Protein AF-A0A3T0N124-F1 (afdb_monomer)

Mean predicted aligned error: 17.29 Å

InterPro domains:
  IPR025291 Protein of unknown function DUF4153 [PF13687] (174-531)

Radius of gyration: 39.54 Å; Cα contacts (8 Å, |Δi|>4): 355; chains: 1; bounding box: 91×80×115 Å

Sequence (577 aa):
MLVVEQWSFDRVITACHLVFGRTRVSRLGLHNLCTKLALHLHELRTGSANFSLISFLENKVISWRTVMSRQLVINGVPDCIQQDGWWLASDSTNAVDGSSRDQIPRSASFVKRHPWAFPALALLTLLADWLFWQQNLGLSVVLFALALSSSILALKPGGASRRETVTAFVFELACNLPVVEQLQPMSFLFTVIGIIVLIVWVAYGRVIEWWQAAWAFLRLSIVGPFVLPVTIAGEIKGAQTKVDLKQQTKALILPLSIGLVFLFLLTSANPILERFLDQFAALEFLSPKQIWRGLFWIATASLIWPYLNLREKWLGPVAKAPEFASTRSPWLSSIVNAESVRNSLILFNVLFLVQTVMDIGVLTGGMSLPDGMTFARYAHRGAYPLVATALIAGVFAIATHKMIKENRFQQKLLYLWLGQNLFLVITAAYRLSLYVDAYTLTYLRVSAFIWMLLVFAGLILTLVQVSQSKSISWLVRSNLVVLAATLYLCCFVNFAYVIASYNLQNATAENRFDERYICELGEQALPLILEQDRKTGTRMCMGYHYGRPIFEPISDWRDWGFRKWRLQAYLGEKLYR

Secondary structure (DSSP, 8-state):
----PPPPHHHHHHHHHHHHTTS---HHHHHHHHHHHHHHHHHTTTT---TTSHHHHHHHHHHHHTTS-------S--HHHHTTGGGS-----------------------PPPTTHHHHHHHHHHHHHHHHTT---SHHHHHHHHHHHHHHHHT-TT---HHHHHHHHHHHHHHHHHHHH---HHHHHHHHHHHHHHHHHHHHSS---HHHHHHHHHHHHHHHHHHHHHHHHHHHHHHS-S--HHHHHHHHHHHHHHHHHHHHHHHHH-HHHHHHHHHHHHS-TT-HHHHHHHHHHHHHHHHHHHHH---HHHH-S------------HHHHHHS-HHHHHHHHHHHHHHHHHHHHHHHHHHTT-SPPPTT--HHHHHHHHHHHHHHHHHHHHHHHHHHHHHHHH-HHHHHHHHHHHHHHHHHHHHHHHHHHHHHHHH---HHHHHHHHHHHHHHHHHHHHHHHHHTT--HHHHHHHHHHHHHHHHHHHHTS-HHHHHHHHHHHT--SSS---HHHHHHT-GGGHHHHHHHHHHHS--TTTT-TTT--------SGGG--HHHHHHHHHHHHHH--

Foldseek 3Di:
DDDDDDDDPVVVVVVVCVVPVPDPDDPVPVVVVVVVVVVVVVVVVVPDDDPPCVVVVVVVVVVVVVVPPDDDDDDDDPVVVVVVCPVVDDDDDDDDDDDDDDDPDDDDDDDDQDPCLVVLLVVLLVLCCVQPVVDAAACSLLVSLLSLLVLLQCLQVVHADPVRVVVLNVLLCLLQVLRLAPDDPLSVVSNLVSLLQSLCCSLPVDPDDPVLSVLLSVLCQPVQLVVVVVVVVVVVVVVPPPDPVVVVVVVVPVCVVVVVVVLVVCCVVDVVSVVVVVVVVVPPPPDVSVVVSVVSSSSSSSRSSCSNGVDCVRSPDRPDDPPPPPPVPVVVVVCLDLVNLLVVLVVLLVVLVVVLVVLVCVVVVNDDDPPPDDLVNVLVVPPPVVVVVVVVVVVSCVVNVVSCLVDPVSVVSVVSSLVSVLSVLVSSLVSLVVVCLQANDDPVSVVSNLVSVLVNVLSVLVVVCSVVVNDPVVSVVVSVVVVSVSSSVVSNDLVLCVRLVRQVVSADPNHHHDLLRNLQSALLSVVVQVVVCVVVVNRGPPPPPPRHHDQDQDPDPSNNHPSSVVSVVSVVVVVVD

Structure (mmCIF, N/CA/C/O backbone):
data_AF-A0A3T0N124-F1
#
_entry.id   AF-A0A3T0N124-F1
#
loop_
_atom_site.group_PDB
_atom_site.id
_atom_site.type_symbol
_atom_site.label_atom_id
_atom_site.label_alt_id
_atom_site.label_comp_id
_atom_site.label_asym_id
_atom_site.label_entity_id
_atom_site.label_seq_id
_atom_site.pdbx_PDB_ins_code
_atom_site.Cartn_x
_atom_site.Cartn_y
_atom_site.Cartn_z
_atom_site.occupancy
_atom_site.B_iso_or_equiv
_atom_site.auth_seq_id
_atom_site.auth_comp_id
_atom_site.auth_asym_id
_atom_site.auth_atom_id
_atom_site.pdbx_PDB_model_num
ATOM 1 N N . MET A 1 1 ? -0.562 42.334 60.810 1.00 32.59 1 MET A N 1
ATOM 2 C CA . MET A 1 1 ? -0.158 42.571 59.409 1.00 32.59 1 MET A CA 1
ATOM 3 C C . MET A 1 1 ? -0.485 41.300 58.634 1.00 32.59 1 MET A C 1
ATOM 5 O O . MET A 1 1 ? 0.296 40.362 58.646 1.00 32.59 1 MET A O 1
ATOM 9 N N . LEU A 1 2 ? -1.708 41.209 58.109 1.00 23.39 2 LEU A N 1
ATOM 10 C CA . LEU A 1 2 ? -2.201 40.079 57.319 1.00 23.39 2 LEU A CA 1
ATOM 11 C C . LEU A 1 2 ? -2.867 40.670 56.077 1.00 23.39 2 LEU A C 1
ATOM 13 O O . LEU A 1 2 ? -3.681 41.586 56.180 1.00 23.39 2 LEU A O 1
ATOM 17 N N . VAL A 1 3 ? -2.405 40.199 54.927 1.00 25.77 3 VAL A N 1
ATOM 18 C CA . VAL A 1 3 ? -2.737 40.671 53.584 1.00 25.77 3 VAL A CA 1
ATOM 19 C C . VAL A 1 3 ? -4.207 40.373 53.278 1.00 25.77 3 VAL A C 1
ATOM 21 O O . VAL A 1 3 ? -4.679 39.258 53.478 1.00 25.77 3 VAL A O 1
ATOM 24 N N . VAL A 1 4 ? -4.919 41.397 52.809 1.00 28.11 4 VAL A N 1
ATOM 25 C CA . VAL A 1 4 ? -6.310 41.339 52.351 1.00 28.11 4 VAL A CA 1
ATOM 26 C C . VAL A 1 4 ? -6.319 40.864 50.898 1.00 28.11 4 VAL A C 1
ATOM 28 O O . VAL A 1 4 ? -5.859 41.587 50.018 1.00 28.11 4 VAL A O 1
ATOM 31 N N . GLU A 1 5 ? -6.851 39.671 50.631 1.00 29.69 5 GLU A N 1
ATOM 32 C CA . GLU A 1 5 ? -7.193 39.248 49.269 1.00 29.69 5 GLU A CA 1
ATOM 33 C C . GLU A 1 5 ? -8.592 39.759 48.890 1.00 29.69 5 GLU A C 1
ATOM 35 O O . GLU A 1 5 ? -9.596 39.459 49.538 1.00 29.69 5 GLU A O 1
ATOM 40 N N . GLN A 1 6 ? -8.647 40.548 47.817 1.00 32.81 6 GLN A N 1
ATOM 41 C CA . GLN A 1 6 ? -9.860 41.036 47.163 1.00 32.81 6 GLN A CA 1
ATOM 42 C C . GLN A 1 6 ? -10.658 39.879 46.545 1.00 32.81 6 GLN A C 1
ATOM 44 O O . GLN A 1 6 ? -10.223 39.254 45.580 1.00 32.81 6 GLN A O 1
ATOM 49 N N . TRP A 1 7 ? -11.873 39.643 47.039 1.00 34.50 7 TRP A N 1
ATOM 50 C CA . TRP A 1 7 ? -12.854 38.790 46.365 1.00 34.50 7 TRP A CA 1
ATOM 51 C C . TRP A 1 7 ? -13.791 39.654 45.512 1.00 34.50 7 TRP A C 1
ATOM 53 O O . TRP A 1 7 ? -14.420 40.583 46.019 1.00 34.50 7 TRP A O 1
ATOM 63 N N . SER A 1 8 ? -13.872 39.367 44.208 1.00 39.03 8 SER A N 1
ATOM 64 C CA . SER A 1 8 ? -14.789 40.052 43.290 1.00 39.03 8 SER A CA 1
ATOM 65 C C . SER A 1 8 ? -16.244 39.627 43.529 1.00 39.03 8 SER A C 1
ATOM 67 O O . SER A 1 8 ? -16.534 38.474 43.857 1.00 39.03 8 SER A O 1
ATOM 69 N N . PHE A 1 9 ? -17.158 40.581 43.342 1.00 36.16 9 PHE A N 1
ATOM 70 C CA . PHE A 1 9 ? -18.605 40.494 43.588 1.00 36.16 9 PHE A CA 1
ATOM 71 C C . PHE A 1 9 ? -19.279 39.271 42.921 1.00 36.16 9 PHE A C 1
ATOM 73 O O . PHE A 1 9 ? -20.197 38.674 43.484 1.00 36.16 9 PHE A O 1
ATOM 80 N N . ASP A 1 10 ? -18.748 38.812 41.784 1.00 38.59 10 ASP A N 1
ATOM 81 C CA . ASP A 1 10 ? -19.259 37.654 41.037 1.00 38.59 10 ASP A CA 1
ATOM 82 C C . ASP A 1 10 ? -19.074 36.308 41.760 1.00 38.59 10 ASP A C 1
ATOM 84 O O . ASP A 1 10 ? -19.864 35.375 41.568 1.00 38.59 10 ASP A O 1
ATOM 88 N N . ARG A 1 11 ? -18.074 36.178 42.646 1.00 41.78 11 ARG A N 1
ATOM 89 C CA . ARG A 1 11 ? -17.832 34.916 43.374 1.00 41.78 11 ARG A CA 1
ATOM 90 C C . ARG A 1 11 ? -18.847 34.673 44.490 1.00 41.78 11 ARG A C 1
ATOM 92 O O . ARG A 1 11 ? -19.188 33.522 44.747 1.00 41.78 11 ARG A O 1
ATOM 99 N N . VAL A 1 12 ? -19.378 35.730 45.106 1.00 43.44 12 VAL A N 1
ATOM 100 C CA . VAL A 1 12 ? -20.389 35.621 46.177 1.00 43.44 12 VAL A CA 1
ATOM 101 C C . VAL A 1 12 ? -21.742 35.177 45.608 1.00 43.44 12 VAL A C 1
ATOM 103 O O . VAL A 1 12 ? -22.414 34.322 46.190 1.00 43.44 12 VAL A O 1
ATOM 106 N N . ILE A 1 13 ? -22.103 35.671 44.420 1.00 44.94 13 ILE A N 1
ATOM 107 C CA . ILE A 1 13 ? -23.320 35.258 43.702 1.00 44.94 13 ILE A CA 1
ATOM 108 C C . ILE A 1 13 ? -23.197 33.802 43.227 1.00 44.94 13 ILE A C 1
ATOM 110 O O . ILE A 1 13 ? -24.138 33.015 43.363 1.00 44.94 13 ILE A O 1
ATOM 114 N N . THR A 1 14 ? -22.011 33.410 42.754 1.00 44.34 14 THR A N 1
ATOM 115 C CA . THR A 1 14 ? -21.736 32.033 42.315 1.00 44.34 14 THR A CA 1
ATOM 116 C C . THR A 1 14 ? -21.772 31.039 43.484 1.00 44.34 14 THR A C 1
ATOM 118 O O . THR A 1 14 ? -22.336 29.953 43.347 1.00 44.34 14 THR A O 1
ATOM 121 N N . ALA A 1 15 ? -21.265 31.419 44.663 1.00 41.50 15 ALA A N 1
ATOM 122 C CA . ALA A 1 15 ? -21.330 30.591 45.870 1.00 41.50 15 ALA A CA 1
ATOM 123 C C . ALA A 1 15 ? -22.774 30.387 46.372 1.00 41.50 15 ALA A C 1
ATOM 125 O O . ALA A 1 15 ? -23.145 29.269 46.728 1.00 41.50 15 ALA A O 1
ATOM 126 N N . CYS A 1 16 ? -23.624 31.421 46.323 1.00 38.31 16 CYS A N 1
ATOM 127 C CA . CYS A 1 16 ? -25.045 31.284 46.674 1.00 38.31 16 CYS A CA 1
ATOM 128 C C . CYS A 1 16 ? -25.809 30.360 45.710 1.00 38.31 16 CYS A C 1
ATOM 130 O O . CYS A 1 16 ? -26.661 29.584 46.146 1.00 38.31 16 CYS A O 1
ATOM 132 N N . HIS A 1 17 ? -25.481 30.382 44.415 1.00 42.78 17 HIS A N 1
ATOM 133 C CA . HIS A 1 17 ? -26.082 29.472 43.436 1.00 42.78 17 HIS A CA 1
ATOM 134 C C . HIS A 1 17 ? -25.604 28.018 43.579 1.00 42.78 17 HIS A C 1
ATOM 136 O O . HIS A 1 17 ? -26.390 27.099 43.341 1.00 42.78 17 HIS A O 1
ATOM 142 N N . LEU A 1 18 ? -24.354 27.802 44.002 1.00 41.59 18 LEU A N 1
ATOM 143 C CA . LEU A 1 18 ? -23.783 26.468 44.225 1.00 41.59 18 LEU A CA 1
ATOM 144 C C . LEU A 1 18 ? -24.366 25.759 45.454 1.00 41.59 18 LEU A C 1
ATOM 146 O O . LEU A 1 18 ? -24.541 24.544 45.416 1.00 41.59 18 LEU A O 1
ATOM 150 N N . VAL A 1 19 ? -24.713 26.497 46.513 1.00 39.19 19 VAL A N 1
ATOM 151 C CA . VAL A 1 19 ? -25.265 25.904 47.745 1.00 39.19 19 VAL A CA 1
ATOM 152 C C . VAL A 1 19 ? -26.759 25.570 47.616 1.00 39.19 19 VAL A C 1
ATOM 154 O O . VAL A 1 19 ? -27.201 24.555 48.143 1.00 39.19 19 VAL A O 1
ATOM 157 N N . PHE A 1 20 ? -27.541 26.354 46.864 1.00 42.41 20 PHE A N 1
ATOM 158 C CA . PHE A 1 20 ? -29.005 26.181 46.778 1.00 42.41 20 PHE A CA 1
ATOM 159 C C . PHE A 1 20 ? -29.517 25.595 45.450 1.00 42.41 20 PHE A C 1
ATOM 161 O O . PHE A 1 20 ? -30.725 25.489 45.233 1.00 42.41 20 PHE A O 1
ATOM 168 N N . GLY A 1 21 ? -28.619 25.154 44.564 1.00 37.66 21 GLY A N 1
ATOM 169 C CA . GLY A 1 21 ? -28.935 24.684 43.209 1.00 37.66 21 GLY A CA 1
ATOM 170 C C . GLY A 1 21 ? -29.750 23.386 43.082 1.00 37.66 21 GLY A C 1
ATOM 171 O O . GLY A 1 21 ? -29.918 22.905 41.963 1.00 37.66 21 GLY A O 1
ATOM 172 N N . ARG A 1 22 ? -30.264 22.795 44.171 1.00 37.53 22 ARG A N 1
ATOM 173 C CA . ARG A 1 22 ? -31.030 21.531 44.112 1.00 37.53 22 ARG A CA 1
ATOM 174 C C . ARG A 1 22 ? -32.394 21.509 44.800 1.00 37.53 22 ARG A C 1
ATOM 176 O O . ARG A 1 22 ? -33.063 20.483 44.735 1.00 37.53 22 ARG A O 1
ATOM 183 N N . THR A 1 23 ? -32.878 22.615 45.356 1.00 36.59 23 THR A N 1
ATOM 184 C CA . THR A 1 23 ? -34.209 22.656 45.989 1.00 36.59 23 THR A CA 1
ATOM 185 C C . THR A 1 23 ? -35.146 23.622 45.270 1.00 36.59 23 THR A C 1
ATOM 187 O O . THR A 1 23 ? -34.801 24.776 45.027 1.00 36.59 23 THR A O 1
ATOM 190 N N . ARG A 1 24 ? -36.350 23.143 44.921 1.00 40.66 24 ARG A N 1
ATOM 191 C CA . ARG A 1 24 ? -37.454 23.916 44.323 1.00 40.66 24 ARG A CA 1
ATOM 192 C C . ARG A 1 24 ? -37.963 24.952 45.338 1.00 40.66 24 ARG A C 1
ATOM 194 O O . ARG A 1 24 ? -38.949 24.729 46.026 1.00 40.66 24 ARG A O 1
ATOM 201 N N . VAL A 1 25 ? -37.277 26.084 45.443 1.00 40.66 25 VAL A N 1
ATOM 202 C CA . VAL A 1 25 ? -37.731 27.258 46.200 1.00 40.66 25 VAL A CA 1
ATOM 203 C C . VAL A 1 25 ? -37.912 28.406 45.208 1.00 40.66 25 VAL A C 1
ATOM 205 O O . VAL A 1 25 ? -37.095 28.601 44.306 1.00 40.66 25 VAL A O 1
ATOM 208 N N . SER A 1 26 ? -39.037 29.112 45.305 1.00 40.91 26 SER A N 1
ATOM 209 C CA . SER A 1 26 ? -39.450 30.150 44.359 1.00 40.91 26 SER A CA 1
ATOM 210 C C . SER A 1 26 ? -38.395 31.261 44.240 1.00 40.91 26 SER A C 1
ATOM 212 O O . SER A 1 26 ? -37.984 31.877 45.223 1.00 40.91 26 SER A O 1
ATOM 214 N N . ARG A 1 27 ? -37.958 31.538 43.001 1.00 39.62 27 ARG A N 1
ATOM 215 C CA . ARG A 1 27 ? -36.872 32.488 42.675 1.00 39.62 27 ARG A CA 1
ATOM 216 C C . ARG A 1 27 ? -37.075 33.912 43.222 1.00 39.62 27 ARG A C 1
ATOM 218 O O . ARG A 1 27 ? -36.093 34.634 43.348 1.00 39.62 27 ARG A O 1
ATOM 225 N N . LEU A 1 28 ? -38.302 34.315 43.573 1.00 38.88 28 LEU A N 1
ATOM 226 C CA . LEU A 1 28 ? -38.591 35.660 44.093 1.00 38.88 28 LEU A CA 1
ATOM 227 C C . LEU A 1 28 ? -38.151 35.880 45.555 1.00 38.88 28 LEU A C 1
ATOM 229 O O . LEU A 1 28 ? -37.782 36.998 45.908 1.00 38.88 28 LEU A O 1
ATOM 233 N N . GLY A 1 29 ? -38.164 34.848 46.408 1.00 40.69 29 GLY A N 1
ATOM 234 C CA . GLY A 1 29 ? -37.844 35.003 47.837 1.00 40.69 29 GLY A CA 1
ATOM 235 C C . GLY A 1 29 ? -36.345 35.138 48.116 1.00 40.69 29 GLY A C 1
ATOM 236 O O . GLY A 1 29 ? -35.929 35.966 48.925 1.00 40.69 29 GLY A O 1
ATOM 237 N N . LEU A 1 30 ? -35.527 34.364 47.395 1.00 47.62 30 LEU A N 1
ATOM 238 C CA . LEU A 1 30 ? -34.069 34.363 47.550 1.00 47.62 30 LEU A CA 1
ATOM 239 C C . LEU A 1 30 ? -33.429 35.651 47.013 1.00 47.62 30 LEU A C 1
ATOM 241 O O . LEU A 1 30 ? -32.472 36.151 47.599 1.00 47.62 30 LEU A O 1
ATOM 245 N N . HIS A 1 31 ? -33.985 36.210 45.930 1.00 46.19 31 HIS A N 1
ATOM 246 C CA . HIS A 1 31 ? -33.487 37.455 45.353 1.00 46.19 31 HIS A CA 1
ATOM 247 C C . HIS A 1 31 ? -33.636 38.604 46.359 1.00 46.19 31 HIS A C 1
ATOM 249 O O . HIS A 1 31 ? -32.636 39.211 46.715 1.00 46.19 31 HIS A O 1
ATOM 255 N N . ASN A 1 32 ? -34.828 38.787 46.943 1.00 44.03 32 ASN A N 1
ATOM 256 C CA . ASN A 1 32 ? -35.088 39.835 47.940 1.00 44.03 32 ASN A CA 1
ATOM 257 C C . ASN A 1 32 ? -34.219 39.732 49.206 1.00 44.03 32 ASN A C 1
ATOM 259 O O . ASN A 1 32 ? -33.878 40.761 49.796 1.00 44.03 32 ASN A O 1
ATOM 263 N N . LEU A 1 33 ? -33.855 38.518 49.635 1.00 44.72 33 LEU A N 1
ATOM 264 C CA . LEU A 1 33 ? -32.986 38.323 50.799 1.00 44.72 33 LEU A CA 1
ATOM 265 C C . LEU A 1 33 ? -31.536 38.725 50.486 1.00 44.72 33 LEU A C 1
ATOM 267 O O . LEU A 1 33 ? -30.907 39.428 51.275 1.00 44.72 33 LEU A O 1
ATOM 271 N N . CYS A 1 34 ? -31.029 38.345 49.309 1.00 49.41 34 CYS A N 1
ATOM 272 C CA . CYS A 1 34 ? -29.690 38.713 48.852 1.00 49.41 34 CYS A CA 1
ATOM 273 C C . CYS A 1 34 ? -29.567 40.212 48.539 1.00 49.41 34 CYS A C 1
ATOM 275 O O . CYS A 1 34 ? -28.541 40.804 48.867 1.00 49.41 34 CYS A O 1
ATOM 277 N N . THR A 1 35 ? -30.605 40.854 47.983 1.00 50.50 35 THR A N 1
ATOM 278 C CA . THR A 1 35 ? -30.592 42.307 47.740 1.00 50.50 35 THR A CA 1
ATOM 279 C C . THR A 1 35 ? -30.581 43.088 49.054 1.00 50.50 35 THR A C 1
ATOM 281 O O . THR A 1 35 ? -29.835 44.057 49.172 1.00 50.50 35 THR A O 1
ATOM 284 N N . LYS A 1 36 ? -31.332 42.642 50.075 1.00 47.94 36 LYS A N 1
ATOM 285 C CA . LYS A 1 36 ? -31.317 43.268 51.409 1.00 47.94 36 LYS A CA 1
ATOM 286 C C . LYS A 1 36 ? -29.986 43.076 52.137 1.00 47.94 36 LYS A C 1
ATOM 288 O O . LYS A 1 36 ? -29.514 44.020 52.760 1.00 47.94 36 LYS A O 1
ATOM 293 N N . LEU A 1 37 ? -29.351 41.907 52.020 1.00 45.66 37 LEU A N 1
ATOM 294 C CA . LEU A 1 37 ? -28.027 41.671 52.610 1.00 45.66 37 LEU A CA 1
ATOM 295 C C . LEU A 1 37 ? -26.933 42.516 51.929 1.00 45.66 37 LEU A C 1
ATOM 297 O O . LEU A 1 37 ? -26.044 43.035 52.601 1.00 45.66 37 LEU A O 1
ATOM 301 N N . ALA A 1 38 ? -27.018 42.685 50.605 1.00 49.38 38 ALA A N 1
ATOM 302 C CA . ALA A 1 38 ? -26.081 43.495 49.827 1.00 49.38 38 ALA A CA 1
ATOM 303 C C . ALA A 1 38 ? -26.237 45.004 50.094 1.00 49.38 38 ALA A C 1
ATOM 305 O O . ALA A 1 38 ? -25.230 45.701 50.208 1.00 49.38 38 ALA A O 1
ATOM 306 N N . LEU A 1 39 ? -27.472 45.497 50.264 1.00 45.22 39 LEU A N 1
ATOM 307 C CA . LEU A 1 39 ? -27.739 46.880 50.686 1.00 45.22 39 LEU A CA 1
ATOM 308 C C . LEU A 1 39 ? -27.200 47.155 52.097 1.00 45.22 39 LEU A C 1
ATOM 310 O O . LEU A 1 39 ? -26.577 48.188 52.323 1.00 45.22 39 LEU A O 1
ATOM 314 N N . HIS A 1 40 ? -27.340 46.201 53.020 1.00 43.75 40 HIS A N 1
ATOM 315 C CA . HIS A 1 40 ? -26.878 46.373 54.398 1.00 43.75 40 HIS A CA 1
ATOM 316 C C . HIS A 1 40 ? -25.342 46.348 54.528 1.00 43.75 40 HIS A C 1
ATOM 318 O O . HIS A 1 40 ? -24.765 47.108 55.304 1.00 43.75 40 HIS A O 1
ATOM 324 N N . LEU A 1 41 ? -24.658 45.539 53.708 1.00 45.97 41 LEU A N 1
ATOM 325 C CA . LEU A 1 41 ? -23.193 45.561 53.584 1.00 45.97 41 LEU A CA 1
ATOM 326 C C . LEU A 1 41 ? -22.676 46.846 52.914 1.00 45.97 41 LEU A C 1
ATOM 328 O O . LEU A 1 41 ? -21.530 47.235 53.149 1.00 45.97 41 LEU A O 1
ATOM 332 N N . HIS A 1 42 ? -23.507 47.518 52.110 1.00 43.53 42 HIS A N 1
ATOM 333 C CA . HIS A 1 42 ? -23.167 48.810 51.521 1.00 43.53 42 HIS A CA 1
ATOM 334 C C . HIS A 1 42 ? -23.319 49.965 52.525 1.00 43.53 42 HIS A C 1
ATOM 336 O O . HIS A 1 42 ? -22.427 50.812 52.580 1.00 43.53 42 HIS A O 1
ATOM 342 N N . GLU A 1 43 ? -24.363 49.959 53.362 1.00 42.97 43 GLU A N 1
ATOM 343 C CA . GLU A 1 43 ? -24.588 50.964 54.420 1.00 42.97 43 GLU A CA 1
ATOM 344 C C . GLU A 1 43 ? -23.571 50.863 55.571 1.00 42.97 43 GLU A C 1
ATOM 346 O O . GLU A 1 43 ? -23.126 51.881 56.103 1.00 42.97 43 GLU A O 1
ATOM 351 N N . LEU A 1 44 ? -23.102 49.652 55.901 1.00 43.91 44 LEU A N 1
ATOM 352 C CA . LEU A 1 44 ? -21.992 49.441 56.845 1.00 43.91 44 LEU A CA 1
ATOM 353 C C . LEU A 1 44 ? -20.651 49.994 56.328 1.00 43.91 44 LEU A C 1
ATOM 355 O O . LEU A 1 44 ? -19.749 50.263 57.119 1.00 43.91 44 LEU A O 1
ATOM 359 N N . ARG A 1 45 ? -20.516 50.186 55.009 1.00 41.91 45 ARG A N 1
ATOM 360 C CA . ARG A 1 45 ? -19.304 50.708 54.361 1.00 41.91 45 ARG A CA 1
ATOM 361 C C . ARG A 1 45 ? -19.282 52.239 54.259 1.00 41.91 45 ARG A C 1
ATOM 363 O O . ARG A 1 45 ? -18.206 52.795 54.068 1.00 41.91 45 ARG A O 1
ATOM 370 N N . THR A 1 46 ? -20.425 52.919 54.386 1.00 41.31 46 THR A N 1
ATOM 371 C CA . THR A 1 46 ? -20.546 54.384 54.227 1.00 41.31 46 THR A CA 1
ATOM 372 C C . THR A 1 46 ? -20.718 55.157 55.537 1.00 41.31 46 THR A C 1
ATOM 374 O O . THR A 1 46 ? -20.830 56.377 55.504 1.00 41.31 46 THR A O 1
ATOM 377 N N . GLY A 1 47 ? -20.645 54.491 56.694 1.00 40.53 47 GLY A N 1
ATOM 378 C CA . GLY A 1 47 ? -20.380 55.165 57.969 1.00 40.53 47 GLY A CA 1
ATOM 379 C C . GLY A 1 47 ? -21.495 56.080 58.488 1.00 40.53 47 GLY A C 1
ATOM 380 O O . GLY A 1 47 ? -21.198 57.108 59.088 1.00 40.53 47 GLY A O 1
ATOM 381 N N . SER A 1 48 ? -22.766 55.712 58.314 1.00 44.81 48 SER A N 1
ATOM 382 C CA . SER A 1 48 ? -23.890 56.390 58.976 1.00 44.81 48 SER A CA 1
ATOM 383 C C . SER A 1 48 ? -24.863 55.377 59.586 1.00 44.81 48 SER A C 1
ATOM 385 O O . SER A 1 48 ? -25.916 55.091 59.020 1.00 44.81 48 SER A O 1
ATOM 387 N N . ALA A 1 49 ? -24.519 54.806 60.742 1.00 39.72 49 ALA A N 1
ATOM 388 C CA . ALA A 1 49 ? -25.447 53.979 61.514 1.00 39.72 49 ALA A CA 1
ATOM 389 C C . ALA A 1 49 ? -25.929 54.748 62.753 1.00 39.72 49 ALA A C 1
ATOM 391 O O . ALA A 1 49 ? -25.159 55.018 63.673 1.00 39.72 49 ALA A O 1
ATOM 392 N N . ASN A 1 50 ? -27.219 55.100 62.758 1.00 35.84 50 ASN A N 1
ATOM 393 C CA . ASN A 1 50 ? -27.921 55.664 63.910 1.00 35.84 50 ASN A CA 1
ATOM 394 C C . ASN A 1 50 ? -28.072 54.616 65.029 1.00 35.84 50 ASN A C 1
ATOM 396 O O . ASN A 1 50 ? -28.416 53.459 64.791 1.00 35.84 50 ASN A O 1
ATOM 400 N N . PHE A 1 51 ? -27.862 55.062 66.267 1.00 37.94 51 PHE A N 1
ATOM 401 C CA . PHE A 1 51 ? -27.665 54.263 67.485 1.00 37.94 51 PHE A CA 1
ATOM 402 C C . PHE A 1 51 ? -28.929 53.562 68.046 1.00 37.94 51 PHE A C 1
ATOM 404 O O . PHE A 1 51 ? -28.889 53.019 69.146 1.00 37.94 51 PHE A O 1
ATOM 411 N N . SER A 1 52 ? -30.065 53.547 67.335 1.00 40.56 52 SER A N 1
ATOM 412 C CA . SER A 1 52 ? -31.350 53.073 67.889 1.00 40.56 52 SER A CA 1
ATOM 413 C C . SER A 1 52 ? -31.732 51.621 67.562 1.00 40.56 52 SER A C 1
ATOM 415 O O . SER A 1 52 ? -32.721 51.134 68.103 1.00 40.56 52 SER A O 1
ATOM 417 N N . LEU A 1 53 ? -30.960 50.892 66.739 1.00 38.22 53 LEU A N 1
ATOM 418 C CA . LEU A 1 53 ? -31.250 49.480 66.408 1.00 38.22 53 LEU A CA 1
ATOM 419 C C . LEU A 1 53 ? -30.431 48.451 67.212 1.00 38.22 53 LEU A C 1
ATOM 421 O O . LEU A 1 53 ? -30.792 47.273 67.247 1.00 38.22 53 LEU A O 1
ATOM 425 N N . ILE A 1 54 ? -29.358 48.882 67.885 1.00 39.78 54 ILE A N 1
ATOM 426 C CA . ILE A 1 54 ? -28.496 48.005 68.700 1.00 39.78 54 ILE A CA 1
ATOM 427 C C . ILE A 1 54 ? -29.242 47.537 69.964 1.00 39.78 54 ILE A C 1
ATOM 429 O O . ILE A 1 54 ? -29.166 46.360 70.317 1.00 39.78 54 ILE A O 1
ATOM 433 N N . SER A 1 55 ? -30.089 48.390 70.555 1.00 35.59 55 SER A N 1
ATOM 434 C CA . SER A 1 55 ? -30.924 48.018 71.710 1.00 35.59 55 SER A CA 1
ATOM 435 C C . SER A 1 55 ? -32.043 47.021 71.365 1.00 35.59 55 SER A C 1
ATOM 437 O O . SER A 1 55 ? -32.488 46.263 72.228 1.00 35.59 55 SER A O 1
ATOM 439 N N . PHE A 1 56 ? -32.476 46.957 70.098 1.00 37.84 56 PHE A N 1
ATOM 440 C CA . PHE A 1 56 ? -33.488 45.994 69.650 1.00 37.84 56 PHE A CA 1
ATOM 441 C C . PHE A 1 56 ? -32.899 44.594 69.407 1.00 37.84 56 PHE A C 1
ATOM 443 O O . PHE A 1 56 ? -33.585 43.586 69.592 1.00 37.84 56 PHE A O 1
ATOM 450 N N . LEU A 1 57 ? -31.617 44.513 69.029 1.00 37.16 57 LEU A N 1
ATOM 451 C CA . LEU A 1 57 ? -30.919 43.242 68.825 1.00 37.16 57 LEU A CA 1
ATOM 452 C C . LEU A 1 57 ? -30.376 42.652 70.135 1.00 37.16 57 LEU A C 1
ATOM 454 O O . LEU A 1 57 ? -30.461 41.436 70.304 1.00 37.16 57 LEU A O 1
ATOM 458 N N . GLU A 1 58 ? -29.931 43.465 71.100 1.00 38.03 58 GLU A N 1
ATOM 459 C CA . GLU A 1 58 ? -29.520 42.952 72.420 1.00 38.03 58 GLU A CA 1
ATOM 460 C C . GLU A 1 58 ? -30.684 42.306 73.187 1.00 38.03 58 GLU A C 1
ATOM 462 O O . GLU A 1 58 ? -30.530 41.203 73.717 1.00 38.03 58 GLU A O 1
ATOM 467 N N . ASN A 1 59 ? -31.887 42.892 73.146 1.00 34.91 59 ASN A N 1
ATOM 468 C CA . ASN A 1 59 ? -33.058 42.310 73.815 1.00 34.91 59 ASN A CA 1
ATOM 469 C C . ASN A 1 59 ? -33.531 40.985 73.185 1.00 34.91 59 ASN A C 1
ATOM 471 O O . ASN A 1 59 ? -34.037 40.110 73.891 1.00 34.91 59 ASN A O 1
ATOM 475 N N . LYS A 1 60 ? -33.324 40.776 71.875 1.00 35.88 60 LYS A N 1
ATOM 476 C CA . LYS A 1 60 ? -33.610 39.477 71.240 1.00 35.88 60 LYS A CA 1
ATOM 477 C C . LYS A 1 60 ? -32.502 38.453 71.477 1.00 35.88 60 LYS A C 1
ATOM 479 O O . LYS A 1 60 ? -32.816 37.295 71.723 1.00 35.88 60 LYS A O 1
ATOM 484 N N . VAL A 1 61 ? -31.227 38.838 71.477 1.00 37.44 61 VAL A N 1
ATOM 485 C CA . VAL A 1 61 ? -30.119 37.891 71.711 1.00 37.44 61 VAL A CA 1
ATOM 486 C C . VAL A 1 61 ? -30.104 37.375 73.161 1.00 37.44 61 VAL A C 1
ATOM 488 O O . VAL A 1 61 ? -29.796 36.202 73.385 1.00 37.44 61 VAL A O 1
ATOM 491 N N . ILE A 1 62 ? -30.535 38.183 74.138 1.00 33.44 62 ILE A N 1
ATOM 492 C CA . ILE A 1 62 ? -30.664 37.760 75.546 1.00 33.44 62 ILE A CA 1
ATOM 493 C C . ILE A 1 62 ? -31.832 36.771 75.741 1.00 33.44 62 ILE A C 1
ATOM 495 O O . ILE A 1 62 ? -31.683 35.795 76.480 1.00 33.44 62 ILE A O 1
ATOM 499 N N . SER A 1 63 ? -32.941 36.933 75.007 1.00 30.12 63 SER A N 1
ATOM 500 C CA . SER A 1 63 ? -34.071 35.984 75.007 1.00 30.12 63 SER A CA 1
ATOM 501 C C . SER A 1 63 ? -33.725 34.623 74.383 1.00 30.12 63 SER A C 1
ATOM 503 O O . SER A 1 63 ? -34.280 33.607 74.797 1.00 30.12 63 SER A O 1
ATOM 505 N N . TRP A 1 64 ? -32.788 34.570 73.431 1.00 31.17 64 TRP A N 1
ATOM 506 C CA . TRP A 1 64 ? -32.363 33.308 72.809 1.00 31.17 64 TRP A CA 1
ATOM 507 C C . TRP A 1 64 ? -31.304 32.548 73.624 1.00 31.17 64 TRP A C 1
ATOM 509 O O . TRP A 1 64 ? -31.214 31.325 73.516 1.00 31.17 64 TRP A O 1
ATOM 519 N N . ARG A 1 65 ? -30.541 33.228 74.494 1.00 29.50 65 ARG A N 1
ATOM 520 C CA . ARG A 1 65 ? -29.536 32.581 75.362 1.00 29.50 65 ARG A CA 1
ATOM 521 C C . ARG A 1 65 ? -30.112 31.892 76.602 1.00 29.50 65 ARG A C 1
ATOM 523 O O . ARG A 1 65 ? -29.459 31.002 77.133 1.00 29.50 65 ARG A O 1
ATOM 530 N N . THR A 1 66 ? -31.321 32.240 77.042 1.00 34.47 66 THR A N 1
ATOM 531 C CA . THR A 1 66 ? -31.976 31.626 78.219 1.00 34.47 66 THR A CA 1
ATOM 532 C C . THR A 1 66 ? -32.875 30.427 77.890 1.00 34.47 66 THR A C 1
ATOM 534 O O . THR A 1 66 ? -33.347 29.757 78.804 1.00 34.47 66 THR A O 1
ATOM 537 N N . VAL A 1 67 ? -33.070 30.094 76.607 1.00 38.41 67 VAL A N 1
ATOM 538 C CA . VAL A 1 67 ? -33.871 28.928 76.172 1.00 38.41 67 VAL A CA 1
ATOM 539 C C . VAL A 1 67 ? -33.002 27.719 75.769 1.00 38.41 67 VAL A C 1
ATOM 541 O O . VAL A 1 67 ? -33.495 26.596 75.718 1.00 38.41 67 VAL A O 1
ATOM 544 N N . MET A 1 68 ? -31.688 27.889 75.574 1.00 34.50 68 MET A N 1
ATOM 545 C CA . MET A 1 68 ? -30.762 26.807 75.185 1.00 34.50 68 MET A CA 1
ATOM 546 C C . MET A 1 68 ? -29.918 26.254 76.348 1.00 34.50 68 MET A C 1
ATOM 548 O O . MET A 1 68 ? -28.701 26.124 76.251 1.00 34.50 68 MET A O 1
ATOM 552 N N . SER A 1 69 ? -30.564 25.883 77.453 1.00 40.41 69 SER A N 1
ATOM 553 C CA . SER A 1 69 ? -29.950 25.063 78.513 1.00 40.41 69 SER A CA 1
ATOM 554 C C . SER A 1 69 ? -30.945 24.083 79.145 1.00 40.41 69 SER A C 1
ATOM 556 O O . SER A 1 69 ? -30.975 23.875 80.355 1.00 40.41 69 SER A O 1
ATOM 558 N N . ARG A 1 70 ? -31.759 23.427 78.309 1.00 35.47 70 ARG A N 1
ATOM 559 C CA . ARG A 1 70 ? -32.434 22.177 78.679 1.00 35.47 70 ARG A CA 1
ATOM 560 C C . ARG A 1 70 ? -31.912 21.052 77.800 1.00 35.47 70 ARG A C 1
ATOM 562 O O . ARG A 1 70 ? -32.120 21.043 76.591 1.00 35.47 70 ARG A O 1
ATOM 569 N N . GLN A 1 71 ? -31.207 20.124 78.431 1.00 40.16 71 GLN A N 1
ATOM 570 C CA . GLN A 1 71 ? -30.808 18.851 77.851 1.00 40.16 71 GLN A CA 1
ATOM 571 C C . GLN A 1 71 ? -32.091 18.080 77.508 1.00 40.16 71 GLN A C 1
ATOM 573 O O . GLN A 1 71 ? -32.827 17.653 78.395 1.00 40.16 71 GLN A O 1
ATOM 578 N N . LEU A 1 72 ? -32.412 17.987 76.220 1.00 44.06 72 LEU A N 1
ATOM 579 C CA . LEU A 1 72 ? -33.605 17.304 75.734 1.00 44.06 72 LEU A CA 1
ATOM 580 C C . LEU A 1 72 ? -33.244 15.824 75.562 1.00 44.06 72 LEU A C 1
ATOM 582 O O . LEU A 1 72 ? -32.713 15.414 74.533 1.00 44.06 72 LEU A O 1
ATOM 586 N N . VAL A 1 73 ? -33.445 15.040 76.621 1.00 47.81 73 VAL A N 1
ATOM 587 C CA . VAL A 1 73 ? -33.318 13.578 76.574 1.00 47.81 73 VAL A CA 1
ATOM 588 C C . VAL A 1 73 ? -34.583 13.034 75.914 1.00 47.81 73 VAL A C 1
ATOM 590 O O . VAL A 1 73 ? -35.656 13.051 76.513 1.00 47.81 73 VAL A O 1
ATOM 593 N N . ILE A 1 74 ? -34.466 12.595 74.661 1.00 47.28 74 ILE A N 1
ATOM 594 C CA . ILE A 1 74 ? -35.548 11.928 73.932 1.00 47.28 74 ILE A CA 1
ATOM 595 C C . ILE A 1 74 ? -35.373 10.419 74.127 1.00 47.28 74 ILE A C 1
ATOM 597 O O . ILE A 1 74 ? -34.472 9.812 73.550 1.00 47.28 74 ILE A O 1
ATOM 601 N N . ASN A 1 75 ? -36.226 9.812 74.952 1.00 39.84 75 ASN A N 1
ATOM 602 C CA . ASN A 1 75 ? -36.310 8.359 75.076 1.00 39.84 75 ASN A CA 1
ATOM 603 C C . ASN A 1 75 ? -37.148 7.808 73.916 1.00 39.84 75 ASN A C 1
ATOM 605 O O . ASN A 1 75 ? -38.374 7.825 73.976 1.00 39.84 75 ASN A O 1
ATOM 609 N N . GLY A 1 76 ? -36.475 7.328 72.870 1.00 63.03 76 GLY A N 1
ATOM 610 C CA . GLY A 1 76 ? -37.108 6.696 71.709 1.00 63.03 76 GLY A CA 1
ATOM 611 C C . GLY A 1 76 ? -37.145 7.594 70.473 1.00 63.03 76 GLY A C 1
ATOM 612 O O . GLY A 1 76 ? -37.407 8.790 70.547 1.00 63.03 76 GLY A O 1
ATOM 613 N N . VAL A 1 77 ? -36.839 7.009 69.318 1.00 64.75 77 VAL A N 1
ATOM 614 C CA . VAL A 1 77 ? -36.835 7.716 68.034 1.00 64.75 77 VAL A CA 1
ATOM 615 C C . VAL A 1 77 ? -38.285 7.893 67.559 1.00 64.75 77 VAL A C 1
ATOM 617 O O . VAL A 1 77 ? -39.011 6.904 67.528 1.00 64.75 77 VAL A O 1
ATOM 620 N N . PRO A 1 78 ? -38.723 9.106 67.178 1.00 61.03 78 PRO A N 1
ATOM 621 C CA . PRO A 1 78 ? -40.041 9.330 66.582 1.00 61.03 78 PRO A CA 1
ATOM 622 C C . PRO A 1 78 ? -40.232 8.540 65.276 1.00 61.03 78 PRO A C 1
ATOM 624 O O . PRO A 1 78 ? -39.314 8.492 64.453 1.00 61.03 78 PRO A O 1
ATOM 627 N N . ASP A 1 79 ? -41.432 7.996 65.042 1.00 54.47 79 ASP A N 1
ATOM 628 C CA . ASP A 1 79 ? -41.766 7.145 63.879 1.00 54.47 79 ASP A CA 1
ATOM 629 C C . ASP A 1 79 ? -41.398 7.772 62.520 1.00 54.47 79 ASP A C 1
ATOM 631 O O . ASP A 1 79 ? -41.025 7.076 61.577 1.00 54.47 79 ASP A O 1
ATOM 635 N N . CYS A 1 80 ? -41.425 9.104 62.420 1.00 55.47 80 CYS A N 1
ATOM 636 C CA . CYS A 1 80 ? -41.052 9.833 61.208 1.00 55.47 80 CYS A CA 1
ATOM 637 C C . CYS A 1 80 ? -39.553 9.757 60.865 1.00 55.47 80 CYS A C 1
ATOM 639 O O . CYS A 1 80 ? -39.206 9.794 59.691 1.00 55.47 80 CYS A O 1
ATOM 641 N N . ILE A 1 81 ? -38.665 9.597 61.853 1.00 56.09 81 ILE A N 1
ATOM 642 C CA . ILE A 1 81 ? -37.226 9.365 61.625 1.00 56.09 81 ILE A CA 1
ATOM 643 C C . ILE A 1 81 ? -36.958 7.874 61.382 1.00 56.09 81 ILE A C 1
ATOM 645 O O . ILE A 1 81 ? -36.049 7.522 60.632 1.00 56.09 81 ILE A O 1
ATOM 649 N N . GLN A 1 82 ? -37.783 6.993 61.956 1.00 56.31 82 GLN A N 1
ATOM 650 C CA . GLN A 1 82 ? -37.713 5.551 61.715 1.00 56.31 82 GLN A CA 1
ATOM 651 C C . GLN A 1 82 ? -37.997 5.195 60.242 1.00 56.31 82 GLN A C 1
ATOM 653 O O . GLN A 1 82 ? -37.419 4.246 59.717 1.00 56.31 82 GLN A O 1
ATOM 658 N N . GLN A 1 83 ? -38.825 5.993 59.560 1.00 55.91 83 GLN A N 1
ATOM 659 C CA . GLN A 1 83 ? -39.152 5.823 58.139 1.00 55.91 83 GLN A CA 1
ATOM 660 C C . GLN A 1 83 ? -38.139 6.470 57.173 1.00 55.91 83 GLN A C 1
ATOM 662 O O . GLN A 1 83 ? -38.093 6.081 56.008 1.00 55.91 83 GLN A O 1
ATOM 667 N N . ASP A 1 84 ? -37.290 7.394 57.641 1.00 52.31 84 ASP A N 1
ATOM 668 C CA . ASP A 1 84 ? -36.329 8.141 56.803 1.00 52.31 84 ASP A CA 1
ATOM 669 C C . ASP A 1 84 ? -34.887 7.584 56.860 1.00 52.31 84 ASP A C 1
ATOM 671 O O . ASP A 1 84 ? -33.979 8.077 56.192 1.00 52.31 84 ASP A O 1
ATOM 675 N N . GLY A 1 85 ? -34.661 6.497 57.607 1.00 56.38 85 GLY A N 1
ATOM 676 C CA . GLY A 1 85 ? -33.357 5.837 57.773 1.00 56.38 85 GLY A CA 1
ATOM 677 C C . GLY A 1 85 ? -32.858 5.014 56.575 1.00 56.38 85 GLY A C 1
ATOM 678 O O . GLY A 1 85 ? -31.907 4.247 56.721 1.00 56.38 85 GLY A O 1
ATOM 679 N N . TRP A 1 86 ? -33.459 5.139 55.389 1.00 53.53 86 TRP A N 1
ATOM 680 C CA . TRP A 1 86 ? -33.137 4.293 54.229 1.00 53.53 86 TRP A CA 1
ATOM 681 C C . TRP A 1 86 ? -31.702 4.474 53.696 1.00 53.53 86 TRP A C 1
ATOM 683 O O . TRP A 1 86 ? -31.179 3.585 53.030 1.00 53.53 86 TRP A O 1
ATOM 693 N N . TRP A 1 87 ? -31.038 5.591 54.014 1.00 56.59 87 TRP A N 1
ATOM 694 C CA . TRP A 1 87 ? -29.629 5.832 53.674 1.00 56.59 87 TRP A CA 1
ATOM 695 C C . TRP A 1 87 ? -28.634 5.311 54.727 1.00 56.59 87 TRP A C 1
ATOM 697 O O . TRP A 1 87 ? -27.428 5.355 54.491 1.00 56.59 87 TRP A O 1
ATOM 707 N N . LEU A 1 88 ? -29.105 4.872 55.904 1.00 46.47 88 LEU A N 1
ATOM 708 C CA . LEU A 1 88 ? -28.268 4.355 57.002 1.00 46.47 88 LEU A CA 1
ATOM 709 C C . LEU A 1 88 ? -28.004 2.844 56.892 1.00 46.47 88 LEU A C 1
ATOM 711 O O . LEU A 1 88 ? -27.168 2.318 57.623 1.00 46.47 88 LEU A O 1
ATOM 715 N N . ALA A 1 89 ? -28.671 2.148 55.970 1.00 45.91 89 ALA A N 1
ATOM 716 C CA . ALA A 1 89 ? -28.459 0.729 55.713 1.00 45.91 89 ALA A CA 1
ATOM 717 C C . ALA A 1 89 ? -27.404 0.523 54.614 1.00 45.91 89 ALA A C 1
ATOM 719 O O . ALA A 1 89 ? -27.728 0.273 53.454 1.00 45.91 89 ALA A O 1
ATOM 720 N N . SER A 1 90 ? -26.125 0.616 54.979 1.00 39.38 90 SER A N 1
ATOM 721 C CA . SER A 1 90 ? -25.053 -0.010 54.203 1.00 39.38 90 SER A CA 1
ATOM 722 C C . SER A 1 90 ? -24.798 -1.423 54.737 1.00 39.38 90 SER A C 1
ATOM 724 O O . SER A 1 90 ? -24.249 -1.585 55.824 1.00 39.38 90 SER A O 1
ATOM 726 N N . ASP A 1 91 ? -25.214 -2.393 53.922 1.00 46.59 91 ASP A N 1
ATOM 727 C CA . ASP A 1 91 ? -24.826 -3.804 53.832 1.00 46.59 91 ASP A CA 1
ATOM 728 C C . ASP A 1 91 ? -24.985 -4.727 55.054 1.00 46.59 91 ASP A C 1
ATOM 730 O O . ASP A 1 91 ? -24.137 -4.794 55.940 1.00 46.59 91 ASP A O 1
ATOM 734 N N . SER A 1 92 ? -25.993 -5.607 55.002 1.00 35.88 92 SER A N 1
ATOM 735 C CA . SER A 1 92 ? -25.768 -7.062 55.103 1.00 35.88 92 SER A CA 1
ATOM 736 C C . SER A 1 92 ? -27.041 -7.891 54.869 1.00 35.88 92 SER A C 1
ATOM 738 O O . SER A 1 92 ? -28.050 -7.754 55.547 1.00 35.88 92 SER A O 1
ATOM 740 N N . THR A 1 93 ? -26.903 -8.841 53.941 1.00 33.94 93 THR A N 1
ATOM 741 C CA . THR A 1 93 ? -27.584 -10.147 53.868 1.00 33.94 93 THR A CA 1
ATOM 742 C C . THR A 1 93 ? -29.102 -10.247 53.625 1.00 33.94 93 THR A C 1
ATOM 744 O O . THR A 1 93 ? -29.923 -10.013 54.499 1.00 33.94 93 THR A O 1
ATOM 747 N N . ASN A 1 94 ? -29.380 -10.880 52.475 1.00 34.03 94 ASN A N 1
ATOM 748 C CA . ASN A 1 94 ? -30.424 -11.873 52.186 1.00 34.03 94 ASN A CA 1
ATOM 749 C C . ASN A 1 94 ? -31.810 -11.433 51.672 1.00 34.03 94 ASN A C 1
ATOM 751 O O . ASN A 1 94 ? -32.522 -10.644 52.274 1.00 34.03 94 ASN A O 1
ATOM 755 N N . ALA A 1 95 ? -32.183 -12.162 50.609 1.00 30.97 95 ALA A N 1
ATOM 756 C CA . ALA A 1 95 ? -33.521 -12.549 50.151 1.00 30.97 95 ALA A CA 1
ATOM 757 C C . ALA A 1 95 ? -34.279 -11.637 49.158 1.00 30.97 95 ALA A C 1
ATOM 759 O O . ALA A 1 95 ? -34.967 -10.697 49.523 1.00 30.97 95 ALA A O 1
ATOM 760 N N . VAL A 1 96 ? -34.141 -12.004 47.873 1.00 37.81 96 VAL A N 1
ATOM 761 C CA . VAL A 1 96 ? -35.222 -12.445 46.958 1.00 37.81 96 VAL A CA 1
ATOM 762 C C . VAL A 1 96 ? -36.554 -11.682 47.033 1.00 37.81 96 VAL A C 1
ATOM 764 O O . VAL A 1 96 ? -37.362 -11.938 47.912 1.00 37.81 96 VAL A O 1
ATOM 767 N N . ASP A 1 97 ? -36.805 -10.792 46.071 1.00 33.66 97 ASP A N 1
ATOM 768 C CA . ASP A 1 97 ? -37.748 -10.976 44.947 1.00 33.66 97 ASP A CA 1
ATOM 769 C C . ASP A 1 97 ? -38.034 -9.622 44.277 1.00 33.66 97 ASP A C 1
ATOM 771 O O . ASP A 1 97 ? -38.197 -8.602 44.943 1.00 33.66 97 ASP A O 1
ATOM 775 N N . GLY A 1 98 ? -38.150 -9.612 42.945 1.00 31.61 98 GLY A N 1
ATOM 776 C CA . GLY A 1 98 ? -38.911 -8.566 42.259 1.00 31.61 98 GLY A CA 1
ATOM 777 C C . GLY A 1 98 ? -38.217 -7.778 41.145 1.00 31.61 98 GLY A C 1
ATOM 778 O O . GLY A 1 98 ? -37.325 -6.960 41.355 1.00 31.61 98 GLY A O 1
ATOM 779 N N . SER A 1 99 ? -38.846 -7.887 39.976 1.00 31.69 99 SER A N 1
ATOM 780 C CA . SER A 1 99 ? -38.994 -6.858 38.940 1.00 31.69 99 SER A CA 1
ATOM 781 C C . SER A 1 99 ? -37.849 -6.658 37.938 1.00 31.69 99 SER A C 1
ATOM 783 O O . SER A 1 99 ? -36.846 -5.979 38.149 1.00 31.69 99 SER A O 1
ATOM 785 N N . SER A 1 100 ? -38.103 -7.205 36.752 1.00 38.38 100 SER A N 1
ATOM 786 C CA . SER A 1 100 ? -37.535 -6.824 35.466 1.00 38.38 100 SER A CA 1
ATOM 787 C C . SER A 1 100 ? -37.662 -5.315 35.222 1.00 38.38 100 SER A C 1
ATOM 789 O O . SER A 1 100 ? -38.722 -4.817 34.839 1.00 38.38 100 SER A O 1
ATOM 791 N N . ARG A 1 101 ? -36.560 -4.591 35.418 1.00 33.53 101 ARG A N 1
ATOM 792 C CA . ARG A 1 101 ? -36.313 -3.268 34.839 1.00 33.53 101 ARG A CA 1
ATOM 793 C C . ARG A 1 101 ? -35.010 -3.316 34.057 1.00 33.53 101 ARG A C 1
ATOM 795 O O . ARG A 1 101 ? -34.020 -3.863 34.539 1.00 33.53 101 ARG A O 1
ATOM 802 N N . ASP A 1 102 ? -35.076 -2.770 32.848 1.00 36.84 102 ASP A N 1
ATOM 803 C CA . ASP A 1 102 ? -34.033 -2.698 31.828 1.00 36.84 102 ASP A CA 1
ATOM 804 C C . ASP A 1 102 ? -32.614 -2.617 32.397 1.00 36.84 102 ASP A C 1
ATOM 806 O O . ASP A 1 102 ? -32.144 -1.576 32.864 1.00 36.84 102 ASP A O 1
ATOM 810 N N . GLN A 1 103 ? -31.909 -3.745 32.317 1.00 32.38 103 GLN A N 1
ATOM 811 C CA . GLN A 1 103 ? -30.473 -3.776 32.518 1.00 32.38 103 GLN A CA 1
ATOM 812 C C . GLN A 1 103 ? -29.820 -3.128 31.298 1.00 32.38 103 GLN A C 1
ATOM 814 O O . GLN A 1 103 ? -29.639 -3.752 30.254 1.00 32.38 103 GLN A O 1
ATOM 819 N N . ILE A 1 104 ? -29.408 -1.870 31.455 1.00 36.53 104 ILE A N 1
ATOM 820 C CA . ILE A 1 104 ? -28.225 -1.361 30.759 1.00 36.53 104 ILE A CA 1
ATOM 821 C C . ILE A 1 104 ? -27.139 -2.429 30.968 1.00 36.53 104 ILE A C 1
ATOM 823 O O . ILE A 1 104 ? -26.878 -2.764 32.130 1.00 36.53 104 ILE A O 1
ATOM 827 N N . PRO A 1 105 ? -26.548 -3.018 29.911 1.00 30.36 105 PRO A N 1
ATOM 828 C CA . PRO A 1 105 ? -25.590 -4.093 30.091 1.00 30.36 105 PRO A CA 1
ATOM 829 C C . PRO A 1 105 ? -24.450 -3.569 30.957 1.00 30.36 105 PRO A C 1
ATOM 831 O O . PRO A 1 105 ? -23.716 -2.660 30.562 1.00 30.36 105 PRO A O 1
ATOM 834 N N . ARG A 1 106 ? -24.349 -4.121 32.173 1.00 32.50 106 ARG A N 1
ATOM 835 C CA . ARG A 1 106 ? -23.203 -3.938 33.058 1.00 32.50 106 ARG A CA 1
ATOM 836 C C . ARG A 1 106 ? -21.962 -4.204 32.215 1.00 32.50 106 ARG A C 1
ATOM 838 O O . ARG A 1 106 ? -21.819 -5.295 31.665 1.00 32.50 106 ARG A O 1
ATOM 845 N N . SER A 1 107 ? -21.110 -3.187 32.094 1.00 34.62 107 SER A N 1
ATOM 846 C CA . SER A 1 107 ? -19.765 -3.297 31.537 1.00 34.62 107 SER A CA 1
ATOM 847 C C . SER A 1 107 ? -19.137 -4.599 32.020 1.00 34.62 107 SER A C 1
ATOM 849 O O . SER A 1 107 ? -19.091 -4.841 33.231 1.00 34.62 107 SER A O 1
ATOM 851 N N . ALA A 1 108 ? -18.734 -5.444 31.072 1.00 35.09 108 ALA A N 1
ATOM 852 C CA . ALA A 1 108 ? -18.187 -6.761 31.340 1.00 35.09 108 ALA A CA 1
ATOM 853 C C . ALA A 1 108 ? -17.133 -6.686 32.451 1.00 35.09 108 ALA A C 1
ATOM 855 O O . ALA A 1 108 ? -16.206 -5.878 32.423 1.00 35.09 108 ALA A O 1
ATOM 856 N N . SER A 1 109 ? -17.312 -7.525 33.461 1.00 33.50 109 SER A N 1
ATOM 857 C CA . SER A 1 109 ? -16.413 -7.654 34.593 1.00 33.50 109 SER A CA 1
ATOM 858 C C . SER A 1 109 ? -14.985 -7.971 34.135 1.00 33.50 109 SER A C 1
ATOM 860 O O . SER A 1 109 ? -14.707 -9.066 33.656 1.00 33.50 109 SER A O 1
ATOM 862 N N . PHE A 1 110 ? -14.096 -7.001 34.342 1.00 40.59 110 PHE A N 1
ATOM 863 C CA . PHE A 1 110 ? -12.701 -7.140 34.764 1.00 40.59 110 PHE A CA 1
ATOM 864 C C . PHE A 1 110 ? -11.869 -8.260 34.106 1.00 40.59 110 PHE A C 1
ATOM 866 O O . PHE A 1 110 ? -11.735 -9.361 34.641 1.00 40.59 110 PHE A O 1
ATOM 873 N N . VAL A 1 111 ? -11.169 -7.928 33.014 1.00 49.56 111 VAL A N 1
ATOM 874 C CA . VAL A 1 111 ? -10.081 -8.760 32.470 1.00 49.56 111 VAL A CA 1
ATOM 875 C C . VAL A 1 111 ? -8.891 -8.741 33.444 1.00 49.56 111 VAL A C 1
ATOM 877 O O . VAL A 1 111 ? -8.026 -7.860 33.389 1.00 49.56 111 VAL A O 1
ATOM 880 N N . LYS A 1 112 ? -8.831 -9.712 34.367 1.00 51.94 112 LYS A N 1
ATOM 881 C CA . LYS A 1 112 ? -7.580 -10.058 35.064 1.00 51.94 112 LYS A CA 1
ATOM 882 C C . LYS A 1 112 ? -6.531 -10.444 34.013 1.00 51.94 112 LYS A C 1
ATOM 884 O O . LYS A 1 112 ? -6.848 -11.097 33.023 1.00 51.94 112 LYS A O 1
ATOM 889 N N . ARG A 1 113 ? -5.279 -10.022 34.226 1.00 60.06 113 ARG A N 1
ATOM 890 C CA . ARG A 1 113 ? -4.133 -10.350 33.359 1.00 60.06 113 ARG A CA 1
ATOM 891 C C . ARG A 1 113 ? -4.086 -11.865 33.139 1.00 60.06 113 ARG A C 1
ATOM 893 O O . ARG A 1 113 ? -3.995 -12.602 34.117 1.00 60.06 113 ARG A O 1
ATOM 900 N N . HIS A 1 114 ? -4.124 -12.319 31.886 1.00 67.69 114 HIS A N 1
ATOM 901 C CA . HIS A 1 114 ? -3.972 -13.742 31.597 1.00 67.69 114 HIS A CA 1
ATOM 902 C C . HIS A 1 114 ? -2.567 -14.192 32.050 1.00 67.69 114 HIS A C 1
ATOM 904 O O . HIS A 1 114 ? -1.586 -13.541 31.670 1.00 67.69 114 HIS A O 1
ATOM 910 N N . PRO A 1 115 ? -2.431 -15.264 32.857 1.00 77.19 115 PRO A N 1
ATOM 911 C CA . PRO A 1 115 ? -1.141 -15.662 33.434 1.00 77.19 115 PRO A CA 1
ATOM 912 C C . PRO A 1 115 ? -0.096 -16.005 32.360 1.00 77.19 115 PRO A C 1
ATOM 914 O O . PRO A 1 115 ? 1.098 -15.813 32.567 1.00 77.19 115 PRO A O 1
ATOM 917 N N . TRP A 1 116 ? -0.551 -16.409 31.172 1.00 84.31 116 TRP A N 1
ATOM 918 C CA . TRP A 1 116 ? 0.303 -16.781 30.043 1.00 84.31 116 TRP A CA 1
ATOM 919 C C . TRP A 1 116 ? 0.775 -15.611 29.164 1.00 84.31 116 TRP A C 1
ATOM 921 O O . TRP A 1 116 ? 1.559 -15.831 28.247 1.00 84.31 116 TRP A O 1
ATOM 931 N N . ALA A 1 117 ? 0.359 -14.366 29.431 1.00 83.75 117 ALA A N 1
ATOM 932 C CA . ALA A 1 117 ? 0.725 -13.225 28.581 1.00 83.75 117 ALA A CA 1
ATOM 933 C C . ALA A 1 117 ? 2.235 -12.908 28.599 1.00 83.75 117 ALA A C 1
ATOM 935 O O . ALA A 1 117 ? 2.808 -12.568 27.570 1.00 83.75 117 ALA A O 1
ATOM 936 N N . PHE A 1 118 ? 2.894 -13.031 29.757 1.00 85.19 118 PHE A N 1
ATOM 937 C CA . PHE A 1 118 ? 4.344 -12.825 29.874 1.00 85.19 118 PHE A CA 1
ATOM 938 C C . PHE A 1 118 ? 5.170 -13.961 29.251 1.00 85.19 118 PHE A C 1
ATOM 940 O O . PHE A 1 118 ? 6.072 -13.651 28.475 1.00 85.19 118 PHE A O 1
ATOM 947 N N . PRO A 1 119 ? 4.871 -15.251 29.520 1.00 89.62 119 PRO A N 1
ATOM 948 C CA . PRO A 1 119 ? 5.502 -16.354 28.799 1.00 89.62 119 PRO A CA 1
ATOM 949 C C . PRO A 1 119 ? 5.349 -16.235 27.280 1.00 89.62 119 PRO A C 1
ATOM 951 O O . PRO A 1 119 ? 6.327 -16.405 26.559 1.00 89.62 119 PRO A O 1
ATOM 954 N N . ALA A 1 120 ? 4.155 -15.872 26.794 1.00 90.19 120 ALA A N 1
ATOM 955 C CA . ALA A 1 120 ? 3.917 -15.651 25.369 1.00 90.19 120 ALA A CA 1
ATOM 956 C C . ALA A 1 120 ? 4.764 -14.494 24.814 1.00 90.19 120 ALA A C 1
ATOM 958 O O . ALA A 1 120 ? 5.346 -14.627 23.741 1.00 90.19 120 ALA A O 1
ATOM 959 N N . LEU A 1 121 ? 4.896 -13.386 25.554 1.00 91.50 121 LEU A N 1
ATOM 960 C CA . LEU A 1 121 ? 5.760 -12.268 25.166 1.00 91.50 121 LEU A CA 1
ATOM 961 C C . LEU A 1 121 ? 7.229 -12.693 25.055 1.00 91.50 121 LEU A C 1
ATOM 963 O O . LEU A 1 121 ? 7.885 -12.370 24.065 1.00 91.50 121 LEU A O 1
ATOM 967 N N . ALA A 1 122 ? 7.743 -13.408 26.058 1.00 91.75 122 ALA A N 1
ATOM 968 C CA . ALA A 1 122 ? 9.120 -13.891 26.063 1.00 91.75 122 ALA A CA 1
ATOM 969 C C . ALA A 1 122 ? 9.365 -14.856 24.895 1.00 91.75 122 ALA A C 1
ATOM 971 O O . ALA A 1 122 ? 10.325 -14.679 24.149 1.00 91.75 122 ALA A O 1
ATOM 972 N N . LEU A 1 123 ? 8.451 -15.809 24.679 1.00 95.12 123 LEU A N 1
ATOM 973 C CA . LEU A 1 123 ? 8.515 -16.757 23.570 1.00 95.12 123 LEU A CA 1
ATOM 974 C C . LEU A 1 123 ? 8.510 -16.048 22.211 1.00 95.12 123 LEU A C 1
ATOM 976 O O . LEU A 1 123 ? 9.357 -16.340 21.375 1.00 95.12 123 LEU A O 1
ATOM 980 N N . LEU A 1 124 ? 7.599 -15.095 21.995 1.00 95.25 124 LEU A N 1
ATOM 981 C CA . LEU A 1 124 ? 7.534 -14.334 20.746 1.00 95.25 124 LEU A CA 1
ATOM 982 C C . LEU A 1 124 ? 8.766 -13.445 20.545 1.00 95.25 124 LEU A C 1
ATOM 984 O O . LEU A 1 124 ? 9.219 -13.289 19.419 1.00 95.25 124 LEU A O 1
ATOM 988 N N . THR A 1 125 ? 9.346 -12.896 21.614 1.00 95.00 125 THR A N 1
ATOM 989 C CA . THR A 1 125 ? 10.578 -12.096 21.520 1.00 95.00 125 THR A CA 1
ATOM 990 C C . THR A 1 125 ? 11.777 -12.965 21.131 1.00 95.00 125 THR A C 1
ATOM 992 O O . THR A 1 125 ? 12.554 -12.579 20.263 1.00 95.00 125 THR A O 1
ATOM 995 N N . LEU A 1 126 ? 11.898 -14.166 21.707 1.00 95.38 126 LEU A N 1
ATOM 996 C CA . LEU A 1 126 ? 12.925 -15.141 21.320 1.00 95.38 126 LEU A CA 1
ATOM 997 C C . LEU A 1 126 ? 12.706 -15.674 19.899 1.00 95.38 126 LEU A C 1
ATOM 999 O O . LEU A 1 126 ? 13.663 -15.872 19.154 1.00 95.38 126 LEU A O 1
ATOM 1003 N N . LEU A 1 127 ? 11.448 -15.868 19.498 1.00 96.19 127 LEU A N 1
ATOM 1004 C CA . LEU A 1 127 ? 11.106 -16.249 18.132 1.00 96.19 127 LEU A CA 1
ATOM 1005 C C . LEU A 1 127 ? 11.490 -15.144 17.137 1.00 96.19 127 LEU A C 1
ATOM 1007 O O . LEU A 1 127 ? 12.073 -15.442 16.101 1.00 96.19 127 LEU A O 1
ATOM 1011 N N . ALA A 1 128 ? 11.209 -13.878 17.456 1.00 95.62 128 ALA A N 1
ATOM 1012 C CA . ALA A 1 128 ? 11.606 -12.731 16.641 1.00 95.62 128 ALA A CA 1
ATOM 1013 C C . ALA A 1 128 ? 13.130 -12.604 16.525 1.00 95.62 128 ALA A C 1
ATOM 1015 O O . ALA A 1 128 ? 13.639 -12.324 15.444 1.00 95.62 128 ALA A O 1
ATOM 1016 N N . ASP A 1 129 ? 13.862 -12.841 17.614 1.00 94.88 129 ASP A N 1
ATOM 1017 C CA . ASP A 1 129 ? 15.324 -12.905 17.601 1.00 94.88 129 ASP A CA 1
ATOM 1018 C C . ASP A 1 129 ? 15.821 -13.974 16.628 1.00 94.88 129 ASP A C 1
ATOM 1020 O O . ASP A 1 129 ? 16.581 -13.673 15.714 1.00 94.88 129 ASP A O 1
ATOM 1024 N N . TRP A 1 130 ? 15.304 -15.195 16.733 1.00 94.94 130 TRP A N 1
ATOM 1025 C CA . TRP A 1 130 ? 15.693 -16.282 15.840 1.00 94.94 130 TRP A CA 1
ATOM 1026 C C . TRP A 1 130 ? 15.287 -16.061 14.372 1.00 94.94 130 TRP A C 1
ATOM 1028 O O . TRP A 1 130 ? 15.958 -16.568 13.471 1.00 94.94 130 TRP A O 1
ATOM 1038 N N . LEU A 1 131 ? 14.191 -15.342 14.112 1.00 95.31 131 LEU A N 1
ATOM 1039 C CA . LEU A 1 131 ? 13.660 -15.115 12.764 1.00 95.31 131 LEU A CA 1
ATOM 1040 C C . LEU A 1 131 ? 14.244 -13.885 12.059 1.00 95.31 131 LEU A C 1
ATOM 1042 O O . LEU A 1 131 ? 14.343 -13.907 10.833 1.00 95.31 131 LEU A O 1
ATOM 1046 N N . PHE A 1 132 ? 14.596 -12.827 12.795 1.00 94.50 132 PHE A N 1
ATOM 1047 C CA . PHE A 1 132 ? 14.913 -11.515 12.215 1.00 94.50 132 PHE A CA 1
ATOM 1048 C C . PHE A 1 132 ? 16.298 -10.981 12.584 1.00 94.50 132 PHE A C 1
ATOM 1050 O O . PHE A 1 132 ? 16.840 -10.148 11.856 1.00 94.50 132 PHE A O 1
ATOM 1057 N N . TRP A 1 133 ? 16.898 -11.414 13.696 1.00 92.69 133 TRP A N 1
ATOM 1058 C CA . TRP A 1 133 ? 18.179 -10.859 14.129 1.00 92.69 133 TRP A CA 1
ATOM 1059 C C . TRP A 1 133 ? 19.319 -11.293 13.199 1.00 92.69 133 TRP A C 1
ATOM 1061 O O . TRP A 1 133 ? 19.704 -12.460 13.185 1.00 92.69 133 TRP A O 1
ATOM 1071 N N . GLN A 1 134 ? 19.884 -10.342 12.444 1.00 89.56 134 GLN A N 1
ATOM 1072 C CA . GLN A 1 134 ? 20.925 -10.592 11.428 1.00 89.56 134 GLN A CA 1
ATOM 1073 C C . GLN A 1 134 ? 20.508 -11.623 10.364 1.00 89.56 134 GLN A C 1
ATOM 1075 O O . GLN A 1 134 ? 21.350 -12.328 9.815 1.00 89.56 134 GLN A O 1
ATOM 1080 N N . GLN A 1 135 ? 19.207 -11.713 10.085 1.00 90.25 135 GLN A N 1
ATOM 1081 C CA . GLN A 1 135 ? 18.640 -12.588 9.064 1.00 90.25 135 GLN A CA 1
ATOM 1082 C C . GLN A 1 135 ? 17.926 -11.751 8.005 1.00 90.25 135 GLN A C 1
ATOM 1084 O O . GLN A 1 135 ? 17.354 -10.703 8.310 1.00 90.25 135 GLN A O 1
ATOM 1089 N N . ASN A 1 136 ? 17.925 -12.238 6.768 1.00 89.62 136 ASN A N 1
ATOM 1090 C CA . ASN A 1 136 ? 17.121 -11.648 5.707 1.00 89.62 136 ASN A CA 1
ATOM 1091 C C . ASN A 1 136 ? 15.629 -11.935 5.936 1.00 89.62 136 ASN A C 1
ATOM 1093 O O . ASN A 1 136 ? 15.239 -12.951 6.522 1.00 89.62 136 ASN A O 1
ATOM 1097 N N . LEU A 1 137 ? 14.789 -11.010 5.477 1.00 92.31 137 LEU A N 1
ATOM 1098 C CA . LEU A 1 137 ? 13.347 -11.059 5.678 1.00 92.31 137 LEU A CA 1
ATOM 1099 C C . LEU A 1 137 ? 12.661 -11.722 4.481 1.00 92.31 137 LEU A C 1
ATOM 1101 O O . LEU A 1 137 ? 12.886 -11.340 3.339 1.00 92.31 137 LEU A O 1
ATOM 1105 N N . GLY A 1 138 ? 11.750 -12.647 4.759 1.00 92.00 138 GLY A N 1
ATOM 1106 C CA . GLY A 1 138 ? 10.946 -13.320 3.743 1.00 92.00 138 GLY A CA 1
ATOM 1107 C C . GLY A 1 138 ? 9.820 -14.099 4.406 1.00 92.00 138 GLY A C 1
ATOM 1108 O O . GLY A 1 138 ? 9.005 -13.528 5.137 1.00 92.00 138 GLY A O 1
ATOM 1109 N N . LEU A 1 139 ? 9.812 -15.419 4.224 1.00 94.12 139 LEU A N 1
ATOM 1110 C CA . LEU A 1 139 ? 8.883 -16.341 4.882 1.00 94.12 139 LEU A CA 1
ATOM 1111 C C . LEU A 1 139 ? 8.884 -16.214 6.417 1.00 94.12 139 LEU A C 1
ATOM 1113 O O . LEU A 1 139 ? 7.858 -16.454 7.057 1.00 94.12 139 LEU A O 1
ATOM 1117 N N . SER A 1 140 ? 10.002 -15.786 7.012 1.00 95.31 140 SER A N 1
ATOM 1118 C CA . SER A 1 140 ? 10.107 -15.500 8.449 1.00 95.31 140 SER A CA 1
ATOM 1119 C C . SER A 1 140 ? 9.028 -14.531 8.954 1.00 95.31 140 SER A C 1
ATOM 1121 O O . SER A 1 140 ? 8.486 -14.732 10.042 1.00 95.31 140 SER A O 1
ATOM 1123 N N . VAL A 1 141 ? 8.642 -13.535 8.149 1.00 95.06 141 VAL A N 1
ATOM 1124 C CA . VAL A 1 141 ? 7.590 -12.561 8.486 1.00 95.06 141 VAL A CA 1
ATOM 1125 C C . VAL A 1 141 ? 6.229 -13.244 8.613 1.00 95.06 141 VAL A C 1
ATOM 1127 O O . VAL A 1 141 ? 5.496 -12.983 9.566 1.00 95.06 141 VAL A O 1
ATOM 1130 N N . VAL A 1 142 ? 5.915 -14.164 7.697 1.00 95.56 142 VAL A N 1
ATOM 1131 C CA . VAL A 1 142 ? 4.650 -14.914 7.689 1.00 95.56 142 VAL A CA 1
ATOM 1132 C C . VAL A 1 142 ? 4.552 -15.815 8.913 1.00 95.56 142 VAL A C 1
ATOM 1134 O O . VAL A 1 142 ? 3.536 -15.817 9.605 1.00 95.56 142 VAL A O 1
ATOM 1137 N N . LEU A 1 143 ? 5.621 -16.553 9.226 1.00 95.25 143 LEU A N 1
ATOM 1138 C CA . LEU A 1 143 ? 5.643 -17.423 10.403 1.00 95.25 143 LEU A CA 1
ATOM 1139 C C . LEU A 1 143 ? 5.472 -16.631 11.696 1.00 95.25 143 LEU A C 1
ATOM 1141 O O . LEU A 1 143 ? 4.718 -17.042 12.579 1.00 95.25 143 LEU A O 1
ATOM 1145 N N . PHE A 1 144 ? 6.135 -15.481 11.795 1.00 95.75 144 PHE A N 1
ATOM 1146 C CA . PHE A 1 144 ? 5.995 -14.612 12.949 1.00 95.75 144 PHE A CA 1
ATOM 1147 C C . PHE A 1 144 ? 4.576 -14.038 13.073 1.00 95.75 144 PHE A C 1
ATOM 1149 O O . PHE A 1 144 ? 4.008 -14.060 14.164 1.00 95.75 144 PHE A O 1
ATOM 1156 N N . ALA A 1 145 ? 3.973 -13.585 11.969 1.00 94.69 145 ALA A N 1
ATOM 1157 C CA . ALA A 1 145 ? 2.600 -13.079 11.949 1.00 94.69 145 ALA A CA 1
ATOM 1158 C C . ALA A 1 145 ? 1.584 -14.149 12.383 1.00 94.69 145 ALA A C 1
ATOM 1160 O O . ALA A 1 145 ? 0.701 -13.874 13.200 1.00 94.69 145 ALA A O 1
ATOM 1161 N N . LEU A 1 146 ? 1.750 -15.395 11.925 1.00 94.56 146 LEU A N 1
ATOM 1162 C CA . LEU A 1 146 ? 0.918 -16.528 12.342 1.00 94.56 146 LEU A CA 1
ATOM 1163 C C . LEU A 1 146 ? 1.130 -16.895 13.818 1.00 94.56 146 LEU A C 1
ATOM 1165 O O . LEU A 1 146 ? 0.157 -17.190 14.517 1.00 94.56 146 LEU A O 1
ATOM 1169 N N . ALA A 1 147 ? 2.368 -16.853 14.319 1.00 94.94 147 ALA A N 1
ATOM 1170 C CA . ALA A 1 147 ? 2.675 -17.108 15.727 1.00 94.94 147 ALA A CA 1
ATOM 1171 C C . ALA A 1 147 ? 2.087 -16.024 16.647 1.00 94.94 147 ALA A C 1
ATOM 1173 O O . ALA A 1 147 ? 1.477 -16.337 17.677 1.00 94.94 147 ALA A O 1
ATOM 1174 N N . LEU A 1 148 ? 2.211 -14.753 16.255 1.00 93.62 148 LEU A N 1
ATOM 1175 C CA . LEU A 1 148 ? 1.607 -13.623 16.956 1.00 93.62 148 LEU A CA 1
ATOM 1176 C C . LEU A 1 148 ? 0.081 -13.743 16.961 1.00 93.62 148 LEU A C 1
ATOM 1178 O O . LEU A 1 148 ? -0.530 -13.680 18.026 1.00 93.62 148 LEU A O 1
ATOM 1182 N N . SER A 1 149 ? -0.527 -14.003 15.803 1.00 92.62 149 SER A N 1
ATOM 1183 C CA . SER A 1 149 ? -1.974 -14.195 15.671 1.00 92.62 149 SER A CA 1
ATOM 1184 C C . SER A 1 149 ? -2.472 -15.348 16.541 1.00 92.62 149 SER A C 1
ATOM 1186 O O . SER A 1 149 ? -3.408 -15.178 17.318 1.00 92.62 149 SER A O 1
ATOM 1188 N N . SER A 1 150 ? -1.789 -16.494 16.511 1.00 92.12 150 SER A N 1
ATOM 1189 C CA . SER A 1 150 ? -2.113 -17.648 17.362 1.00 92.12 150 SER A CA 1
ATOM 1190 C C . SER A 1 150 ? -2.046 -17.304 18.852 1.00 92.12 150 SER A C 1
ATOM 1192 O O . SER A 1 150 ? -2.929 -17.692 19.614 1.00 92.12 150 SER A O 1
ATOM 1194 N N . SER A 1 151 ? -1.045 -16.520 19.263 1.00 91.69 151 SER A N 1
ATOM 1195 C CA . SER A 1 151 ? -0.902 -16.050 20.646 1.00 91.69 151 SER A CA 1
ATOM 1196 C C . SER A 1 151 ? -2.033 -15.101 21.049 1.00 91.69 151 SER A C 1
ATOM 1198 O O . SER A 1 151 ? -2.566 -15.216 22.150 1.00 91.69 151 SER A O 1
ATOM 1200 N N . ILE A 1 152 ? -2.452 -14.203 20.151 1.00 89.31 152 ILE A N 1
ATOM 1201 C CA . ILE A 1 152 ? -3.584 -13.292 20.378 1.00 89.31 152 ILE A CA 1
ATOM 1202 C C . ILE A 1 152 ? -4.886 -14.087 20.572 1.00 89.31 152 ILE A C 1
ATOM 1204 O O . ILE A 1 152 ? -5.625 -13.814 21.519 1.00 89.31 152 ILE A O 1
ATOM 1208 N N . LEU A 1 153 ? -5.160 -15.102 19.739 1.00 88.56 153 LEU A N 1
ATOM 1209 C CA . LEU A 1 153 ? -6.343 -15.956 19.915 1.00 88.56 153 LEU A CA 1
ATOM 1210 C C . LEU A 1 153 ? -6.275 -16.804 21.187 1.00 88.56 153 LEU A C 1
ATOM 1212 O O . LEU A 1 153 ? -7.286 -16.943 21.872 1.00 88.56 153 LEU A O 1
ATOM 1216 N N . ALA A 1 154 ? -5.111 -17.372 21.510 1.00 88.50 154 ALA A N 1
ATOM 1217 C CA . ALA A 1 154 ? -4.937 -18.204 22.699 1.00 88.50 154 ALA A CA 1
ATOM 1218 C C . ALA A 1 154 ? -5.151 -17.414 24.002 1.00 88.50 154 ALA A C 1
ATOM 1220 O O . ALA A 1 154 ? -5.585 -17.976 25.004 1.00 88.50 154 ALA A O 1
ATOM 1221 N N . LEU A 1 155 ? -4.875 -16.106 23.980 1.00 86.44 155 LEU A N 1
ATOM 1222 C CA . LEU A 1 155 ? -5.073 -15.192 25.105 1.00 86.44 155 LEU A CA 1
ATOM 1223 C C . LEU A 1 155 ? -6.449 -14.492 25.087 1.00 86.44 155 LEU A C 1
ATOM 1225 O O . LEU A 1 155 ? -6.707 -13.654 25.956 1.00 86.44 155 LEU A O 1
ATOM 1229 N N . LYS A 1 156 ? -7.339 -14.825 24.136 1.00 83.88 156 LYS A N 1
ATOM 1230 C CA . LYS A 1 156 ? -8.695 -14.257 24.038 1.00 83.88 156 LYS A CA 1
ATOM 1231 C C . LYS A 1 156 ? -9.501 -14.553 25.317 1.00 83.88 156 LYS A C 1
ATOM 1233 O O . LYS A 1 156 ? -9.693 -15.725 25.659 1.00 83.88 156 LYS A O 1
ATOM 1238 N N . PRO A 1 157 ? -10.045 -13.528 26.005 1.00 73.94 157 PRO A N 1
ATOM 1239 C CA . PRO A 1 157 ? -10.933 -13.731 27.148 1.00 73.94 157 PRO A CA 1
ATOM 1240 C C . PRO A 1 157 ? -12.182 -14.525 26.741 1.00 73.94 157 PRO A C 1
ATOM 1242 O O . PRO A 1 157 ? -12.847 -14.177 25.769 1.00 73.94 157 PRO A O 1
ATOM 1245 N N . GLY A 1 158 ? -12.501 -15.592 27.477 1.00 75.81 158 GLY A N 1
ATOM 1246 C CA . GLY A 1 158 ? -13.626 -16.482 27.154 1.00 75.81 158 GLY A CA 1
ATOM 1247 C C . GLY A 1 158 ? -13.313 -17.571 26.118 1.00 75.81 158 GLY A C 1
ATOM 1248 O O . GLY A 1 158 ? -14.190 -18.375 25.813 1.00 75.81 158 GLY A O 1
ATOM 1249 N N . GLY A 1 159 ? -12.070 -17.637 25.626 1.00 81.62 159 GLY A N 1
ATOM 1250 C CA . GLY A 1 159 ? -11.631 -18.619 24.636 1.00 81.62 159 GLY A CA 1
ATOM 1251 C C . GLY A 1 159 ? -12.122 -18.316 23.216 1.00 81.62 159 GLY A C 1
ATOM 1252 O O . GLY A 1 159 ? -13.038 -17.524 22.993 1.00 81.62 159 GLY A O 1
ATOM 1253 N N . ALA A 1 160 ? -11.482 -18.944 22.230 1.00 83.81 160 ALA A N 1
ATOM 1254 C CA . ALA A 1 160 ? -11.909 -18.905 20.834 1.00 83.81 160 ALA A CA 1
ATOM 1255 C C . ALA A 1 160 ? -12.586 -20.228 20.461 1.00 83.81 160 ALA A C 1
ATOM 1257 O O . ALA A 1 160 ? -12.064 -21.308 20.750 1.00 83.81 160 ALA A O 1
ATOM 1258 N N . SER A 1 161 ? -13.746 -20.165 19.804 1.00 87.81 161 SER A N 1
ATOM 1259 C CA . SER A 1 161 ? -14.376 -21.383 19.283 1.00 87.81 161 SER A CA 1
ATOM 1260 C C . SER A 1 161 ? -13.556 -21.973 18.128 1.00 87.81 161 SER A C 1
ATOM 1262 O O . SER A 1 161 ? -12.846 -21.259 17.424 1.00 87.81 161 SER A O 1
ATOM 1264 N N . ARG A 1 162 ? -13.701 -23.276 17.845 1.00 89.00 162 ARG A N 1
ATOM 1265 C CA . ARG A 1 162 ? -12.993 -23.911 16.715 1.00 89.00 162 ARG A CA 1
ATOM 1266 C C . ARG A 1 162 ? -13.265 -23.205 15.381 1.00 89.00 162 ARG A C 1
ATOM 1268 O O . ARG A 1 162 ? -12.353 -23.057 14.577 1.00 89.00 162 ARG A O 1
ATOM 1275 N N . ARG A 1 163 ? -14.508 -22.760 15.151 1.00 87.75 163 ARG A N 1
ATOM 1276 C CA . ARG A 1 163 ? -14.876 -22.015 13.936 1.00 87.75 163 ARG A CA 1
ATOM 1277 C C . ARG A 1 163 ? -14.168 -20.668 13.886 1.00 87.75 163 ARG A C 1
ATOM 1279 O O . ARG A 1 163 ? -13.591 -20.347 12.859 1.00 87.75 163 ARG A O 1
ATOM 1286 N N . GLU A 1 164 ? -14.170 -19.941 14.999 1.00 85.31 164 GLU A N 1
ATOM 1287 C CA . GLU A 1 164 ? -13.477 -18.660 15.139 1.00 85.31 164 GLU A CA 1
ATOM 1288 C C . GLU A 1 164 ? -11.976 -18.794 14.842 1.00 85.31 164 GLU A C 1
ATOM 1290 O O . GLU A 1 164 ? -11.444 -18.060 14.008 1.00 85.31 164 GLU A O 1
ATOM 1295 N N . THR A 1 165 ? -11.311 -19.777 15.450 1.00 88.31 165 THR A N 1
ATOM 1296 C CA . THR A 1 165 ? -9.884 -20.034 15.231 1.00 88.31 165 THR A CA 1
ATOM 1297 C C . THR A 1 165 ? -9.579 -20.357 13.774 1.00 88.31 165 THR A C 1
ATOM 1299 O O . THR A 1 165 ? -8.651 -19.789 13.205 1.00 88.31 165 THR A O 1
ATOM 1302 N N . VAL A 1 166 ? -10.387 -21.213 13.140 1.00 91.12 166 VAL A N 1
ATOM 1303 C CA . VAL A 1 166 ? -10.216 -21.542 11.717 1.00 91.12 166 VAL A CA 1
ATOM 1304 C C . VAL A 1 166 ? -10.440 -20.309 10.842 1.00 91.12 166 VAL A C 1
ATOM 1306 O O . VAL A 1 166 ? -9.624 -20.044 9.967 1.00 91.12 166 VAL A O 1
ATOM 1309 N N . THR A 1 167 ? -11.490 -19.517 11.087 1.00 89.31 167 THR A N 1
ATOM 1310 C CA . THR A 1 167 ? -11.754 -18.304 10.295 1.00 89.31 167 THR A CA 1
ATOM 1311 C C . THR A 1 167 ? -10.643 -17.269 10.425 1.00 89.31 167 THR A C 1
ATOM 1313 O O . THR A 1 167 ? -10.234 -16.701 9.418 1.00 89.31 167 THR A O 1
ATOM 1316 N N . ALA A 1 168 ? -10.118 -17.063 11.634 1.00 88.69 168 ALA A N 1
ATOM 1317 C CA . ALA A 1 168 ? -9.013 -16.148 11.879 1.00 88.69 168 ALA A CA 1
ATOM 1318 C C . ALA A 1 168 ? -7.727 -16.614 11.198 1.00 88.69 168 ALA A C 1
ATOM 1320 O O . ALA A 1 168 ? -7.054 -15.815 10.561 1.00 88.69 168 ALA A O 1
ATOM 1321 N N . PHE A 1 169 ? -7.412 -17.907 11.289 1.00 90.19 169 PHE A N 1
ATOM 1322 C CA . PHE A 1 169 ? -6.208 -18.460 10.679 1.00 90.19 169 PHE A CA 1
ATOM 1323 C C . PHE A 1 169 ? -6.273 -18.428 9.149 1.00 90.19 169 PHE A C 1
ATOM 1325 O O . PHE A 1 169 ? -5.304 -18.047 8.505 1.00 90.19 169 PHE A O 1
ATOM 1332 N N . VAL A 1 170 ? -7.423 -18.770 8.558 1.00 93.25 170 VAL A N 1
ATOM 1333 C CA . VAL A 1 170 ? -7.634 -18.677 7.103 1.00 93.25 170 VAL A CA 1
ATOM 1334 C C . VAL A 1 170 ? -7.541 -17.226 6.631 1.00 93.25 170 VAL A C 1
ATOM 1336 O O . VAL A 1 170 ? -6.913 -16.957 5.610 1.00 93.25 170 VAL A O 1
ATOM 1339 N N . PHE A 1 171 ? -8.134 -16.291 7.375 1.00 92.12 171 PHE A N 1
ATOM 1340 C CA . PHE A 1 171 ? -8.050 -14.866 7.068 1.00 92.12 171 PHE A CA 1
ATOM 1341 C C . PHE A 1 171 ? -6.609 -14.348 7.151 1.00 92.12 171 PHE A C 1
ATOM 1343 O O . PHE A 1 171 ? -6.132 -13.715 6.213 1.00 92.12 171 PHE A O 1
ATOM 1350 N N . GLU A 1 172 ? -5.891 -14.679 8.222 1.00 92.38 172 GLU A N 1
ATOM 1351 C CA . GLU A 1 172 ? -4.497 -14.277 8.402 1.00 92.38 172 GLU A CA 1
ATOM 1352 C C . GLU A 1 172 ? -3.592 -14.895 7.328 1.00 92.38 172 GLU A C 1
ATOM 1354 O O . GLU A 1 172 ? -2.738 -14.213 6.764 1.00 92.38 172 GLU A O 1
ATOM 1359 N N . LEU A 1 173 ? -3.814 -16.161 6.966 1.00 93.94 173 LEU A N 1
ATOM 1360 C CA . LEU A 1 173 ? -3.099 -16.809 5.869 1.00 93.94 173 LEU A CA 1
ATOM 1361 C C . LEU A 1 173 ? -3.348 -16.088 4.536 1.00 93.94 173 LEU A C 1
ATOM 1363 O O . LEU A 1 173 ? -2.404 -15.855 3.783 1.00 93.94 173 LEU A O 1
ATOM 1367 N N . ALA A 1 174 ? -4.591 -15.678 4.264 1.00 95.56 174 ALA A N 1
ATOM 1368 C CA . ALA A 1 174 ? -4.917 -14.889 3.080 1.00 95.56 174 ALA A CA 1
ATOM 1369 C C . ALA A 1 174 ? -4.206 -13.522 3.094 1.00 95.56 174 ALA A C 1
ATOM 1371 O O . ALA A 1 174 ? -3.641 -13.122 2.077 1.00 95.56 174 ALA A O 1
ATOM 1372 N N . CYS A 1 175 ? -4.159 -12.831 4.236 1.00 95.38 175 CYS A N 1
ATOM 1373 C CA . CYS A 1 175 ? -3.430 -11.567 4.387 1.00 95.38 175 CYS A CA 1
ATOM 1374 C C . CYS A 1 175 ? -1.912 -11.713 4.194 1.00 95.38 175 CYS A C 1
ATOM 1376 O O . CYS A 1 175 ? -1.281 -10.785 3.695 1.00 95.38 175 CYS A O 1
ATOM 1378 N N . ASN A 1 176 ? -1.338 -12.870 4.535 1.00 95.94 176 ASN A N 1
ATOM 1379 C CA . ASN A 1 176 ? 0.096 -13.143 4.407 1.00 95.94 176 ASN A CA 1
ATOM 1380 C C . ASN A 1 176 ? 0.512 -13.737 3.050 1.00 95.94 176 ASN A C 1
ATOM 1382 O O . ASN A 1 176 ? 1.699 -13.730 2.725 1.00 95.94 176 ASN A O 1
ATOM 1386 N N . LEU A 1 177 ? -0.429 -14.219 2.231 1.00 96.50 177 LEU A N 1
ATOM 1387 C CA . LEU A 1 177 ? -0.138 -14.791 0.911 1.00 96.50 177 LEU A CA 1
ATOM 1388 C C . LEU A 1 177 ? 0.686 -13.850 -0.005 1.00 96.50 177 LEU A C 1
ATOM 1390 O O . LEU A 1 177 ? 1.628 -14.331 -0.636 1.00 96.50 177 LEU A O 1
ATOM 1394 N N . PRO A 1 178 ? 0.439 -12.522 -0.045 1.00 96.81 178 PRO A N 1
ATOM 1395 C CA . PRO A 1 178 ? 1.297 -11.578 -0.761 1.00 96.81 178 PRO A CA 1
ATOM 1396 C C . PRO A 1 178 ? 2.772 -11.593 -0.334 1.00 96.81 178 PRO A C 1
ATOM 1398 O O . PRO A 1 178 ? 3.644 -11.363 -1.166 1.00 96.81 178 PRO A O 1
ATOM 1401 N N . VAL A 1 179 ? 3.066 -11.839 0.948 1.00 96.06 179 VAL A N 1
ATOM 1402 C CA . VAL A 1 179 ? 4.446 -11.891 1.465 1.00 96.06 179 VAL A CA 1
ATOM 1403 C C . VAL A 1 179 ? 5.134 -13.182 1.028 1.00 96.06 179 VAL A C 1
ATOM 1405 O O . VAL A 1 179 ? 6.305 -13.148 0.660 1.00 96.06 179 VAL A O 1
ATOM 1408 N N . VAL A 1 180 ? 4.393 -14.299 1.009 1.00 95.69 180 VAL A N 1
ATOM 1409 C CA . VAL A 1 180 ? 4.871 -15.588 0.473 1.00 95.69 180 VAL A CA 1
ATOM 1410 C C . VAL A 1 180 ? 5.277 -15.447 -0.997 1.00 95.69 180 VAL A C 1
ATOM 1412 O O . VAL A 1 180 ? 6.278 -16.025 -1.414 1.00 95.69 180 VAL A O 1
ATOM 1415 N N . GLU A 1 181 ? 4.528 -14.663 -1.776 1.00 95.44 181 GLU A N 1
ATOM 1416 C CA . GLU A 1 181 ? 4.864 -14.343 -3.165 1.00 95.44 181 GLU A CA 1
ATOM 1417 C C . GLU A 1 181 ? 6.137 -13.485 -3.259 1.00 95.44 181 GLU A C 1
ATOM 1419 O O . GLU A 1 181 ? 7.124 -13.899 -3.875 1.00 95.44 181 GLU A O 1
ATOM 1424 N N . GLN A 1 182 ? 6.124 -12.298 -2.646 1.00 93.06 182 GLN A N 1
ATOM 1425 C CA . GLN A 1 182 ? 7.280 -11.409 -2.548 1.00 93.06 182 GLN A CA 1
ATOM 1426 C C . GLN A 1 182 ? 7.112 -10.436 -1.375 1.00 93.06 182 GLN A C 1
ATOM 1428 O O . GLN A 1 182 ? 6.116 -9.707 -1.284 1.00 93.06 182 GLN A O 1
ATOM 1433 N N . LEU A 1 183 ? 8.129 -10.346 -0.515 1.00 93.38 183 LEU A N 1
ATOM 1434 C CA . LEU A 1 183 ? 8.181 -9.311 0.512 1.00 93.38 183 LEU A CA 1
ATOM 1435 C C . LEU A 1 183 ? 8.407 -7.937 -0.137 1.00 93.38 183 LEU A C 1
ATOM 1437 O O . LEU A 1 183 ? 9.432 -7.676 -0.759 1.00 93.38 183 LEU A O 1
ATOM 1441 N N . GLN A 1 184 ? 7.423 -7.057 0.011 1.00 92.25 184 GLN A N 1
ATOM 1442 C CA . GLN A 1 184 ? 7.417 -5.681 -0.475 1.00 92.25 184 GLN A CA 1
ATOM 1443 C C . GLN A 1 184 ? 6.556 -4.831 0.477 1.00 92.25 184 GLN A C 1
ATOM 1445 O O . GLN A 1 184 ? 5.754 -5.386 1.234 1.00 92.25 184 GLN A O 1
ATOM 1450 N N . PRO A 1 185 ? 6.649 -3.490 0.449 1.00 93.06 185 PRO A N 1
ATOM 1451 C CA . PRO A 1 185 ? 5.896 -2.643 1.377 1.00 93.06 185 PRO A CA 1
ATOM 1452 C C . PRO A 1 185 ? 4.378 -2.894 1.362 1.00 93.06 185 PRO A C 1
ATOM 1454 O O . PRO A 1 185 ? 3.743 -2.902 2.414 1.00 93.06 185 PRO A O 1
ATOM 1457 N N . MET A 1 186 ? 3.800 -3.163 0.184 1.00 91.75 186 MET A N 1
ATOM 1458 C CA . MET A 1 186 ? 2.369 -3.458 0.046 1.00 91.75 186 MET A CA 1
ATOM 1459 C C . MET A 1 186 ? 1.977 -4.823 0.621 1.00 91.75 186 MET A C 1
ATOM 1461 O O . MET A 1 186 ? 0.946 -4.921 1.281 1.00 91.75 186 MET A O 1
ATOM 1465 N N . SER A 1 187 ? 2.786 -5.869 0.425 1.00 94.94 187 SER A N 1
ATOM 1466 C CA . SER A 1 187 ? 2.481 -7.187 0.994 1.00 94.94 187 SER A CA 1
ATOM 1467 C C . SER A 1 187 ? 2.603 -7.174 2.515 1.00 94.94 187 SER A C 1
ATOM 1469 O O . SER A 1 187 ? 1.723 -7.691 3.200 1.00 94.94 187 SER A O 1
ATOM 1471 N N . PHE A 1 188 ? 3.614 -6.483 3.049 1.00 94.44 188 PHE A N 1
ATOM 1472 C CA . PHE A 1 188 ? 3.748 -6.260 4.488 1.00 94.44 188 PHE A CA 1
ATOM 1473 C C . PHE A 1 188 ? 2.559 -5.479 5.069 1.00 94.44 188 PHE A C 1
ATOM 1475 O O . PHE A 1 188 ? 2.064 -5.814 6.146 1.00 94.44 188 PHE A O 1
ATOM 1482 N N . LEU A 1 189 ? 2.046 -4.476 4.344 1.00 92.50 189 LEU A N 1
ATOM 1483 C CA . LEU A 1 189 ? 0.855 -3.728 4.754 1.00 92.50 189 LEU A CA 1
ATOM 1484 C C . LEU A 1 189 ? -0.368 -4.644 4.922 1.00 92.50 189 LEU A C 1
ATOM 1486 O O . LEU A 1 189 ? -1.102 -4.487 5.896 1.00 92.50 189 LEU A O 1
ATOM 1490 N N . PHE A 1 190 ? -0.580 -5.616 4.027 1.00 94.25 190 PHE A N 1
ATOM 1491 C CA . PHE A 1 190 ? -1.683 -6.576 4.159 1.00 94.25 190 PHE A CA 1
ATOM 1492 C C . PHE A 1 190 ? -1.537 -7.491 5.378 1.00 94.25 190 PHE A C 1
ATOM 1494 O O . PHE A 1 190 ? -2.535 -7.711 6.065 1.00 94.25 190 PHE A O 1
ATOM 1501 N N . THR A 1 191 ? -0.324 -7.948 5.703 1.00 94.12 191 THR A N 1
ATOM 1502 C CA . THR A 1 191 ? -0.050 -8.679 6.954 1.00 94.12 191 THR A CA 1
ATOM 1503 C C . THR A 1 191 ? -0.398 -7.833 8.180 1.00 94.12 191 THR A C 1
ATOM 1505 O O . THR A 1 191 ? -1.107 -8.289 9.075 1.00 94.12 191 THR A O 1
ATOM 1508 N N . VAL A 1 192 ? 0.028 -6.566 8.210 1.00 90.62 192 VAL A N 1
ATOM 1509 C CA . VAL A 1 192 ? -0.289 -5.651 9.317 1.00 90.62 192 VAL A CA 1
ATOM 1510 C C . VAL A 1 192 ? -1.802 -5.427 9.434 1.00 90.62 192 VAL A C 1
ATOM 1512 O O . VAL A 1 192 ? -2.344 -5.496 10.534 1.00 90.62 192 VAL A O 1
ATOM 1515 N N . ILE A 1 193 ? -2.507 -5.221 8.316 1.00 88.06 193 ILE A N 1
ATOM 1516 C CA . ILE A 1 193 ? -3.975 -5.101 8.293 1.00 88.06 193 ILE A CA 1
ATOM 1517 C C . ILE A 1 193 ? -4.649 -6.376 8.819 1.00 88.06 193 ILE A C 1
ATOM 1519 O O . ILE A 1 193 ? -5.614 -6.266 9.577 1.00 88.06 193 ILE A O 1
ATOM 1523 N N . GLY A 1 194 ? -4.138 -7.559 8.465 1.00 90.38 194 GLY A N 1
ATOM 1524 C CA . GLY A 1 194 ? -4.622 -8.849 8.968 1.00 90.38 194 GLY A CA 1
ATOM 1525 C C . GLY A 1 194 ? -4.616 -8.905 10.496 1.00 90.38 194 GLY A C 1
ATOM 1526 O O . GLY A 1 194 ? -5.669 -9.050 11.128 1.00 90.38 194 GLY A O 1
ATOM 1527 N N . ILE A 1 195 ? -3.453 -8.613 11.084 1.00 89.44 195 ILE A N 1
ATOM 1528 C CA . ILE A 1 195 ? -3.250 -8.561 12.537 1.00 89.44 195 ILE A CA 1
ATOM 1529 C C . ILE A 1 195 ? -4.181 -7.524 13.190 1.00 89.44 195 ILE A C 1
ATOM 1531 O O . ILE A 1 195 ? -4.793 -7.803 14.222 1.00 89.44 195 ILE A O 1
ATOM 1535 N N . ILE A 1 196 ? -4.354 -6.341 12.588 1.00 83.31 196 ILE A N 1
ATOM 1536 C CA . ILE A 1 196 ? -5.260 -5.294 13.100 1.00 83.31 196 ILE A CA 1
ATOM 1537 C C . ILE A 1 196 ? -6.701 -5.781 13.162 1.00 83.31 196 ILE A C 1
ATOM 1539 O O . ILE A 1 196 ? -7.371 -5.623 14.185 1.00 83.31 196 ILE A O 1
ATOM 1543 N N . VAL A 1 197 ? -7.196 -6.335 12.056 1.00 83.81 197 VAL A N 1
ATOM 1544 C CA . VAL A 1 197 ? -8.575 -6.819 11.963 1.00 83.81 197 VAL A CA 1
ATOM 1545 C C . VAL A 1 197 ? -8.802 -7.921 12.991 1.00 83.81 197 VAL A C 1
ATOM 1547 O O . VAL A 1 197 ? -9.835 -7.920 13.665 1.00 83.81 197 VAL A O 1
ATOM 1550 N N . LEU A 1 198 ? -7.815 -8.798 13.176 1.00 86.25 198 LEU A N 1
ATOM 1551 C CA . LEU A 1 198 ? -7.855 -9.841 14.187 1.00 86.25 198 LEU A CA 1
ATOM 1552 C C . LEU A 1 198 ? -7.952 -9.269 15.607 1.00 86.25 198 LEU A C 1
ATOM 1554 O O . LEU A 1 198 ? -8.807 -9.695 16.381 1.00 86.25 198 LEU A O 1
ATOM 1558 N N . ILE A 1 199 ? -7.129 -8.275 15.941 1.00 81.06 199 ILE A N 1
ATOM 1559 C CA . ILE A 1 199 ? -7.155 -7.608 17.250 1.00 81.06 199 ILE A CA 1
ATOM 1560 C C . ILE A 1 199 ? -8.513 -6.962 17.511 1.00 81.06 199 ILE A C 1
ATOM 1562 O O . ILE A 1 199 ? -9.084 -7.140 18.584 1.00 81.06 199 ILE A O 1
ATOM 1566 N N . VAL A 1 200 ? -9.042 -6.219 16.537 1.00 77.38 200 VAL A N 1
ATOM 1567 C CA . VAL A 1 200 ? -10.344 -5.547 16.654 1.00 77.38 200 VAL A CA 1
ATOM 1568 C C . VAL A 1 200 ? -11.447 -6.574 16.874 1.00 77.38 200 VAL A C 1
ATOM 1570 O O . VAL A 1 200 ? -12.314 -6.388 17.727 1.00 77.38 200 VAL A O 1
ATOM 1573 N N . TRP A 1 201 ? -11.392 -7.684 16.148 1.00 79.31 201 TRP A N 1
ATOM 1574 C CA . TRP A 1 201 ? -12.350 -8.762 16.305 1.00 79.31 201 TRP A CA 1
ATOM 1575 C C . TRP A 1 201 ? -12.255 -9.447 17.675 1.00 79.31 201 TRP A C 1
ATOM 1577 O O . TRP A 1 201 ? -13.287 -9.691 18.297 1.00 79.31 201 TRP A O 1
ATOM 1587 N N . VAL A 1 202 ? -11.047 -9.691 18.192 1.00 79.25 202 VAL A N 1
ATOM 1588 C CA . VAL A 1 202 ? -10.833 -10.258 19.536 1.00 79.25 202 VAL A CA 1
ATOM 1589 C C . VAL A 1 202 ? -11.259 -9.283 20.639 1.00 79.25 202 VAL A C 1
ATOM 1591 O O . VAL A 1 202 ? -11.860 -9.711 21.621 1.00 79.25 202 VAL A O 1
ATOM 1594 N N . ALA A 1 203 ? -10.991 -7.985 20.476 1.00 74.19 203 ALA A N 1
ATOM 1595 C CA . ALA A 1 203 ? -11.304 -6.960 21.470 1.00 74.19 203 ALA A CA 1
ATOM 1596 C C . ALA A 1 203 ? -12.803 -6.625 21.543 1.00 74.19 203 ALA A C 1
ATOM 1598 O O . ALA A 1 203 ? -13.326 -6.411 22.634 1.00 74.19 203 ALA A O 1
ATOM 1599 N N . TYR A 1 204 ? -13.498 -6.577 20.401 1.00 71.56 204 TYR A N 1
ATOM 1600 C CA . TYR A 1 204 ? -14.877 -6.077 20.321 1.00 71.56 204 TYR A CA 1
ATOM 1601 C C . TYR A 1 204 ? -15.912 -7.133 19.903 1.00 71.56 204 TYR A C 1
ATOM 1603 O O . TYR A 1 204 ? -17.107 -6.840 19.871 1.00 71.56 204 TYR A O 1
ATOM 1611 N N . GLY A 1 205 ? -15.495 -8.353 19.542 1.00 66.19 205 GLY A N 1
ATOM 1612 C CA . GLY A 1 205 ? -16.366 -9.462 19.118 1.00 66.19 205 GLY A CA 1
ATOM 1613 C C . GLY A 1 205 ? -17.056 -9.272 17.756 1.00 66.19 205 GLY A C 1
ATOM 1614 O O . GLY A 1 205 ? -17.509 -10.237 17.141 1.00 66.19 205 GLY A O 1
ATOM 1615 N N . ARG A 1 206 ? -17.120 -8.038 17.246 1.00 65.12 206 ARG A N 1
ATOM 1616 C CA . ARG A 1 206 ? -17.626 -7.664 15.921 1.00 65.12 206 ARG A CA 1
ATOM 1617 C C . ARG A 1 206 ? -16.702 -6.638 15.280 1.00 65.12 206 ARG A C 1
ATOM 1619 O O . ARG A 1 206 ? -16.058 -5.855 15.968 1.00 65.12 206 ARG A O 1
ATOM 1626 N N . VAL A 1 207 ? -16.682 -6.615 13.948 1.00 58.50 207 VAL A N 1
ATOM 1627 C CA . VAL A 1 207 ? -16.040 -5.535 13.190 1.00 58.50 207 VAL A CA 1
ATOM 1628 C C . VAL A 1 207 ? -16.924 -4.295 13.316 1.00 58.50 207 VAL A C 1
ATOM 1630 O O . VAL A 1 207 ? -17.891 -4.120 12.572 1.00 58.50 207 VAL A O 1
ATOM 1633 N N . ILE A 1 208 ? -16.630 -3.468 14.316 1.00 61.41 208 ILE A N 1
ATOM 1634 C CA . ILE A 1 208 ? -17.265 -2.168 14.511 1.00 61.41 208 ILE A CA 1
ATOM 1635 C C . ILE A 1 208 ? -16.444 -1.182 13.677 1.00 61.41 208 ILE A C 1
ATOM 1637 O O . ILE A 1 208 ? -15.271 -1.001 13.949 1.00 61.41 208 ILE A O 1
ATOM 1641 N N . GLU A 1 209 ? -17.038 -0.689 12.590 1.00 68.31 209 GLU A N 1
ATOM 1642 C CA . GLU A 1 209 ? -16.578 0.348 11.641 1.00 68.31 209 GLU A CA 1
ATOM 1643 C C . GLU A 1 209 ? -15.060 0.560 11.394 1.00 68.31 209 GLU A C 1
ATOM 1645 O O . GLU A 1 209 ? -14.259 0.786 12.292 1.00 68.31 209 GLU A O 1
ATOM 1650 N N . TRP A 1 210 ? -14.661 0.647 10.118 1.00 63.00 210 TRP A N 1
ATOM 1651 C CA . TRP A 1 210 ? -13.255 0.789 9.685 1.00 63.00 210 TRP A CA 1
ATOM 1652 C C . TRP A 1 210 ? -12.458 1.915 10.379 1.00 63.00 210 TRP A C 1
ATOM 1654 O O . TRP A 1 210 ? -11.272 1.741 10.650 1.00 63.00 210 TRP A O 1
ATOM 1664 N N . TRP A 1 211 ? -13.094 3.045 10.713 1.00 63.00 211 TRP A N 1
ATOM 1665 C CA . TRP A 1 211 ? -12.449 4.145 11.439 1.00 63.00 211 TRP A CA 1
ATOM 1666 C C . TRP A 1 211 ? -12.054 3.757 12.870 1.00 63.00 211 TRP A C 1
ATOM 1668 O O . TRP A 1 211 ? -10.985 4.137 13.340 1.00 63.00 211 TRP A O 1
ATOM 1678 N N . GLN A 1 212 ? -12.876 2.965 13.561 1.00 67.62 212 GLN A N 1
ATOM 1679 C CA . GLN A 1 212 ? -12.569 2.506 14.917 1.00 67.62 212 GLN A CA 1
ATOM 1680 C C . GLN A 1 212 ? -11.433 1.485 14.906 1.00 67.62 212 GLN A C 1
ATOM 1682 O O . GLN A 1 212 ? -10.563 1.537 15.772 1.00 67.62 212 GLN A O 1
ATOM 1687 N N . ALA A 1 213 ? -11.391 0.618 13.890 1.00 66.94 213 ALA A N 1
ATOM 1688 C CA . ALA A 1 213 ? -10.270 -0.291 13.665 1.00 66.94 213 ALA A CA 1
ATOM 1689 C C . ALA A 1 213 ? -8.958 0.471 13.404 1.00 66.94 213 ALA A C 1
ATOM 1691 O O . ALA A 1 213 ? -7.941 0.189 14.038 1.00 66.94 213 ALA A O 1
ATOM 1692 N N . ALA A 1 214 ? -8.997 1.485 12.533 1.00 67.25 214 ALA A N 1
ATOM 1693 C CA . ALA A 1 214 ? -7.849 2.344 12.247 1.00 67.25 214 ALA A CA 1
ATOM 1694 C C . ALA A 1 214 ? -7.381 3.118 13.490 1.00 67.25 214 ALA A C 1
ATOM 1696 O O . ALA A 1 214 ? -6.184 3.190 13.763 1.00 67.25 214 ALA A O 1
ATOM 1697 N N . TRP A 1 215 ? -8.315 3.654 14.280 1.00 71.62 215 TRP A N 1
ATOM 1698 C CA . TRP A 1 215 ? -8.000 4.389 15.502 1.00 71.62 215 TRP A CA 1
ATOM 1699 C C . TRP A 1 215 ? -7.434 3.484 16.603 1.00 71.62 215 TRP A C 1
ATOM 1701 O O . TRP A 1 215 ? -6.445 3.844 17.242 1.00 71.62 215 TRP A O 1
ATOM 1711 N N . ALA A 1 216 ? -8.004 2.289 16.789 1.00 66.50 216 ALA A N 1
ATOM 1712 C CA . ALA A 1 216 ? -7.487 1.288 17.719 1.00 66.50 216 ALA A CA 1
ATOM 1713 C C . ALA A 1 216 ? -6.064 0.857 17.339 1.00 66.50 216 ALA A C 1
ATOM 1715 O O . ALA A 1 216 ? -5.198 0.810 18.209 1.00 66.50 216 ALA A O 1
ATOM 1716 N N . PHE A 1 217 ? -5.791 0.622 16.051 1.00 68.44 217 PHE A N 1
ATOM 1717 C CA . PHE A 1 217 ? -4.444 0.309 15.575 1.00 68.44 217 PHE A CA 1
ATOM 1718 C C . PHE A 1 217 ? -3.458 1.450 15.796 1.00 68.44 217 PHE A C 1
ATOM 1720 O O . PHE A 1 217 ? -2.384 1.224 16.352 1.00 68.44 217 PHE A O 1
ATOM 1727 N N . LEU A 1 218 ? -3.814 2.669 15.377 1.00 73.25 218 LEU A N 1
ATOM 1728 C CA . LEU A 1 218 ? -2.950 3.838 15.513 1.00 73.25 218 LEU A CA 1
ATOM 1729 C C . LEU A 1 218 ? -2.588 4.049 16.984 1.00 73.25 218 LEU A C 1
ATOM 1731 O O . LEU A 1 218 ? -1.429 4.261 17.329 1.00 73.25 218 LEU A O 1
ATOM 1735 N N . ARG A 1 219 ? -3.574 3.910 17.871 1.00 72.38 219 ARG A N 1
ATOM 1736 C CA . ARG A 1 219 ? -3.366 4.035 19.307 1.00 72.38 219 ARG A CA 1
ATOM 1737 C C . ARG A 1 219 ? -2.526 2.893 19.877 1.00 72.38 219 ARG A C 1
ATOM 1739 O O . ARG A 1 219 ? -1.594 3.173 20.620 1.00 72.38 219 ARG A O 1
ATOM 1746 N N . LEU A 1 220 ? -2.809 1.636 19.539 1.00 72.06 220 LEU A N 1
ATOM 1747 C CA . LEU A 1 220 ? -2.045 0.487 20.040 1.00 72.06 220 LEU A CA 1
ATOM 1748 C C . LEU A 1 220 ? -0.591 0.510 19.559 1.00 72.06 220 LEU A C 1
ATOM 1750 O O . LEU A 1 220 ? 0.303 0.251 20.356 1.00 72.06 220 LEU A O 1
ATOM 1754 N N . SER A 1 221 ? -0.353 0.885 18.302 1.00 70.88 221 SER A N 1
ATOM 1755 C CA . SER A 1 221 ? 0.982 0.897 17.690 1.00 70.88 221 SER A CA 1
ATOM 1756 C C . SER A 1 221 ? 1.823 2.092 18.109 1.00 70.88 221 SER A C 1
ATOM 1758 O O . SER A 1 221 ? 3.035 1.965 18.243 1.00 70.88 221 SER A O 1
ATOM 1760 N N . ILE A 1 222 ? 1.199 3.257 18.312 1.00 73.38 222 ILE A N 1
ATOM 1761 C CA . ILE A 1 222 ? 1.916 4.467 18.720 1.00 73.38 222 ILE A CA 1
ATOM 1762 C C . ILE A 1 222 ? 1.995 4.536 20.237 1.00 73.38 222 ILE A C 1
ATOM 1764 O O . ILE A 1 222 ? 3.079 4.627 20.786 1.00 73.38 222 ILE A O 1
ATOM 1768 N N . VAL A 1 223 ? 0.867 4.478 20.943 1.00 68.75 223 VAL A N 1
ATOM 1769 C CA . VAL A 1 223 ? 0.821 4.708 22.397 1.00 68.75 223 VAL A CA 1
ATOM 1770 C C . VAL A 1 223 ? 1.267 3.468 23.175 1.00 68.75 223 VAL A C 1
ATOM 1772 O O . VAL A 1 223 ? 1.878 3.594 24.235 1.00 68.75 223 VAL A O 1
ATOM 1775 N N . GLY A 1 224 ? 0.998 2.269 22.656 1.00 66.88 224 GLY A N 1
ATOM 1776 C CA . GLY A 1 224 ? 1.303 1.009 23.332 1.00 66.88 224 GLY A CA 1
ATOM 1777 C C . GLY A 1 224 ? 2.785 0.815 23.684 1.00 66.88 224 GLY A C 1
ATOM 1778 O O . GLY A 1 224 ? 3.078 0.608 24.867 1.00 66.88 224 GLY A O 1
ATOM 1779 N N . PRO A 1 225 ? 3.725 0.949 22.727 1.00 67.88 225 PRO A N 1
ATOM 1780 C CA . PRO A 1 225 ? 5.152 0.777 22.997 1.00 67.88 225 PRO A CA 1
ATOM 1781 C C . PRO A 1 225 ? 5.717 1.780 24.008 1.00 67.88 225 PRO A C 1
ATOM 1783 O O . PRO A 1 225 ? 6.585 1.417 24.795 1.00 67.88 225 PRO A O 1
ATOM 1786 N N . PHE A 1 226 ? 5.207 3.018 24.050 1.00 70.38 226 PHE A N 1
ATOM 1787 C CA . PHE A 1 226 ? 5.678 4.028 25.010 1.00 70.38 226 PHE A CA 1
ATOM 1788 C C . PHE A 1 226 ? 5.075 3.865 26.406 1.00 70.38 226 PHE A C 1
ATOM 1790 O O . PHE A 1 226 ? 5.710 4.217 27.400 1.00 70.38 226 PHE A O 1
ATOM 1797 N N . VAL A 1 227 ? 3.860 3.325 26.519 1.00 66.50 227 VAL A N 1
ATOM 1798 C CA . VAL A 1 227 ? 3.203 3.171 27.822 1.00 66.50 227 VAL A CA 1
ATOM 1799 C C . VAL A 1 227 ? 3.729 1.941 28.575 1.00 66.50 227 VAL A C 1
ATOM 1801 O O . VAL A 1 227 ? 3.712 1.952 29.805 1.00 66.50 227 VAL A O 1
ATOM 1804 N N . LEU A 1 228 ? 4.293 0.926 27.904 1.00 66.62 228 LEU A N 1
ATOM 1805 C CA . LEU A 1 228 ? 4.884 -0.241 28.576 1.00 66.62 228 LEU A CA 1
ATOM 1806 C C . LEU A 1 228 ? 6.058 0.113 29.510 1.00 66.62 228 LEU A C 1
ATOM 1808 O O . LEU A 1 228 ? 5.937 -0.193 30.701 1.00 66.62 228 LEU A O 1
ATOM 1812 N N . PRO A 1 229 ? 7.129 0.805 29.066 1.00 66.12 229 PRO A N 1
ATOM 1813 C CA . PRO A 1 229 ? 8.222 1.216 29.949 1.00 66.12 229 PRO A CA 1
ATOM 1814 C C . PRO A 1 229 ? 7.735 2.074 31.118 1.00 66.12 229 PRO A C 1
ATOM 1816 O O . PRO A 1 229 ? 8.197 1.911 32.243 1.00 66.12 229 PRO A O 1
ATOM 1819 N N . VAL A 1 230 ? 6.744 2.939 30.877 1.00 66.50 230 VAL A N 1
ATOM 1820 C CA . VAL A 1 230 ? 6.143 3.800 31.905 1.00 66.50 230 VAL A CA 1
ATOM 1821 C C . VAL A 1 230 ? 5.343 2.986 32.924 1.00 66.50 230 VAL A C 1
ATOM 1823 O O . VAL A 1 230 ? 5.436 3.247 34.121 1.00 66.50 230 VAL A O 1
ATOM 1826 N N . THR A 1 231 ? 4.580 1.979 32.485 1.00 66.06 231 THR A N 1
ATOM 1827 C CA . THR A 1 231 ? 3.837 1.093 33.395 1.00 66.06 231 THR A CA 1
ATOM 1828 C C . THR A 1 231 ? 4.756 0.193 34.201 1.00 66.06 231 THR A C 1
ATOM 1830 O O . THR A 1 231 ? 4.528 0.061 35.395 1.00 66.06 231 THR A O 1
ATOM 1833 N N . ILE A 1 232 ? 5.820 -0.350 33.603 1.00 64.62 232 ILE A N 1
ATOM 1834 C CA . ILE A 1 232 ? 6.831 -1.126 34.329 1.00 64.62 232 ILE A CA 1
ATOM 1835 C C . ILE A 1 232 ? 7.570 -0.220 35.317 1.00 64.62 232 ILE A C 1
ATOM 1837 O O . ILE A 1 232 ? 7.704 -0.583 36.476 1.00 64.62 232 ILE A O 1
ATOM 1841 N N . ALA A 1 233 ? 7.966 0.994 34.926 1.00 63.28 233 ALA A N 1
ATOM 1842 C CA . ALA A 1 233 ? 8.572 1.956 35.847 1.00 63.28 233 ALA A CA 1
ATOM 1843 C C . ALA A 1 233 ? 7.616 2.357 36.988 1.00 63.28 233 ALA A C 1
ATOM 1845 O O . ALA A 1 233 ? 8.053 2.548 38.121 1.00 63.28 233 ALA A O 1
ATOM 1846 N N . GLY A 1 234 ? 6.315 2.470 36.708 1.00 60.12 234 GLY A N 1
ATOM 1847 C CA . GLY A 1 234 ? 5.277 2.744 37.701 1.00 60.12 234 GLY A CA 1
ATOM 1848 C C . GLY A 1 234 ? 5.002 1.563 38.636 1.00 60.12 234 GLY A C 1
ATOM 1849 O O . GLY A 1 234 ? 4.859 1.766 39.837 1.00 60.12 234 GLY A O 1
ATOM 1850 N N . GLU A 1 235 ? 4.977 0.334 38.114 1.00 62.25 235 GLU A N 1
ATOM 1851 C CA . GLU A 1 235 ? 4.813 -0.901 38.891 1.00 62.25 235 GLU A CA 1
ATOM 1852 C C . GLU A 1 235 ? 6.071 -1.219 39.705 1.00 62.25 235 GLU A C 1
ATOM 1854 O O . GLU A 1 235 ? 5.937 -1.611 40.852 1.00 62.25 235 GLU A O 1
ATOM 1859 N N . ILE A 1 236 ? 7.280 -0.959 39.198 1.00 56.47 236 ILE A N 1
ATOM 1860 C CA . ILE A 1 236 ? 8.528 -1.043 39.977 1.00 56.47 236 ILE A CA 1
ATOM 1861 C C . ILE A 1 236 ? 8.511 -0.013 41.114 1.00 56.47 236 ILE A C 1
ATOM 1863 O O . ILE A 1 236 ? 8.868 -0.344 42.240 1.00 56.47 236 ILE A O 1
ATOM 1867 N N . LYS A 1 237 ? 8.031 1.213 40.864 1.00 53.81 237 LYS A N 1
ATOM 1868 C CA . LYS A 1 237 ? 7.843 2.230 41.916 1.00 53.81 237 LYS A CA 1
ATOM 1869 C C . LYS A 1 237 ? 6.745 1.869 42.924 1.00 53.81 237 LYS A C 1
ATOM 1871 O O . LYS A 1 237 ? 6.841 2.275 44.074 1.00 53.81 237 LYS A O 1
ATOM 1876 N N . GLY A 1 238 ? 5.707 1.139 42.510 1.00 49.09 238 GLY A N 1
ATOM 1877 C CA . GLY A 1 238 ? 4.591 0.718 43.369 1.00 49.09 238 GLY A CA 1
ATOM 1878 C C . GLY A 1 238 ? 4.830 -0.595 44.126 1.00 49.09 238 GLY A C 1
ATOM 1879 O O . GLY A 1 238 ? 4.326 -0.761 45.231 1.00 49.09 238 GLY A O 1
ATOM 1880 N N . ALA A 1 239 ? 5.616 -1.511 43.552 1.00 47.50 239 ALA A N 1
ATOM 1881 C CA . ALA A 1 239 ? 6.064 -2.766 44.159 1.00 47.50 239 ALA A CA 1
ATOM 1882 C C . ALA A 1 239 ? 7.268 -2.565 45.092 1.00 47.50 239 ALA A C 1
ATOM 1884 O O . ALA A 1 239 ? 7.588 -3.449 45.884 1.00 47.50 239 ALA A O 1
ATOM 1885 N N . GLN A 1 240 ? 7.896 -1.386 45.060 1.00 46.06 240 GLN A N 1
ATOM 1886 C CA . GLN A 1 240 ? 8.673 -0.881 46.184 1.00 46.06 240 GLN A CA 1
ATOM 1887 C C . GLN A 1 240 ? 7.718 -0.591 47.355 1.00 46.06 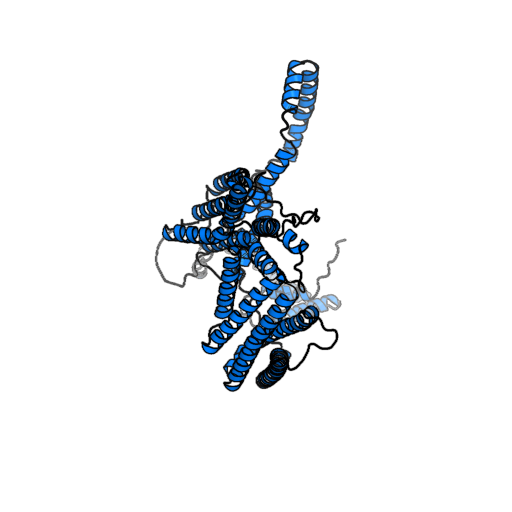240 GLN A C 1
ATOM 1889 O O . GLN A 1 240 ? 7.324 0.547 47.603 1.00 46.06 240 GLN A O 1
ATOM 1894 N N . THR A 1 241 ? 7.369 -1.625 48.128 1.00 48.34 241 THR A N 1
ATOM 1895 C CA . THR A 1 241 ? 7.119 -1.462 49.571 1.00 48.34 241 THR A CA 1
ATOM 1896 C C . THR A 1 241 ? 8.189 -0.524 50.099 1.00 48.34 241 THR A C 1
ATOM 1898 O O . THR A 1 241 ? 9.340 -0.910 49.968 1.00 48.34 241 THR A O 1
ATOM 1901 N N . LYS A 1 242 ? 7.831 0.675 50.594 1.00 48.56 242 LYS A N 1
ATOM 1902 C CA . LYS A 1 242 ? 8.709 1.746 51.126 1.00 48.56 242 LYS A CA 1
ATOM 1903 C C . LYS A 1 242 ? 10.137 1.280 51.470 1.00 48.56 242 LYS A C 1
ATOM 1905 O O . LYS A 1 242 ? 10.488 1.123 52.634 1.00 48.56 242 LYS A O 1
ATOM 1910 N N . VAL A 1 243 ? 10.965 1.068 50.459 1.00 54.62 243 VAL A N 1
ATOM 1911 C CA . VAL A 1 243 ? 12.381 0.774 50.614 1.00 54.62 243 VAL A CA 1
ATOM 1912 C C . VAL A 1 243 ? 13.021 2.018 50.067 1.00 54.62 243 VAL A C 1
ATOM 1914 O O . VAL A 1 243 ? 12.982 2.279 48.865 1.00 54.62 243 VAL A O 1
ATOM 1917 N N . ASP A 1 244 ? 13.496 2.847 50.986 1.00 59.56 244 ASP A N 1
ATOM 1918 C CA . ASP A 1 244 ? 14.154 4.095 50.657 1.00 59.56 244 ASP A CA 1
ATOM 1919 C C . ASP A 1 244 ? 15.430 3.763 49.871 1.00 59.56 244 ASP A C 1
ATOM 1921 O O . ASP A 1 244 ? 16.465 3.392 50.430 1.00 59.56 244 ASP A O 1
ATOM 1925 N N . LEU A 1 245 ? 15.338 3.829 48.539 1.00 59.00 245 LEU A N 1
ATOM 1926 C CA . LEU A 1 245 ? 16.423 3.504 47.614 1.00 59.00 245 LEU A CA 1
ATOM 1927 C C . LEU A 1 245 ? 17.673 4.337 47.923 1.00 59.00 245 LEU A C 1
ATOM 1929 O O . LEU A 1 245 ? 18.787 3.870 47.697 1.00 59.00 245 LEU A O 1
ATOM 1933 N N . LYS A 1 246 ? 17.492 5.534 48.502 1.00 60.88 246 LYS A N 1
ATOM 1934 C CA . LYS A 1 246 ? 18.553 6.429 48.982 1.00 60.88 246 LYS A CA 1
ATOM 1935 C C . LYS A 1 246 ? 19.272 5.870 50.213 1.00 60.88 246 LYS A C 1
ATOM 1937 O O . LYS A 1 246 ? 20.469 6.091 50.372 1.00 60.88 246 LYS A O 1
ATOM 1942 N N . GLN A 1 247 ? 18.561 5.146 51.074 1.00 65.81 247 GLN A N 1
ATOM 1943 C CA . GLN A 1 247 ? 19.117 4.491 52.256 1.00 65.81 247 GLN A CA 1
ATOM 1944 C C . GLN A 1 247 ? 19.810 3.174 51.894 1.00 65.81 247 GLN A C 1
ATOM 1946 O O . GLN A 1 247 ? 20.891 2.912 52.413 1.00 65.81 247 GLN A O 1
ATOM 1951 N N . GLN A 1 248 ? 19.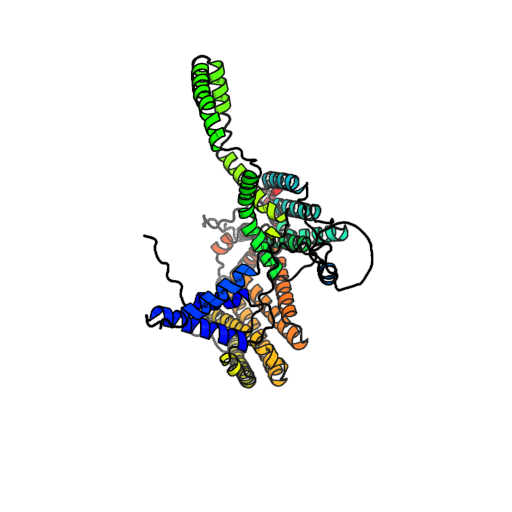274 2.396 50.946 1.00 67.44 248 GLN A N 1
ATOM 1952 C CA . GLN A 1 248 ? 19.963 1.200 50.444 1.00 67.44 248 GLN A CA 1
ATOM 1953 C C . GLN A 1 248 ? 21.199 1.527 49.601 1.00 67.44 248 GLN A C 1
ATOM 1955 O O . GLN A 1 248 ? 22.233 0.899 49.801 1.00 67.44 248 GLN A O 1
ATOM 1960 N N . THR A 1 249 ? 21.156 2.540 48.725 1.00 69.88 249 THR A N 1
ATOM 1961 C CA . THR A 1 249 ? 22.379 2.985 48.025 1.00 69.88 249 THR A CA 1
ATOM 1962 C C . THR A 1 249 ? 23.436 3.443 49.020 1.00 69.88 249 THR A C 1
ATOM 1964 O O . THR A 1 249 ? 24.574 3.004 48.918 1.00 69.88 249 THR A O 1
ATOM 1967 N N . LYS A 1 250 ? 23.073 4.226 50.046 1.00 74.88 250 LYS A N 1
ATOM 1968 C CA . LYS A 1 250 ? 24.008 4.601 51.121 1.00 74.88 250 LYS A CA 1
ATOM 1969 C C . LYS A 1 250 ? 24.543 3.403 51.911 1.00 74.88 250 LYS A C 1
ATOM 1971 O O . LYS A 1 250 ? 25.727 3.390 52.231 1.00 74.88 250 LYS A O 1
ATOM 1976 N N . ALA A 1 251 ? 23.708 2.401 52.181 1.00 76.94 251 ALA A N 1
ATOM 1977 C CA . ALA A 1 251 ? 24.117 1.167 52.851 1.00 76.94 251 ALA A CA 1
ATOM 1978 C C . ALA A 1 251 ? 25.059 0.301 51.994 1.00 76.94 251 ALA A C 1
ATOM 1980 O O . ALA A 1 251 ? 25.828 -0.477 52.546 1.00 76.94 251 ALA A O 1
ATOM 1981 N N . LEU A 1 252 ? 25.031 0.458 50.666 1.00 81.75 252 LEU A N 1
ATOM 1982 C CA . LEU A 1 252 ? 25.908 -0.233 49.717 1.00 81.75 252 LEU A CA 1
ATOM 1983 C C . LEU A 1 252 ? 27.204 0.529 49.409 1.00 81.75 252 LEU A C 1
ATOM 1985 O O . LEU A 1 252 ? 28.168 -0.112 49.008 1.00 81.75 252 LEU A O 1
ATOM 1989 N N . ILE A 1 253 ? 27.275 1.848 49.638 1.00 85.94 253 ILE A N 1
ATOM 1990 C CA . ILE A 1 253 ? 28.486 2.648 49.364 1.00 85.94 253 ILE A CA 1
ATOM 1991 C C . ILE A 1 253 ? 29.684 2.139 50.164 1.00 85.94 253 ILE A C 1
ATOM 1993 O O . ILE A 1 253 ? 30.749 1.954 49.586 1.00 85.94 253 ILE A O 1
ATOM 1997 N N . LEU A 1 254 ? 29.519 1.916 51.471 1.00 83.19 254 LEU A N 1
ATOM 1998 C CA . LEU A 1 254 ? 30.621 1.508 52.344 1.00 83.19 254 LEU A CA 1
ATOM 1999 C C . LEU A 1 254 ? 31.106 0.071 52.044 1.00 83.19 254 LEU A C 1
ATOM 2001 O O . LEU A 1 254 ? 32.311 -0.103 51.868 1.00 83.19 254 LEU A O 1
ATOM 2005 N N . PRO A 1 255 ? 30.231 -0.952 51.916 1.00 89.00 255 PRO A N 1
ATOM 2006 C CA . PRO A 1 255 ? 30.657 -2.293 51.521 1.00 89.00 255 PRO A CA 1
ATOM 2007 C C . PRO A 1 255 ? 31.262 -2.341 50.120 1.00 89.00 255 PRO A C 1
ATOM 2009 O O . PRO A 1 255 ? 32.246 -3.049 49.931 1.00 89.00 255 PRO A O 1
ATOM 2012 N N . LEU A 1 256 ? 30.718 -1.594 49.144 1.00 87.88 256 LEU A N 1
ATOM 2013 C CA . LEU A 1 256 ? 31.322 -1.551 47.812 1.00 87.88 256 LEU A CA 1
ATOM 2014 C C . LEU A 1 256 ? 32.676 -0.860 47.849 1.00 87.88 256 LEU A C 1
ATOM 2016 O O . LEU A 1 256 ? 33.610 -1.408 47.289 1.00 87.88 256 LEU A O 1
ATOM 2020 N N . SER A 1 257 ? 32.807 0.313 48.475 1.00 87.50 257 SER A N 1
ATOM 2021 C CA . SER A 1 257 ? 34.066 1.065 48.447 1.00 87.50 257 SER A CA 1
ATOM 2022 C C . SER A 1 257 ? 35.186 0.298 49.142 1.00 87.50 257 SER A C 1
ATOM 2024 O O . SER A 1 257 ? 36.253 0.111 48.562 1.00 87.50 257 SER A O 1
ATOM 2026 N N . ILE A 1 258 ? 34.917 -0.223 50.340 1.00 88.81 258 ILE A N 1
ATOM 2027 C CA . ILE A 1 258 ? 35.865 -1.049 51.085 1.00 88.81 258 ILE A CA 1
ATOM 2028 C C . ILE A 1 258 ? 36.117 -2.358 50.332 1.00 88.81 258 ILE A C 1
ATOM 2030 O O . ILE A 1 258 ? 37.268 -2.741 50.150 1.00 88.81 258 ILE A O 1
ATOM 2034 N N . GLY A 1 259 ? 35.070 -3.010 49.821 1.00 91.88 259 GLY A N 1
ATOM 2035 C CA . GLY A 1 259 ? 35.188 -4.232 49.029 1.00 91.88 259 GLY A CA 1
ATOM 2036 C C . GLY A 1 259 ? 36.040 -4.057 47.772 1.00 91.88 259 GLY A C 1
ATOM 2037 O O . GLY A 1 259 ? 36.822 -4.944 47.453 1.00 91.88 259 GLY A O 1
ATOM 2038 N N . LEU A 1 260 ? 35.960 -2.906 47.100 1.00 87.75 260 LEU A N 1
ATOM 2039 C CA . LEU A 1 260 ? 36.755 -2.585 45.910 1.00 87.75 260 LEU A CA 1
ATOM 2040 C C . LEU A 1 260 ? 38.229 -2.367 46.266 1.00 87.75 260 LEU A C 1
ATOM 2042 O O . LEU A 1 260 ? 39.106 -2.843 45.550 1.00 87.75 260 LEU A O 1
ATOM 2046 N N . VAL A 1 261 ? 38.506 -1.723 47.405 1.00 91.88 261 VAL A N 1
ATOM 2047 C CA . VAL A 1 261 ? 39.871 -1.597 47.941 1.00 91.88 261 VAL A CA 1
ATOM 2048 C C . VAL A 1 261 ? 40.442 -2.971 48.300 1.00 91.88 261 VAL A C 1
ATOM 2050 O O . VAL A 1 261 ? 41.565 -3.283 47.911 1.00 91.88 261 VAL A O 1
ATOM 2053 N N . PHE A 1 262 ? 39.671 -3.825 48.982 1.00 90.25 262 PHE A N 1
ATOM 2054 C CA . PHE A 1 262 ? 40.092 -5.196 49.288 1.00 90.25 262 PHE A CA 1
ATOM 2055 C C . PHE A 1 262 ? 40.312 -6.024 48.026 1.00 90.25 262 PHE A C 1
ATOM 2057 O O . PHE A 1 262 ? 41.311 -6.729 47.939 1.00 90.25 262 PHE A O 1
ATOM 2064 N N . LEU A 1 263 ? 39.416 -5.922 47.044 1.00 89.25 263 LEU A N 1
ATOM 2065 C CA . LEU A 1 263 ? 39.553 -6.613 45.769 1.00 89.25 263 LEU A CA 1
ATOM 2066 C C . LEU A 1 263 ? 40.831 -6.169 45.055 1.00 89.25 263 LEU A C 1
ATOM 2068 O O . LEU A 1 263 ? 41.587 -7.023 44.608 1.00 89.25 263 LEU A O 1
ATOM 2072 N N . PHE A 1 264 ? 41.116 -4.865 45.007 1.00 89.44 264 PHE A N 1
ATOM 2073 C CA . PHE A 1 264 ? 42.345 -4.334 44.418 1.00 89.44 264 PHE A CA 1
ATOM 2074 C C . PHE A 1 264 ? 43.598 -4.878 45.116 1.00 89.44 264 PHE A C 1
ATOM 2076 O O . PHE A 1 264 ? 44.494 -5.403 44.456 1.00 89.44 264 PHE A O 1
ATOM 2083 N N . LEU A 1 265 ? 43.637 -4.829 46.452 1.00 90.69 265 LEU A N 1
ATOM 2084 C CA . LEU A 1 265 ? 44.764 -5.347 47.232 1.00 90.69 265 LEU A CA 1
ATOM 2085 C C . LEU A 1 265 ? 44.952 -6.855 47.024 1.00 90.69 265 LEU A C 1
ATOM 2087 O O . LEU A 1 265 ? 46.063 -7.298 46.741 1.00 90.69 265 LEU A O 1
ATOM 2091 N N . LEU A 1 266 ? 43.871 -7.637 47.095 1.00 89.81 266 LEU A N 1
ATOM 2092 C CA . LEU A 1 266 ? 43.908 -9.085 46.876 1.00 89.81 266 LEU A CA 1
ATOM 2093 C C . LEU A 1 266 ? 44.331 -9.443 45.450 1.00 89.81 266 LEU A C 1
ATOM 2095 O O . LEU A 1 266 ? 45.068 -10.406 45.270 1.00 89.81 266 LEU A O 1
ATOM 2099 N N . THR A 1 267 ? 43.899 -8.668 44.454 1.00 90.25 267 THR A N 1
ATOM 2100 C CA . THR A 1 267 ? 44.282 -8.872 43.049 1.00 90.25 267 THR A CA 1
ATOM 2101 C C . THR A 1 267 ? 45.769 -8.592 42.858 1.00 90.25 267 THR A C 1
ATOM 2103 O O . THR A 1 267 ? 46.468 -9.414 42.282 1.00 90.25 267 THR A O 1
ATOM 2106 N N . SER A 1 268 ? 46.281 -7.498 43.436 1.00 88.00 268 SER A N 1
ATOM 2107 C CA . SER A 1 268 ? 47.710 -7.155 43.374 1.00 88.00 268 SER A CA 1
ATOM 2108 C C . SER A 1 268 ? 48.619 -8.164 44.090 1.00 88.00 268 SER A C 1
ATOM 2110 O O . SER A 1 268 ? 49.776 -8.334 43.717 1.00 88.00 268 SER A O 1
ATOM 2112 N N . ALA A 1 269 ? 48.097 -8.845 45.114 1.00 87.50 269 ALA A N 1
ATOM 2113 C CA . ALA A 1 269 ? 48.837 -9.824 45.903 1.00 87.50 269 ALA A CA 1
ATOM 2114 C C . ALA A 1 269 ? 48.709 -11.266 45.378 1.00 87.50 269 ALA A C 1
ATOM 2116 O O . ALA A 1 269 ? 49.470 -12.133 45.811 1.00 87.50 269 ALA A O 1
ATOM 2117 N N . ASN A 1 270 ? 47.755 -11.553 44.482 1.00 90.12 270 ASN A N 1
ATOM 2118 C CA . ASN A 1 270 ? 47.463 -12.907 44.018 1.00 90.12 270 ASN A CA 1
ATOM 2119 C C . ASN A 1 270 ? 47.333 -12.980 42.480 1.00 90.12 270 ASN A C 1
ATOM 2121 O O . ASN A 1 270 ? 46.254 -12.710 41.943 1.00 90.12 270 ASN A O 1
ATOM 2125 N N . PRO A 1 271 ? 48.370 -13.460 41.764 1.00 85.19 271 PRO A N 1
ATOM 2126 C CA . PRO A 1 271 ? 48.361 -13.533 40.300 1.00 85.19 271 PRO A CA 1
ATOM 2127 C C . PRO A 1 271 ? 47.332 -14.530 39.730 1.00 85.19 271 PRO A C 1
ATOM 2129 O O . PRO A 1 271 ? 47.005 -14.477 38.546 1.00 85.19 271 PRO A O 1
ATOM 2132 N N . ILE A 1 272 ? 46.796 -15.454 40.541 1.00 86.00 272 ILE A N 1
ATOM 2133 C CA . ILE A 1 272 ? 45.689 -16.335 40.125 1.00 86.00 272 ILE A CA 1
ATOM 2134 C C . ILE A 1 272 ? 44.374 -15.545 40.089 1.00 86.00 272 ILE A C 1
ATOM 2136 O O . ILE A 1 272 ? 43.575 -15.730 39.171 1.00 86.00 272 ILE A O 1
ATOM 2140 N N . LEU A 1 273 ? 44.159 -14.652 41.061 1.00 85.81 273 LEU A N 1
ATOM 2141 C CA . LEU A 1 273 ? 42.971 -13.799 41.120 1.00 85.81 273 LEU A CA 1
ATOM 2142 C C . LEU A 1 273 ? 42.986 -12.744 40.006 1.00 85.81 273 LEU A C 1
ATOM 2144 O O . LEU A 1 273 ? 41.951 -12.512 39.392 1.00 85.81 273 LEU A O 1
ATOM 2148 N N . GLU A 1 274 ? 44.156 -12.178 39.699 1.00 85.81 274 GLU A N 1
ATOM 2149 C CA . GLU A 1 274 ? 44.372 -11.284 38.551 1.00 85.81 274 GLU A CA 1
ATOM 2150 C C . GLU A 1 274 ? 43.963 -11.951 37.232 1.00 85.81 274 GLU A C 1
ATOM 2152 O O . GLU A 1 274 ? 43.072 -11.460 36.545 1.00 85.81 274 GLU A O 1
ATOM 2157 N N . ARG A 1 275 ? 44.485 -13.151 36.941 1.00 83.75 275 ARG A N 1
ATOM 2158 C CA . ARG A 1 275 ? 44.112 -13.899 35.726 1.00 83.75 275 ARG A CA 1
ATOM 2159 C C . ARG A 1 275 ? 42.631 -14.274 35.673 1.00 83.75 275 ARG A C 1
ATOM 2161 O O . ARG A 1 275 ? 42.050 -14.305 34.591 1.00 83.75 275 ARG A O 1
ATOM 2168 N N . PHE A 1 276 ? 42.019 -14.587 36.815 1.00 82.69 276 PHE A N 1
ATOM 2169 C CA . PHE A 1 276 ? 40.588 -14.890 36.887 1.00 82.69 276 PHE A CA 1
ATOM 2170 C C . PHE A 1 276 ? 39.732 -13.648 36.601 1.00 82.69 276 PHE A C 1
ATOM 2172 O O . PHE A 1 276 ? 38.747 -13.744 35.868 1.00 82.69 276 PHE A O 1
ATOM 2179 N N . LEU A 1 277 ? 40.121 -12.482 37.129 1.00 80.81 277 LEU A N 1
ATOM 2180 C CA . LEU A 1 277 ? 39.462 -11.207 36.848 1.00 80.81 277 LEU A CA 1
ATOM 2181 C C . LEU A 1 277 ? 39.670 -10.760 35.401 1.00 80.81 277 LEU A C 1
ATOM 2183 O O . LEU A 1 277 ? 38.711 -10.295 34.797 1.00 80.81 277 LEU A O 1
ATOM 2187 N N . ASP A 1 278 ? 40.849 -10.976 34.819 1.00 78.12 278 ASP A N 1
ATOM 2188 C CA . ASP A 1 278 ? 41.108 -10.699 33.402 1.00 78.12 278 ASP A CA 1
ATOM 2189 C C . ASP A 1 278 ? 40.251 -11.579 32.486 1.00 78.12 278 ASP A C 1
ATOM 2191 O O . ASP A 1 278 ? 39.686 -11.091 31.512 1.00 78.12 278 ASP A O 1
ATOM 2195 N N . GLN A 1 279 ? 40.076 -12.864 32.814 1.00 76.44 279 GLN A N 1
ATOM 2196 C CA . GLN A 1 279 ? 39.163 -13.752 32.083 1.00 76.44 279 GLN A CA 1
ATOM 2197 C C . GLN A 1 279 ? 37.697 -13.328 32.237 1.00 76.44 279 GLN A C 1
ATOM 2199 O O . GLN A 1 279 ? 36.943 -13.381 31.268 1.00 76.44 279 GLN A O 1
ATOM 2204 N N . PHE A 1 280 ? 37.292 -12.871 33.426 1.00 72.44 280 PHE A N 1
ATOM 2205 C CA . PHE A 1 280 ? 35.950 -12.335 33.668 1.00 72.44 280 PHE A CA 1
ATOM 2206 C C . PHE A 1 280 ? 35.709 -10.981 32.986 1.00 72.44 280 PHE A C 1
ATOM 2208 O O . PHE A 1 280 ? 34.601 -10.731 32.524 1.00 72.44 280 PHE A O 1
ATOM 2215 N N . ALA A 1 281 ? 36.723 -10.119 32.900 1.00 67.69 281 ALA A N 1
ATOM 2216 C CA . ALA A 1 281 ? 36.670 -8.842 32.191 1.00 67.69 281 ALA A CA 1
ATOM 2217 C C . ALA A 1 281 ? 36.720 -9.033 30.665 1.00 67.69 281 ALA A C 1
ATOM 2219 O O . ALA A 1 281 ? 36.104 -8.263 29.930 1.00 67.69 281 ALA A O 1
ATOM 2220 N N . ALA A 1 282 ? 37.400 -10.084 30.194 1.00 63.97 282 ALA A N 1
ATOM 2221 C CA . ALA A 1 282 ? 37.416 -10.510 28.796 1.00 63.97 282 ALA A CA 1
ATOM 2222 C C . ALA A 1 282 ? 36.105 -11.180 28.349 1.00 63.97 282 ALA A C 1
ATOM 2224 O O . ALA A 1 282 ? 35.858 -11.294 27.146 1.00 63.97 282 ALA A O 1
ATOM 2225 N N . LEU A 1 283 ? 35.232 -11.592 29.280 1.00 60.00 283 LEU A N 1
ATOM 2226 C CA . LEU A 1 283 ? 33.830 -11.839 28.957 1.00 60.00 283 LEU A CA 1
ATOM 2227 C C . LEU A 1 283 ? 33.208 -10.480 28.624 1.00 60.00 283 LEU A C 1
ATOM 2229 O O . LEU A 1 283 ? 32.732 -9.766 29.505 1.00 60.00 283 LEU A O 1
ATOM 2233 N N . GLU A 1 284 ? 33.221 -10.117 27.340 1.00 59.00 284 GLU A N 1
ATOM 2234 C CA . GLU A 1 284 ? 32.460 -8.992 26.801 1.00 59.00 284 GLU A CA 1
ATOM 2235 C C . GLU A 1 284 ? 30.960 -9.233 27.065 1.00 59.00 284 GLU A C 1
ATOM 2237 O O . GLU A 1 284 ? 30.224 -9.697 26.198 1.00 59.00 284 GLU A O 1
ATOM 2242 N N . PHE A 1 285 ? 30.488 -8.963 28.283 1.00 57.22 285 PHE A N 1
ATOM 2243 C CA . PHE A 1 285 ? 29.072 -9.032 28.665 1.00 57.22 285 PHE A CA 1
ATOM 2244 C C . PHE A 1 285 ? 28.260 -7.887 28.041 1.00 57.22 285 PHE A C 1
ATOM 2246 O O . PHE A 1 285 ? 27.032 -7.942 27.993 1.00 57.22 285 PHE A O 1
ATOM 2253 N N . LEU A 1 286 ? 28.955 -6.845 27.575 1.00 64.19 286 LEU A N 1
ATOM 2254 C CA . LEU A 1 286 ? 28.404 -5.649 26.947 1.00 64.19 286 LEU A CA 1
ATOM 2255 C C . LEU A 1 286 ? 29.126 -5.347 25.628 1.00 64.19 286 LEU A C 1
ATOM 2257 O O . LEU A 1 286 ? 29.467 -4.198 25.346 1.00 64.19 286 LEU A O 1
ATOM 2261 N N . SER A 1 287 ? 29.363 -6.367 24.797 1.00 74.12 287 SER A N 1
ATOM 2262 C CA . SER A 1 287 ? 29.772 -6.105 23.413 1.00 74.12 287 SER A CA 1
ATOM 2263 C C . SER A 1 287 ? 28.720 -5.202 22.741 1.00 74.12 287 SER A C 1
ATOM 2265 O O . SER A 1 287 ? 27.515 -5.371 22.984 1.00 74.12 287 SER A O 1
ATOM 2267 N N . PRO A 1 288 ? 29.108 -4.270 21.850 1.00 81.12 288 PRO A N 1
ATOM 2268 C CA . PRO A 1 288 ? 28.147 -3.436 21.127 1.00 81.12 288 PRO A CA 1
ATOM 2269 C C . PRO A 1 288 ? 27.039 -4.260 20.450 1.00 81.12 288 PRO A C 1
ATOM 2271 O O . PRO A 1 288 ? 25.880 -3.855 20.432 1.00 81.12 288 PRO A O 1
ATOM 2274 N N . LYS A 1 289 ? 27.364 -5.468 19.964 1.00 83.44 289 LYS A N 1
ATOM 2275 C CA . LYS A 1 289 ? 26.397 -6.404 19.370 1.00 83.44 289 LYS A CA 1
ATOM 2276 C C . LYS A 1 289 ? 25.342 -6.893 20.369 1.00 83.44 289 LYS A C 1
ATOM 2278 O O . LYS A 1 289 ? 24.168 -6.950 20.009 1.00 83.44 289 LYS A O 1
ATOM 2283 N N . GLN A 1 290 ? 25.721 -7.237 21.601 1.00 84.62 290 GLN A N 1
ATOM 2284 C CA . GLN A 1 290 ? 24.764 -7.655 22.635 1.00 84.62 290 GLN A CA 1
ATOM 2285 C C . GLN A 1 290 ? 23.884 -6.494 23.098 1.00 84.62 290 GLN A C 1
ATOM 2287 O O . GLN A 1 290 ? 22.696 -6.706 23.326 1.00 84.62 290 GLN A O 1
ATOM 2292 N N . ILE A 1 291 ? 24.427 -5.272 23.174 1.00 86.19 291 ILE A N 1
ATOM 2293 C CA . ILE A 1 291 ? 23.634 -4.070 23.479 1.00 86.19 291 ILE A CA 1
ATOM 2294 C C . ILE A 1 291 ? 22.557 -3.875 22.407 1.00 86.19 291 ILE A C 1
ATOM 2296 O O . ILE A 1 291 ? 21.380 -3.743 22.740 1.00 86.19 291 ILE A O 1
ATOM 2300 N N . TRP A 1 292 ? 22.927 -3.937 21.123 1.00 89.19 292 TRP A N 1
ATOM 2301 C CA . TRP A 1 292 ? 21.958 -3.836 20.029 1.00 89.19 292 TRP A CA 1
ATOM 2302 C C . TRP A 1 292 ? 20.930 -4.975 20.035 1.00 89.19 292 TRP A C 1
ATOM 2304 O O . TRP A 1 292 ? 19.753 -4.723 19.784 1.00 89.19 292 TRP A O 1
ATOM 2314 N N . ARG A 1 293 ? 21.335 -6.204 20.378 1.00 91.81 293 ARG A N 1
ATOM 2315 C CA . ARG A 1 293 ? 20.417 -7.349 20.506 1.00 91.81 293 ARG A CA 1
ATOM 2316 C C . ARG A 1 293 ? 19.438 -7.174 21.671 1.00 91.81 293 ARG A C 1
ATOM 2318 O O . ARG A 1 293 ? 18.246 -7.417 21.514 1.00 91.81 293 ARG A O 1
ATOM 2325 N N . GLY A 1 294 ? 19.914 -6.679 22.814 1.00 88.50 294 GLY A N 1
ATOM 2326 C CA . GLY A 1 294 ? 19.073 -6.338 23.963 1.00 88.50 294 GLY A CA 1
ATOM 2327 C C . GLY A 1 294 ? 18.088 -5.209 23.649 1.00 88.50 294 GLY A C 1
ATOM 2328 O O . GLY A 1 294 ? 16.907 -5.315 23.977 1.00 88.50 294 GLY A O 1
ATOM 2329 N N . LEU A 1 295 ? 18.534 -4.164 22.942 1.00 90.25 295 LEU A N 1
ATOM 2330 C CA . LEU A 1 295 ? 17.660 -3.098 22.440 1.00 90.25 295 LEU A CA 1
ATOM 2331 C C . LEU A 1 295 ? 16.604 -3.643 21.474 1.00 90.25 295 LEU A C 1
ATOM 2333 O O . LEU A 1 295 ? 15.438 -3.263 21.572 1.00 90.25 295 LEU A O 1
ATOM 2337 N N . PHE A 1 296 ? 16.983 -4.566 20.589 1.00 92.38 296 PHE A N 1
ATOM 2338 C CA . PHE A 1 296 ? 16.051 -5.253 19.701 1.00 92.38 296 PHE A CA 1
ATOM 2339 C C . PHE A 1 296 ? 14.995 -6.051 20.484 1.00 92.38 296 PHE A C 1
ATOM 2341 O O . PHE A 1 296 ? 13.809 -5.946 20.167 1.00 92.38 296 PHE A O 1
ATOM 2348 N N . TRP A 1 297 ? 15.371 -6.771 21.547 1.00 92.75 297 TRP A N 1
ATOM 2349 C CA . TRP A 1 297 ? 14.407 -7.464 22.415 1.00 92.75 297 TRP A CA 1
ATOM 2350 C C . TRP A 1 297 ? 13.465 -6.494 23.123 1.00 92.75 297 TRP A C 1
ATOM 2352 O O . TRP A 1 297 ? 12.258 -6.725 23.138 1.00 92.75 297 TRP A O 1
ATOM 2362 N N . ILE A 1 298 ? 13.985 -5.391 23.670 1.00 88.19 298 ILE A N 1
ATOM 2363 C CA . ILE A 1 298 ? 13.170 -4.366 24.338 1.00 88.19 298 ILE A CA 1
ATOM 2364 C C . ILE A 1 298 ? 12.183 -3.737 23.349 1.00 88.19 298 ILE A C 1
ATOM 2366 O O . ILE A 1 298 ? 11.000 -3.604 23.671 1.00 88.19 298 ILE A O 1
ATOM 2370 N N . ALA A 1 299 ? 12.639 -3.381 22.146 1.00 88.75 299 ALA A N 1
ATOM 2371 C CA . ALA A 1 299 ? 11.795 -2.808 21.102 1.00 88.75 299 ALA A CA 1
ATOM 2372 C C . ALA A 1 299 ? 10.701 -3.793 20.666 1.00 88.75 299 ALA A C 1
ATOM 2374 O O . ALA A 1 299 ? 9.522 -3.440 20.631 1.00 88.75 299 ALA A O 1
ATOM 2375 N N . THR A 1 300 ? 11.078 -5.048 20.419 1.00 89.94 300 THR A N 1
ATOM 2376 C CA . THR A 1 300 ? 10.166 -6.124 20.018 1.00 89.94 300 THR A CA 1
ATOM 2377 C C . THR A 1 300 ? 9.123 -6.408 21.097 1.00 89.94 300 THR A C 1
ATOM 2379 O O . THR A 1 300 ? 7.925 -6.412 20.818 1.00 89.94 300 THR A O 1
ATOM 2382 N N . ALA A 1 301 ? 9.544 -6.565 22.352 1.00 89.31 301 ALA A N 1
ATOM 2383 C CA . ALA A 1 301 ? 8.637 -6.790 23.470 1.00 89.31 301 ALA A CA 1
ATOM 2384 C C . ALA A 1 301 ? 7.679 -5.602 23.679 1.00 89.31 301 ALA A C 1
ATOM 2386 O O . ALA A 1 301 ? 6.485 -5.798 23.908 1.00 89.31 301 ALA A O 1
ATOM 2387 N N . SER A 1 302 ? 8.176 -4.369 23.542 1.00 85.31 302 SER A N 1
ATOM 2388 C CA . SER A 1 302 ? 7.352 -3.157 23.644 1.00 85.31 302 SER A CA 1
ATOM 2389 C C . SER A 1 302 ? 6.321 -3.065 22.519 1.00 85.31 302 SER A C 1
ATOM 2391 O O . SER A 1 302 ? 5.197 -2.629 22.760 1.00 85.31 302 SER A O 1
ATOM 2393 N N . LEU A 1 303 ? 6.674 -3.516 21.311 1.00 86.00 303 LEU A N 1
ATOM 2394 C CA . LEU A 1 303 ? 5.765 -3.570 20.170 1.00 86.00 303 LEU A CA 1
ATOM 2395 C C . LEU A 1 303 ? 4.693 -4.653 20.333 1.00 86.00 303 LEU A C 1
ATOM 2397 O O . LEU A 1 303 ? 3.535 -4.399 20.032 1.00 86.00 303 LEU A O 1
ATOM 2401 N N . ILE A 1 304 ? 5.055 -5.845 20.812 1.00 88.38 304 ILE A N 1
ATOM 2402 C CA . ILE A 1 304 ? 4.150 -7.005 20.893 1.00 88.38 304 ILE A CA 1
ATOM 2403 C C . ILE A 1 304 ? 3.162 -6.890 22.059 1.00 88.38 304 ILE A C 1
ATOM 2405 O O . ILE A 1 304 ? 2.006 -7.306 21.961 1.00 88.38 304 ILE A O 1
ATOM 2409 N N . TRP A 1 305 ? 3.602 -6.338 23.187 1.00 85.25 305 TRP A N 1
ATOM 2410 C CA . TRP A 1 305 ? 2.831 -6.345 24.427 1.00 85.25 305 TRP A CA 1
ATOM 2411 C C . TRP A 1 305 ? 1.415 -5.755 24.351 1.00 85.25 305 TRP A C 1
ATOM 2413 O O . TRP A 1 305 ? 0.504 -6.383 24.902 1.00 85.25 305 TRP A O 1
ATOM 2423 N N . PRO A 1 306 ? 1.170 -4.602 23.692 1.00 80.50 306 PRO A N 1
ATOM 2424 C CA . PRO A 1 306 ? -0.176 -4.043 23.574 1.00 80.50 306 PRO A CA 1
ATOM 2425 C C . PRO A 1 306 ? -1.139 -5.002 22.869 1.00 80.50 306 PRO A C 1
ATOM 2427 O O . PRO A 1 306 ? -2.324 -5.020 23.192 1.00 80.50 306 PRO A O 1
ATOM 2430 N N . TYR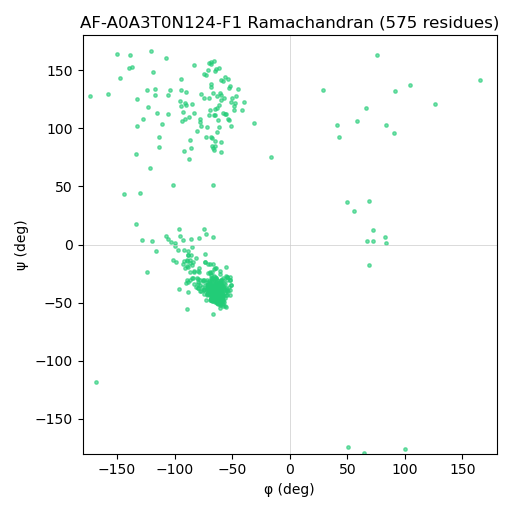 A 1 307 ? -0.626 -5.832 21.956 1.00 80.94 307 TYR A N 1
ATOM 2431 C CA . TYR A 1 307 ? -1.411 -6.811 21.208 1.00 80.94 307 TYR A CA 1
ATOM 2432 C C . TYR A 1 307 ? -1.747 -8.060 22.029 1.00 80.94 307 TYR A C 1
ATOM 2434 O O . TYR A 1 307 ? -2.815 -8.636 21.848 1.00 80.94 307 TYR A O 1
ATOM 2442 N N . LEU A 1 308 ? -0.883 -8.457 22.969 1.00 83.00 308 LEU A N 1
ATOM 2443 C CA . LEU A 1 308 ? -1.149 -9.580 23.882 1.00 83.00 308 LEU A CA 1
ATOM 2444 C C . LEU A 1 308 ? -1.996 -9.178 25.100 1.00 83.00 308 LEU A C 1
ATOM 2446 O O . LEU A 1 308 ? -2.631 -10.024 25.726 1.00 83.00 308 LEU A O 1
ATOM 2450 N N . ASN A 1 309 ? -1.987 -7.897 25.474 1.00 77.31 309 ASN A N 1
ATOM 2451 C CA . ASN A 1 309 ? -2.636 -7.377 26.677 1.00 77.31 309 ASN A CA 1
ATOM 2452 C C . ASN A 1 309 ? -3.676 -6.308 26.312 1.00 77.31 309 ASN A C 1
ATOM 2454 O O . ASN A 1 309 ? -3.540 -5.142 26.694 1.00 77.31 309 ASN A O 1
ATOM 2458 N N . LEU A 1 310 ? -4.732 -6.739 25.612 1.00 71.62 310 LEU A N 1
ATOM 2459 C CA . LEU A 1 310 ? -5.867 -5.938 25.126 1.00 71.62 310 LEU A CA 1
ATOM 2460 C C . LEU A 1 310 ? -6.759 -5.379 26.260 1.00 71.62 310 LEU A C 1
ATOM 2462 O O . LEU A 1 310 ? -7.974 -5.555 26.259 1.00 71.62 310 LEU A O 1
ATOM 2466 N N . ARG A 1 311 ? -6.183 -4.715 27.271 1.00 65.88 311 ARG A N 1
ATOM 2467 C CA . ARG A 1 311 ? -6.975 -4.037 28.312 1.00 65.88 311 ARG A CA 1
ATOM 2468 C C . ARG A 1 311 ? -7.588 -2.757 27.764 1.00 65.88 311 ARG A C 1
ATOM 2470 O O . ARG A 1 311 ? -6.938 -2.009 27.034 1.00 65.88 311 ARG A O 1
ATOM 2477 N N . GLU A 1 312 ? -8.775 -2.432 28.268 1.00 59.47 312 GLU A N 1
ATOM 2478 C CA . GLU A 1 312 ? -9.480 -1.176 27.987 1.00 59.47 312 GLU A CA 1
ATOM 2479 C C . GLU A 1 312 ? -8.621 0.071 28.230 1.00 59.47 312 GLU A C 1
ATOM 2481 O O . GLU A 1 312 ? -8.797 1.068 27.547 1.00 59.47 312 GLU A O 1
ATOM 2486 N N . LYS A 1 313 ? -7.633 0.031 29.136 1.00 62.28 313 LYS A N 1
ATOM 2487 C CA . LYS A 1 313 ? -6.706 1.158 29.343 1.00 62.28 313 LYS A CA 1
ATOM 2488 C C . LYS A 1 313 ? -5.901 1.516 28.080 1.00 62.28 313 LYS A C 1
ATOM 2490 O O . LYS A 1 313 ? -5.591 2.688 27.881 1.00 62.28 313 LYS A O 1
ATOM 2495 N N . TRP A 1 314 ? -5.565 0.531 27.244 1.00 60.34 314 TRP A N 1
ATOM 2496 C CA . TRP A 1 314 ? -4.751 0.716 26.033 1.00 60.34 314 TRP A CA 1
ATOM 2497 C C . TRP A 1 314 ? -5.604 1.058 24.814 1.00 60.34 314 TRP A C 1
ATOM 2499 O O . TRP A 1 314 ? -5.248 1.947 24.044 1.00 60.34 314 TRP A O 1
ATOM 2509 N N . LEU A 1 315 ? -6.759 0.400 24.681 1.00 60.00 315 LEU A N 1
ATOM 2510 C CA . LEU A 1 315 ? -7.753 0.686 23.639 1.00 60.00 315 LEU A CA 1
ATOM 2511 C C . LEU A 1 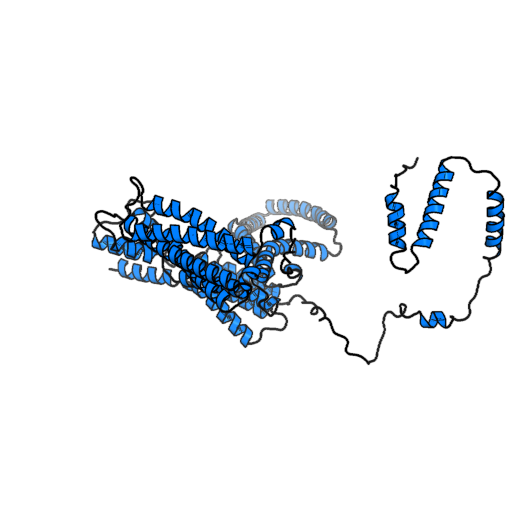315 ? -8.454 2.040 23.889 1.00 60.00 315 LEU A C 1
ATOM 2513 O O . LEU A 1 315 ? -8.768 2.776 22.953 1.00 60.00 315 LEU A O 1
ATOM 2517 N N . GLY A 1 316 ? -8.604 2.399 25.168 1.00 58.97 316 GLY A N 1
ATOM 2518 C CA . GLY A 1 316 ? -9.442 3.467 25.710 1.00 58.97 316 GLY A CA 1
ATOM 2519 C C . GLY A 1 316 ? -10.890 3.420 25.219 1.00 58.97 316 GLY A C 1
ATOM 2520 O O . GLY A 1 316 ? -11.289 2.463 24.558 1.00 58.97 316 GLY A O 1
ATOM 2521 N N . PRO A 1 317 ? -11.713 4.424 25.570 1.00 58.75 317 PRO A N 1
ATOM 2522 C CA . PRO A 1 317 ? -13.095 4.448 25.117 1.00 58.75 317 PRO A CA 1
ATOM 2523 C C . PRO A 1 317 ? -13.107 4.486 23.590 1.00 58.75 317 PRO A C 1
ATOM 2525 O O . PRO A 1 317 ? -12.397 5.305 23.000 1.00 58.75 317 PRO A O 1
ATOM 2528 N N . VAL A 1 318 ? -13.895 3.598 22.970 1.00 57.66 318 VAL A N 1
ATOM 2529 C CA . VAL A 1 318 ? -14.156 3.626 21.526 1.00 57.66 318 VAL A CA 1
ATOM 2530 C C . VAL A 1 318 ? -14.518 5.058 21.176 1.00 57.66 318 VAL A C 1
ATOM 2532 O O . VAL A 1 318 ? -15.505 5.586 21.697 1.00 57.66 318 VAL A O 1
ATOM 2535 N N . ALA A 1 319 ? -13.690 5.706 20.354 1.00 54.16 319 ALA A N 1
ATOM 2536 C CA . ALA A 1 319 ? -13.998 7.035 19.869 1.00 54.16 319 ALA A CA 1
ATOM 2537 C C . ALA A 1 319 ? -15.375 6.948 19.206 1.00 54.16 319 ALA A C 1
ATOM 2539 O O . ALA A 1 319 ? -15.537 6.262 18.191 1.00 54.16 319 ALA A O 1
ATOM 2540 N N . LYS A 1 320 ? -16.384 7.589 19.812 1.00 55.41 320 LYS A N 1
ATOM 2541 C CA . LYS A 1 320 ? -17.664 7.784 19.135 1.00 55.41 320 LYS A CA 1
ATOM 2542 C C . LYS A 1 320 ? -17.325 8.424 17.797 1.00 55.41 320 LYS A C 1
ATOM 2544 O O . LYS A 1 320 ? -16.462 9.307 17.758 1.00 55.41 320 LYS A O 1
ATOM 2549 N N . ALA A 1 321 ? -17.937 7.923 16.719 1.00 53.22 321 ALA A N 1
ATOM 2550 C CA . ALA A 1 321 ? -17.776 8.535 15.408 1.00 53.22 321 ALA A CA 1
ATOM 2551 C C . ALA A 1 321 ? -17.919 10.048 15.597 1.00 53.22 321 ALA A C 1
ATOM 2553 O O . ALA A 1 321 ? -18.810 10.443 16.359 1.00 53.22 321 ALA A O 1
ATOM 2554 N N . PRO A 1 322 ? -17.029 10.874 15.017 1.00 49.69 322 PRO A N 1
ATOM 2555 C CA . PRO A 1 322 ? -17.199 12.308 15.107 1.00 49.69 322 PRO A CA 1
ATOM 2556 C C . PRO A 1 322 ? -18.607 12.590 14.600 1.00 49.69 322 PRO A C 1
ATOM 2558 O O . PRO A 1 322 ? -18.902 12.403 13.418 1.00 49.69 322 PRO A O 1
ATOM 2561 N N . GLU A 1 323 ? -19.504 12.955 15.516 1.00 45.50 323 GLU A N 1
ATOM 2562 C CA . GLU A 1 323 ? -20.738 13.595 15.131 1.00 45.50 323 GLU A CA 1
ATOM 2563 C C . GLU A 1 323 ? -20.238 14.860 14.462 1.00 45.50 323 GLU A C 1
ATOM 2565 O O . GLU A 1 323 ? -19.761 15.783 15.124 1.00 45.50 323 GLU A O 1
ATOM 2570 N N . PHE A 1 324 ? -20.230 14.857 13.127 1.00 47.78 324 PHE A N 1
ATOM 2571 C CA . PHE A 1 324 ? -20.181 16.090 12.375 1.00 47.78 324 PHE A CA 1
ATOM 2572 C C . PHE A 1 324 ? -21.428 16.832 12.824 1.00 47.78 324 PHE A C 1
ATOM 2574 O O . PHE A 1 324 ? -22.509 16.647 12.264 1.00 47.78 324 PHE A O 1
ATOM 2581 N N . ALA A 1 325 ? -21.285 17.602 13.904 1.00 41.75 325 ALA A N 1
ATOM 2582 C CA . ALA A 1 325 ? -22.252 18.582 14.313 1.00 41.75 325 ALA A CA 1
ATOM 2583 C C . ALA A 1 325 ? -22.445 19.403 13.052 1.00 41.75 325 ALA A C 1
ATOM 2585 O O . ALA A 1 325 ? -21.522 20.077 12.589 1.00 41.75 325 ALA A O 1
ATOM 2586 N N . SER A 1 326 ? -23.598 19.226 12.409 1.00 51.31 326 SER A N 1
ATOM 2587 C CA . SER A 1 326 ? -23.950 20.028 11.263 1.00 51.31 326 SER A CA 1
ATOM 2588 C C . SER A 1 326 ? -24.158 21.422 11.827 1.00 51.31 326 SER A C 1
ATOM 2590 O O . SER A 1 326 ? -25.276 21.794 12.186 1.00 51.31 326 SER A O 1
ATOM 2592 N N . THR A 1 327 ? -23.073 22.175 11.975 1.00 45.66 327 THR A N 1
ATOM 2593 C CA . THR A 1 327 ? -23.119 23.609 12.168 1.00 45.66 327 THR A CA 1
ATOM 2594 C C . THR A 1 327 ? -23.699 24.121 10.865 1.00 45.66 327 THR A C 1
ATOM 2596 O O . THR A 1 327 ? -22.985 24.385 9.899 1.00 45.66 327 THR A O 1
ATOM 2599 N N . ARG A 1 328 ? -25.034 24.118 10.784 1.00 53.03 328 ARG A N 1
ATOM 2600 C CA . ARG A 1 328 ? -25.779 24.698 9.678 1.00 53.03 328 ARG A CA 1
ATOM 2601 C C . ARG A 1 328 ? -25.495 26.184 9.752 1.00 53.03 328 ARG A C 1
ATOM 2603 O O . ARG A 1 328 ? -26.176 26.913 10.462 1.00 53.03 328 ARG A O 1
ATOM 2610 N N . SER A 1 329 ? -24.431 26.603 9.079 1.00 59.44 329 SER A N 1
ATOM 2611 C CA . SER A 1 329 ? -24.183 28.012 8.840 1.00 59.44 329 SER A CA 1
ATOM 2612 C C . SER A 1 329 ? -25.361 28.524 8.006 1.00 59.44 329 SER A C 1
ATOM 2614 O O . SER A 1 329 ? -25.577 28.001 6.906 1.00 59.44 329 SER A O 1
ATOM 2616 N N . PRO A 1 330 ? -26.133 29.509 8.501 1.00 62.94 330 PRO A N 1
ATOM 2617 C CA . PRO A 1 330 ? -27.292 30.054 7.792 1.00 62.94 330 PRO A CA 1
ATOM 2618 C C . PRO A 1 330 ? -26.943 30.542 6.379 1.00 62.94 330 PRO A C 1
ATOM 2620 O O . PRO A 1 330 ? -27.752 30.444 5.458 1.00 62.94 330 PRO A O 1
ATOM 2623 N N . TRP A 1 331 ? -25.702 31.000 6.194 1.00 68.06 331 TRP A N 1
ATOM 2624 C CA . TRP A 1 331 ? -25.167 31.457 4.916 1.00 68.06 331 TRP A CA 1
ATOM 2625 C C . TRP A 1 331 ? -25.011 30.316 3.894 1.00 68.06 331 TRP A C 1
ATOM 2627 O O . TRP A 1 331 ? -25.449 30.443 2.754 1.00 68.06 331 TRP A O 1
ATOM 2637 N N . LEU A 1 332 ? -24.486 29.155 4.309 1.00 65.44 332 LEU A N 1
ATOM 2638 C CA . LEU A 1 332 ? -24.338 27.977 3.440 1.00 65.44 332 LEU A CA 1
ATOM 2639 C C . LEU A 1 332 ? -25.693 27.398 3.013 1.00 65.44 332 LEU A C 1
ATOM 2641 O O . LEU A 1 332 ? -25.857 27.026 1.853 1.00 65.44 332 LEU A O 1
ATOM 2645 N N . SER A 1 333 ? -26.686 27.377 3.907 1.00 65.44 333 SER A N 1
ATOM 2646 C CA . SER A 1 333 ? -28.051 26.950 3.559 1.00 65.44 333 SER A CA 1
ATOM 2647 C C . SER A 1 333 ? -28.791 27.918 2.637 1.00 65.44 333 SER A C 1
ATOM 2649 O O . SER A 1 333 ? -29.792 27.519 2.058 1.00 65.44 333 SER A O 1
ATOM 2651 N N . SER A 1 334 ? -28.323 29.166 2.517 1.00 68.06 334 SER A N 1
ATOM 2652 C CA . SER A 1 334 ? -28.891 30.167 1.606 1.00 68.06 334 SER A CA 1
ATOM 2653 C C . SER A 1 334 ? -28.267 30.131 0.207 1.00 68.06 334 SER A C 1
ATOM 2655 O O . SER A 1 334 ? -28.850 30.687 -0.725 1.00 68.06 334 SER A O 1
ATOM 2657 N N . ILE A 1 335 ? -27.081 29.531 0.057 1.00 73.00 335 ILE A N 1
ATOM 2658 C CA . ILE A 1 335 ? -26.389 29.363 -1.232 1.00 73.00 335 ILE A CA 1
ATOM 2659 C C . ILE A 1 335 ? -26.681 27.978 -1.822 1.00 73.00 335 ILE A C 1
ATOM 2661 O O . ILE A 1 335 ? -26.860 27.833 -3.035 1.00 73.00 335 ILE A O 1
ATOM 2665 N N . VAL A 1 336 ? -26.745 26.946 -0.976 1.00 75.06 336 VAL A N 1
ATOM 2666 C CA . VAL A 1 336 ? -27.025 25.561 -1.376 1.00 75.06 336 VAL A CA 1
ATOM 2667 C C . VAL A 1 336 ? -28.538 25.327 -1.392 1.00 75.06 336 VAL A C 1
ATOM 2669 O O . VAL A 1 336 ? -29.109 24.671 -0.524 1.00 75.06 336 VAL A O 1
ATOM 2672 N N . ASN A 1 337 ? -29.184 25.892 -2.414 1.00 81.00 337 ASN A N 1
ATOM 2673 C CA . ASN A 1 337 ? -30.632 25.819 -2.632 1.00 81.00 337 ASN A CA 1
ATOM 2674 C C . ASN A 1 337 ? -30.931 24.885 -3.814 1.00 81.00 337 ASN A C 1
ATOM 2676 O O . ASN A 1 337 ? -30.071 24.674 -4.669 1.00 81.00 337 ASN A O 1
ATOM 2680 N N . ALA A 1 338 ? -32.159 24.368 -3.934 1.00 78.38 338 ALA A N 1
ATOM 2681 C CA . ALA A 1 338 ? -32.509 23.423 -5.006 1.00 78.38 338 ALA A CA 1
ATOM 2682 C C . ALA A 1 338 ? -32.275 24.013 -6.409 1.00 78.38 338 ALA A C 1
ATOM 2684 O O . ALA A 1 338 ? -31.826 23.316 -7.319 1.00 78.38 338 ALA A O 1
ATOM 2685 N N . GLU A 1 339 ? -32.508 25.314 -6.570 1.00 83.69 339 GLU A N 1
ATOM 2686 C CA . GLU A 1 339 ? -32.229 26.039 -7.808 1.00 83.69 339 GLU A CA 1
ATOM 2687 C C . GLU A 1 339 ? -30.727 26.174 -8.095 1.00 83.69 339 GLU A C 1
ATOM 2689 O O . GLU A 1 339 ? -30.293 25.898 -9.211 1.00 83.69 339 GLU A O 1
ATOM 2694 N N . SER A 1 340 ? -29.920 26.496 -7.079 1.00 84.69 340 SER A N 1
ATOM 2695 C CA . SER A 1 340 ? -28.456 26.557 -7.190 1.00 84.69 340 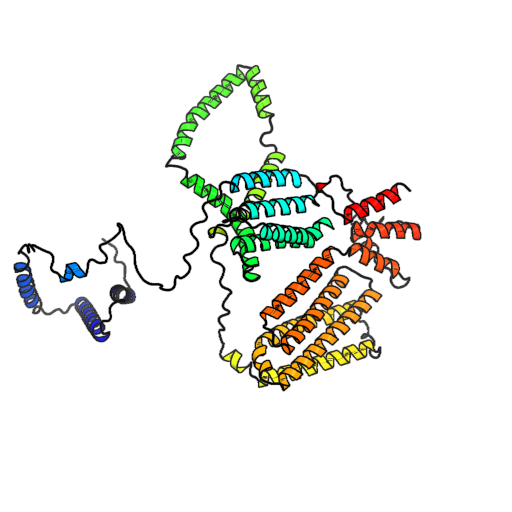SER A CA 1
ATOM 2696 C C . SER A 1 340 ? -27.864 25.194 -7.567 1.00 84.69 340 SER A C 1
ATOM 2698 O O . SER A 1 340 ? -27.035 25.101 -8.474 1.00 84.69 340 SER A O 1
ATOM 2700 N N . VAL A 1 341 ? -28.370 24.107 -6.969 1.00 84.31 341 VAL A N 1
ATOM 2701 C CA . VAL A 1 341 ? -27.981 22.730 -7.319 1.00 84.31 341 VAL A CA 1
ATOM 2702 C C . VAL A 1 341 ? -28.362 22.393 -8.762 1.00 84.31 341 VAL A C 1
ATOM 2704 O O . VAL A 1 341 ? -27.539 21.851 -9.499 1.00 84.31 341 VAL A O 1
ATOM 2707 N N . ARG A 1 342 ? -29.580 22.749 -9.200 1.00 86.25 342 ARG A N 1
ATOM 2708 C CA . ARG A 1 342 ? -30.025 22.550 -10.591 1.00 86.25 342 ARG A CA 1
ATOM 2709 C C . ARG A 1 342 ? -29.117 23.293 -11.573 1.00 86.25 342 ARG A C 1
ATOM 2711 O O . ARG A 1 342 ? -28.645 22.685 -12.527 1.00 86.25 342 ARG A O 1
ATOM 2718 N N . ASN A 1 343 ? -28.881 24.582 -11.341 1.00 88.69 343 ASN A N 1
ATOM 2719 C CA . ASN A 1 343 ? -28.093 25.427 -12.238 1.00 88.69 343 ASN A CA 1
ATOM 2720 C C . ASN A 1 343 ? -26.627 24.970 -12.282 1.00 88.69 343 ASN A C 1
ATOM 2722 O O . ASN A 1 343 ? -26.041 24.918 -13.360 1.00 88.69 343 ASN A O 1
ATOM 2726 N N . SER A 1 344 ? -26.069 24.547 -11.143 1.00 86.75 344 SER A N 1
ATOM 2727 C CA . SER A 1 344 ? -24.724 23.962 -11.076 1.00 86.75 344 SER A CA 1
ATOM 2728 C C . SER A 1 344 ? -24.634 22.669 -11.883 1.00 86.75 344 SER A C 1
ATOM 2730 O O . SER A 1 344 ? -23.722 22.511 -12.684 1.00 86.75 344 SER A O 1
ATOM 2732 N N . LEU A 1 345 ? -25.613 21.765 -11.747 1.00 86.81 345 LEU A N 1
ATOM 2733 C CA . LEU A 1 345 ? -25.655 20.530 -12.533 1.00 86.81 345 LEU A CA 1
ATOM 2734 C C . LEU A 1 345 ? -25.769 20.802 -14.039 1.00 86.81 345 LEU A C 1
ATOM 2736 O O . LEU A 1 345 ? -25.121 20.110 -14.823 1.00 86.81 345 LEU A O 1
ATOM 2740 N N . ILE A 1 346 ? -26.558 21.798 -14.455 1.00 90.44 346 ILE A N 1
ATOM 2741 C CA . ILE A 1 346 ? -26.638 22.208 -15.867 1.00 90.44 346 ILE A CA 1
ATOM 2742 C C . ILE A 1 346 ? -25.270 22.708 -16.338 1.00 90.44 346 ILE A C 1
ATOM 2744 O O . ILE A 1 346 ? -24.757 22.218 -17.342 1.00 90.44 346 ILE A O 1
ATOM 2748 N N . LEU A 1 347 ? -24.655 23.627 -15.589 1.00 89.69 347 LEU A N 1
ATOM 2749 C CA . LEU A 1 347 ? -23.345 24.185 -15.915 1.00 89.69 347 LEU A CA 1
ATOM 2750 C C . LEU A 1 347 ? -22.273 23.094 -16.020 1.00 89.69 347 LEU A C 1
ATOM 2752 O O . LEU A 1 347 ? -21.511 23.077 -16.982 1.00 89.69 347 LEU A O 1
ATOM 2756 N N . PHE A 1 348 ? -22.236 22.153 -15.075 1.00 88.88 348 PHE A N 1
ATOM 2757 C CA . PHE A 1 348 ? -21.282 21.047 -15.098 1.00 88.88 348 PHE A CA 1
ATOM 2758 C C . PHE A 1 348 ? -21.476 20.162 -16.325 1.00 88.88 348 PHE A C 1
ATOM 2760 O O . PHE A 1 348 ? -20.500 19.872 -17.005 1.00 88.88 348 PHE A O 1
ATOM 2767 N N . ASN A 1 349 ? -22.714 19.796 -16.665 1.00 91.44 349 ASN A N 1
ATOM 2768 C CA . ASN A 1 349 ? -22.979 19.021 -17.879 1.00 91.44 349 ASN A CA 1
ATOM 2769 C C . ASN A 1 349 ? -22.550 19.759 -19.156 1.00 91.44 349 ASN A C 1
ATOM 2771 O O . ASN A 1 349 ? -22.059 19.122 -20.082 1.00 91.44 349 ASN A O 1
ATOM 2775 N N . VAL A 1 350 ? -22.710 21.085 -19.219 1.00 92.56 350 VAL A N 1
ATOM 2776 C CA . VAL A 1 350 ? -22.252 21.888 -20.366 1.00 92.56 350 VAL A CA 1
ATOM 2777 C C . VAL A 1 350 ? -20.725 21.914 -20.440 1.00 92.56 350 VAL A C 1
ATOM 2779 O O . VAL A 1 350 ? -20.164 21.642 -21.497 1.00 92.56 350 VAL A O 1
ATOM 2782 N N . LEU A 1 351 ? -20.038 22.185 -19.329 1.00 88.75 351 LEU A N 1
ATOM 2783 C CA . LEU A 1 351 ? -18.572 22.229 -19.292 1.00 88.75 351 LEU A CA 1
ATOM 2784 C C . LEU A 1 351 ? -17.947 20.875 -19.654 1.00 88.75 351 LEU A C 1
ATOM 2786 O O . LEU A 1 351 ? -17.019 20.810 -20.459 1.00 88.75 351 LEU A O 1
ATOM 2790 N N . PHE A 1 352 ? -18.479 19.785 -19.100 1.00 87.19 352 PHE A N 1
ATOM 2791 C CA . PHE A 1 352 ? -18.000 18.433 -19.380 1.00 87.19 352 PHE A CA 1
ATOM 2792 C C . PHE A 1 352 ? 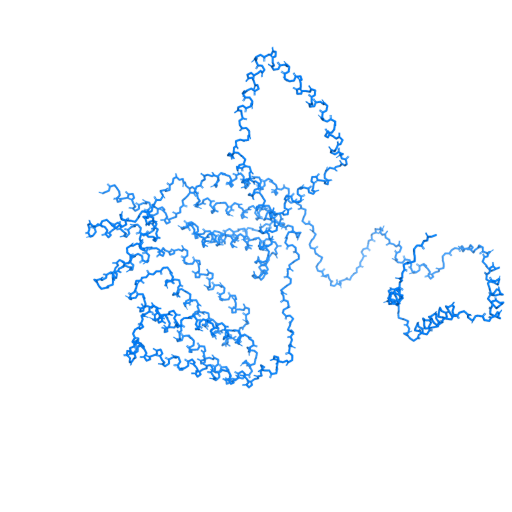-18.371 17.970 -20.796 1.00 87.19 352 PHE A C 1
ATOM 2794 O O . PHE A 1 352 ? -17.598 17.232 -21.409 1.00 87.19 352 PHE A O 1
ATOM 2801 N N . LEU A 1 353 ? -19.490 18.441 -21.359 1.00 89.88 353 LEU A N 1
ATOM 2802 C CA . LEU A 1 353 ? -19.813 18.241 -22.773 1.00 89.88 353 LEU A CA 1
ATOM 2803 C C . LEU A 1 353 ? -18.781 18.924 -23.676 1.00 89.88 353 LEU A C 1
ATOM 2805 O O . LEU A 1 353 ? -18.278 18.287 -24.595 1.00 89.88 353 LEU A O 1
ATOM 2809 N N . VAL A 1 354 ? -18.429 20.184 -23.398 1.00 88.81 354 VAL A N 1
ATOM 2810 C CA . VAL A 1 354 ? -17.393 20.911 -24.153 1.00 88.81 354 VAL A CA 1
ATOM 2811 C C . VAL A 1 354 ? -16.059 20.167 -24.080 1.00 88.81 354 VAL A C 1
ATOM 2813 O O . VAL A 1 354 ? -15.433 19.940 -25.113 1.00 88.81 354 VAL A O 1
ATOM 2816 N N . GLN A 1 355 ? -15.662 19.700 -22.891 1.00 86.31 355 GLN A N 1
ATOM 2817 C CA . GLN A 1 355 ? -14.463 18.871 -22.729 1.00 86.31 355 GLN A CA 1
ATOM 2818 C C . GLN A 1 355 ? -14.536 17.576 -23.548 1.00 86.31 355 GLN A C 1
ATOM 2820 O O . GLN A 1 355 ? -13.581 17.229 -24.235 1.00 86.31 355 GLN A O 1
ATOM 2825 N N . THR A 1 356 ? -15.674 16.885 -23.508 1.00 86.50 356 THR A N 1
ATOM 2826 C CA . THR A 1 356 ? -15.910 15.641 -24.253 1.00 86.50 356 THR A CA 1
ATOM 2827 C C . THR A 1 356 ? -15.800 15.860 -25.762 1.00 86.50 356 THR A C 1
ATOM 2829 O O . THR A 1 356 ? -15.154 15.074 -26.449 1.00 86.50 356 THR A O 1
ATOM 2832 N N . VAL A 1 357 ? -16.381 16.944 -26.284 1.00 86.75 357 VAL A N 1
ATOM 2833 C CA . VAL A 1 357 ? -16.296 17.305 -27.708 1.00 86.75 357 VAL A CA 1
ATOM 2834 C C . VAL A 1 357 ? -14.855 17.615 -28.112 1.00 86.75 357 VAL A C 1
ATOM 2836 O O . VAL A 1 357 ? -14.405 17.136 -29.151 1.00 86.75 357 VAL A O 1
ATOM 2839 N N . MET A 1 358 ? -14.111 18.361 -27.287 1.00 82.75 358 MET A N 1
ATOM 2840 C CA . MET A 1 358 ? -12.691 18.629 -27.541 1.00 82.75 358 MET A CA 1
ATOM 2841 C C . MET A 1 358 ? -11.863 17.342 -27.549 1.00 82.75 358 MET A C 1
ATOM 2843 O O . MET A 1 358 ? -11.053 17.152 -28.454 1.00 82.75 358 MET A O 1
ATOM 2847 N N . ASP A 1 359 ? -12.087 16.445 -26.586 1.00 81.69 359 ASP A N 1
ATOM 2848 C CA . ASP A 1 359 ? -11.399 15.156 -26.535 1.00 81.69 359 ASP A CA 1
ATOM 2849 C C . ASP A 1 359 ? -11.720 14.315 -27.780 1.00 81.69 359 ASP A C 1
ATOM 2851 O O . ASP A 1 359 ? -10.798 13.812 -28.414 1.00 81.69 359 ASP A O 1
ATOM 2855 N N . ILE A 1 360 ? -12.991 14.221 -28.194 1.00 81.75 360 ILE A N 1
ATOM 2856 C CA . ILE A 1 360 ? -13.385 13.511 -29.425 1.00 81.75 360 ILE A CA 1
ATOM 2857 C C . ILE A 1 360 ? -12.695 14.114 -30.654 1.00 81.75 360 ILE A C 1
ATOM 2859 O O . ILE A 1 360 ? -12.171 13.362 -31.467 1.00 81.75 360 ILE A O 1
ATOM 2863 N N . GLY A 1 361 ? -12.635 15.444 -30.775 1.00 79.31 361 GLY A N 1
ATOM 2864 C CA . GLY A 1 361 ? -11.979 16.105 -31.908 1.00 79.31 361 GLY A CA 1
ATOM 2865 C C . GLY A 1 361 ? -10.475 15.815 -32.006 1.00 79.31 361 GLY A C 1
ATOM 2866 O O . GLY A 1 361 ? -9.944 15.686 -33.111 1.00 79.31 361 GLY A O 1
ATOM 2867 N N . VAL A 1 362 ? -9.793 15.653 -30.865 1.00 70.69 362 VAL A N 1
ATOM 2868 C CA . VAL A 1 362 ? -8.397 15.178 -30.824 1.00 70.69 362 VAL A CA 1
ATOM 2869 C C . VAL A 1 362 ? -8.315 13.690 -31.193 1.00 70.69 362 VAL A C 1
ATOM 2871 O O . VAL A 1 362 ? -7.431 13.298 -31.951 1.00 70.69 362 VAL A O 1
ATOM 2874 N N . LEU A 1 363 ? -9.244 12.858 -30.707 1.00 70.69 363 LEU A N 1
ATOM 2875 C CA . LEU A 1 363 ? -9.274 11.411 -30.968 1.00 70.69 363 LEU A CA 1
ATOM 2876 C C . LEU A 1 363 ? -9.544 11.059 -32.435 1.00 70.69 363 LEU A C 1
ATOM 2878 O O . LEU A 1 363 ? -8.953 10.115 -32.950 1.00 70.69 363 LEU A O 1
ATOM 2882 N N . THR A 1 364 ? -10.408 11.810 -33.122 1.00 72.31 364 THR A N 1
ATOM 2883 C CA . THR A 1 364 ? -10.720 11.595 -34.545 1.00 72.31 364 THR A CA 1
ATOM 2884 C C . THR A 1 364 ? -9.645 12.151 -35.486 1.00 72.31 364 THR A C 1
ATOM 2886 O O . THR A 1 364 ? -9.849 12.158 -36.696 1.00 72.31 364 THR A O 1
ATOM 2889 N N . GLY A 1 365 ? -8.519 12.646 -34.955 1.00 61.16 365 GLY A N 1
ATOM 2890 C CA . GLY A 1 365 ? -7.408 13.195 -35.741 1.00 61.16 365 GLY A CA 1
ATOM 2891 C C . GLY A 1 365 ? -7.695 14.556 -36.385 1.00 61.16 365 GLY A C 1
ATOM 2892 O O . GLY A 1 365 ? -6.935 14.991 -37.243 1.00 61.16 365 GLY A O 1
ATOM 2893 N N . GLY A 1 366 ? -8.782 15.231 -35.989 1.00 57.00 366 GLY A N 1
ATOM 2894 C CA . GLY A 1 366 ? -9.214 16.509 -36.569 1.00 57.00 366 GLY A CA 1
ATOM 2895 C C . GLY A 1 366 ? -8.521 17.739 -35.974 1.00 57.00 366 GLY A C 1
ATOM 2896 O O . GLY A 1 366 ? -8.575 18.815 -36.563 1.00 57.00 366 GLY A O 1
ATOM 2897 N N . MET A 1 367 ? -7.860 17.592 -34.823 1.00 54.34 367 MET A N 1
ATOM 2898 C CA . MET A 1 367 ? -7.046 18.631 -34.190 1.00 54.34 367 MET A CA 1
ATOM 2899 C C . MET A 1 367 ? -5.662 18.055 -33.884 1.00 54.34 367 MET A C 1
ATOM 2901 O O . MET A 1 367 ? -5.520 17.224 -32.985 1.00 54.34 367 MET A O 1
ATOM 2905 N N . SER A 1 368 ? -4.640 18.474 -34.635 1.00 58.81 368 SER A N 1
ATOM 2906 C CA . SER A 1 368 ? -3.247 18.180 -34.289 1.00 58.81 368 SER A CA 1
ATOM 2907 C C . SER A 1 368 ? -2.905 18.812 -32.938 1.00 58.81 368 SER A C 1
ATOM 2909 O O . SER A 1 368 ? -3.494 19.826 -32.548 1.00 58.81 368 SER A O 1
ATOM 2911 N N . LEU A 1 369 ? -1.960 18.214 -32.199 1.00 62.12 369 LEU A N 1
ATOM 2912 C CA . LEU A 1 369 ? -1.432 18.857 -30.993 1.00 62.12 369 LEU A CA 1
ATOM 2913 C C . LEU A 1 369 ? -0.994 20.289 -31.358 1.00 62.12 369 LEU A C 1
ATOM 2915 O O . LEU A 1 369 ? -0.372 20.460 -32.407 1.00 62.12 369 LEU A O 1
ATOM 2919 N N . PRO A 1 370 ? -1.305 21.308 -30.532 1.00 65.25 370 PRO A N 1
ATOM 2920 C CA . PRO A 1 370 ? -0.873 22.675 -30.799 1.00 65.25 370 PRO A CA 1
ATOM 2921 C C . PRO A 1 370 ? 0.641 22.738 -31.019 1.00 65.25 370 PRO A C 1
ATOM 2923 O O . PRO A 1 370 ? 1.386 22.037 -30.324 1.00 65.25 370 PRO A O 1
ATOM 2926 N N . ASP A 1 371 ? 1.085 23.580 -31.953 1.00 62.00 371 ASP A N 1
ATOM 2927 C CA . ASP A 1 371 ? 2.489 23.660 -32.362 1.00 62.00 371 ASP A CA 1
ATOM 2928 C C . ASP A 1 371 ? 3.430 23.798 -31.150 1.00 62.00 371 ASP A C 1
ATOM 2930 O O . ASP A 1 371 ? 3.256 24.653 -30.277 1.00 62.00 371 ASP A O 1
ATOM 2934 N N . GLY A 1 372 ? 4.423 22.904 -31.063 1.00 67.75 372 GLY A N 1
ATOM 2935 C CA . GLY A 1 372 ? 5.393 22.854 -29.961 1.00 67.75 372 GLY A CA 1
ATOM 2936 C C . GLY A 1 372 ? 4.936 22.114 -28.691 1.00 67.75 372 GLY A C 1
ATOM 2937 O O . GLY A 1 372 ? 5.649 22.133 -27.680 1.00 67.75 372 GLY A O 1
ATOM 2938 N N . MET A 1 373 ? 3.774 21.450 -28.695 1.00 69.88 373 MET A N 1
ATOM 2939 C CA . MET A 1 373 ? 3.302 20.649 -27.562 1.00 69.88 373 MET A CA 1
ATOM 2940 C C . MET A 1 373 ? 3.743 19.180 -27.667 1.00 69.88 373 MET A C 1
ATOM 2942 O O . MET A 1 373 ? 3.381 18.471 -28.596 1.00 69.88 373 MET A O 1
ATOM 2946 N N . THR A 1 374 ? 4.481 18.692 -26.666 1.00 76.06 374 THR A N 1
ATOM 2947 C CA . THR A 1 374 ? 4.817 17.263 -26.540 1.00 76.06 374 THR A CA 1
ATOM 2948 C C . THR A 1 374 ? 3.680 16.479 -25.878 1.00 76.06 374 THR A C 1
ATOM 2950 O O . THR A 1 374 ? 2.949 17.033 -25.047 1.00 76.06 374 THR A O 1
ATOM 2953 N N . PHE A 1 375 ? 3.567 15.169 -26.148 1.00 68.69 375 PHE A N 1
ATOM 2954 C CA . PHE A 1 375 ? 2.570 14.317 -25.476 1.00 68.69 375 PHE A CA 1
ATOM 2955 C C . PHE A 1 375 ? 2.721 14.335 -23.943 1.00 68.69 375 PHE A C 1
ATOM 2957 O O . PHE A 1 375 ? 1.721 14.330 -23.228 1.00 68.69 375 PHE A O 1
ATOM 2964 N N . ALA A 1 376 ? 3.951 14.459 -23.424 1.00 65.06 376 ALA A N 1
ATOM 2965 C CA . ALA A 1 376 ? 4.208 14.605 -21.988 1.00 65.06 376 ALA A CA 1
ATOM 2966 C C . ALA A 1 376 ? 3.547 15.864 -21.406 1.00 65.06 376 ALA A C 1
AT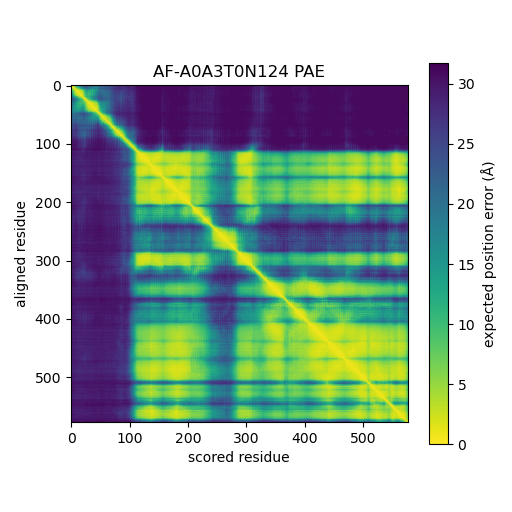OM 2968 O O . ALA A 1 376 ? 2.829 15.811 -20.403 1.00 65.06 376 ALA A O 1
ATOM 2969 N N . ARG A 1 377 ? 3.765 17.018 -22.051 1.00 71.62 377 ARG A N 1
ATOM 2970 C CA . ARG A 1 377 ? 3.216 18.300 -21.597 1.00 71.62 377 ARG A CA 1
ATOM 2971 C C . ARG A 1 377 ? 1.692 18.323 -21.723 1.00 71.62 377 ARG A C 1
ATOM 2973 O O . ARG A 1 377 ? 1.032 18.865 -20.837 1.00 71.62 377 ARG A O 1
ATOM 2980 N N . TYR A 1 378 ? 1.149 17.699 -22.767 1.00 70.81 378 TYR A N 1
ATOM 2981 C CA . TYR A 1 378 ? -0.291 17.539 -22.962 1.00 70.81 378 TYR A CA 1
ATOM 2982 C C . TYR A 1 378 ? -0.943 16.679 -21.863 1.00 70.81 378 TYR A C 1
ATOM 2984 O O . TYR A 1 378 ? -1.963 17.074 -21.292 1.00 70.81 378 TYR A O 1
ATOM 2992 N N . ALA A 1 379 ? -0.329 15.548 -21.499 1.00 65.44 379 ALA A N 1
ATOM 2993 C CA . ALA A 1 379 ? -0.824 14.670 -20.438 1.00 65.44 379 ALA A CA 1
ATOM 2994 C C . ALA A 1 379 ? -0.800 15.353 -19.056 1.00 65.44 379 ALA A C 1
ATOM 2996 O O . ALA A 1 379 ? -1.815 15.371 -18.360 1.00 65.44 379 ALA A O 1
ATOM 2997 N N . HIS A 1 380 ? 0.318 15.986 -18.678 1.00 70.31 380 HIS A N 1
ATOM 2998 C CA . HIS A 1 380 ? 0.449 16.629 -17.364 1.00 70.31 380 HIS A CA 1
ATOM 2999 C C . HIS A 1 380 ? -0.422 17.885 -17.206 1.00 70.31 380 HIS A C 1
ATOM 3001 O O . HIS A 1 380 ? -1.052 18.052 -16.162 1.00 70.31 380 HIS A O 1
ATOM 3007 N N . ARG A 1 381 ? -0.510 18.763 -18.220 1.00 70.81 381 ARG A N 1
ATOM 3008 C CA . ARG A 1 381 ? -1.365 19.965 -18.128 1.00 70.81 381 ARG A CA 1
ATOM 3009 C C . ARG A 1 381 ? -2.851 19.633 -18.050 1.00 70.81 381 ARG A C 1
ATOM 3011 O O . ARG A 1 381 ? -3.583 20.366 -17.394 1.00 70.81 381 ARG A O 1
ATOM 3018 N N . GLY A 1 382 ? -3.286 18.554 -18.701 1.00 65.62 382 GLY A N 1
ATOM 3019 C CA . GLY A 1 382 ? -4.676 18.108 -18.636 1.00 65.62 382 GLY A CA 1
ATOM 3020 C C . GLY A 1 382 ? -5.027 17.447 -17.302 1.00 65.62 382 GLY A C 1
ATOM 3021 O O . GLY A 1 382 ? -6.079 17.728 -16.737 1.00 65.62 382 GLY A O 1
ATOM 3022 N N . ALA A 1 383 ? -4.143 16.597 -16.773 1.00 68.44 383 ALA A N 1
ATOM 3023 C CA . ALA A 1 383 ? -4.471 15.732 -15.642 1.00 68.44 383 ALA A CA 1
ATOM 3024 C C . ALA A 1 383 ? -4.699 16.485 -14.317 1.00 68.44 383 ALA A C 1
ATOM 3026 O O . ALA A 1 383 ? -5.680 16.209 -13.628 1.00 68.44 383 ALA A O 1
ATOM 3027 N N . TYR A 1 384 ? -3.835 17.439 -13.940 1.00 70.19 384 TYR A N 1
ATOM 3028 C CA . TYR A 1 384 ? -3.925 18.063 -12.607 1.00 70.19 384 TYR A CA 1
ATOM 3029 C C . TYR A 1 384 ? -5.224 18.858 -12.375 1.00 70.19 384 TYR A C 1
ATOM 3031 O O . TYR A 1 384 ? -5.865 18.645 -11.341 1.00 70.19 384 TYR A O 1
ATOM 3039 N N . PRO A 1 385 ? -5.679 19.724 -13.305 1.00 73.69 385 PRO A N 1
ATOM 3040 C CA . PRO A 1 385 ? -6.951 20.428 -13.144 1.00 73.69 385 PRO A CA 1
ATOM 3041 C C . PRO A 1 385 ? -8.164 19.484 -13.155 1.00 73.69 385 PRO A C 1
ATOM 3043 O O . PRO A 1 385 ? -9.118 19.703 -12.409 1.00 73.69 385 PRO A O 1
ATOM 3046 N N . LEU A 1 386 ? -8.126 18.406 -13.948 1.00 70.44 386 LEU A N 1
ATOM 3047 C CA . LEU A 1 386 ? -9.193 17.397 -13.984 1.00 70.44 386 LEU A CA 1
ATOM 3048 C C . LEU A 1 386 ? -9.338 16.672 -12.640 1.00 70.44 386 LEU A C 1
ATOM 3050 O O . LEU A 1 386 ? -10.450 16.483 -12.157 1.00 70.44 386 LEU A O 1
ATOM 3054 N N . VAL A 1 387 ? -8.227 16.341 -11.977 1.00 68.94 387 VAL A N 1
ATOM 3055 C CA . VAL A 1 387 ? -8.267 15.752 -10.628 1.00 68.94 387 VAL A CA 1
ATOM 3056 C C . VAL A 1 387 ? -8.860 16.738 -9.617 1.00 68.94 387 VAL A C 1
ATOM 3058 O O . VAL A 1 387 ? -9.742 16.366 -8.844 1.00 68.94 387 VAL A O 1
ATOM 3061 N N . ALA A 1 388 ? -8.429 18.003 -9.631 1.00 70.38 388 ALA A N 1
ATOM 3062 C CA . ALA A 1 388 ? -8.949 19.018 -8.711 1.00 70.38 388 ALA A CA 1
ATOM 3063 C C . ALA A 1 388 ? -10.460 19.247 -8.894 1.00 70.38 388 ALA A C 1
ATOM 3065 O O . ALA A 1 388 ? -11.213 19.281 -7.919 1.00 70.38 388 ALA A O 1
ATOM 3066 N N . THR A 1 389 ? -10.916 19.348 -10.144 1.00 73.06 389 THR A N 1
ATOM 3067 C CA . THR A 1 389 ? -12.343 19.500 -10.455 1.00 73.06 389 THR A CA 1
ATOM 3068 C C . THR A 1 389 ? -13.149 18.261 -10.070 1.00 73.06 389 THR A C 1
ATOM 3070 O O . THR A 1 389 ? -14.223 18.422 -9.494 1.00 73.06 389 THR A O 1
ATOM 3073 N N . ALA A 1 390 ? -12.623 17.048 -10.270 1.00 69.56 390 ALA A N 1
ATOM 3074 C CA . ALA A 1 390 ? -13.258 15.803 -9.830 1.00 69.56 390 ALA A CA 1
ATOM 3075 C C . ALA A 1 390 ? -13.418 15.716 -8.298 1.00 69.56 390 ALA A C 1
ATOM 3077 O O . ALA A 1 390 ? -14.450 15.257 -7.805 1.00 69.56 390 ALA A O 1
ATOM 3078 N N . LEU A 1 391 ? -12.440 16.200 -7.523 1.00 71.69 391 LEU A N 1
ATOM 3079 C CA . LEU A 1 391 ? -12.539 16.242 -6.058 1.00 71.69 391 LEU A CA 1
ATOM 3080 C C . LEU A 1 391 ? -13.621 17.225 -5.587 1.00 71.69 391 LEU A C 1
ATOM 3082 O O . LEU A 1 391 ? -14.457 16.867 -4.755 1.00 71.69 391 LEU A O 1
ATOM 3086 N N . ILE A 1 392 ? -13.649 18.440 -6.147 1.00 74.88 392 ILE A N 1
ATOM 3087 C CA . ILE A 1 392 ? -14.674 19.455 -5.835 1.00 74.88 392 ILE A CA 1
ATOM 3088 C C . ILE A 1 392 ? -16.068 18.942 -6.218 1.00 74.88 392 ILE A C 1
ATOM 3090 O O . ILE A 1 392 ? -17.018 19.062 -5.443 1.00 74.88 392 ILE A O 1
ATOM 3094 N N . ALA A 1 393 ? -16.174 18.312 -7.386 1.00 71.94 393 ALA A N 1
ATOM 3095 C CA . ALA A 1 393 ? -17.363 17.629 -7.870 1.00 71.94 393 ALA A CA 1
ATOM 3096 C C . ALA A 1 393 ? -17.865 16.552 -6.894 1.00 71.94 393 ALA A C 1
ATOM 3098 O O . ALA A 1 393 ? -19.055 16.517 -6.573 1.00 71.94 393 ALA A O 1
ATOM 3099 N N . GLY A 1 394 ? -16.967 15.709 -6.376 1.00 71.25 394 GLY A N 1
ATOM 3100 C CA . GLY A 1 394 ? -17.297 14.694 -5.375 1.00 71.25 394 GLY A CA 1
ATOM 3101 C C . GLY A 1 394 ? -17.844 15.300 -4.079 1.00 71.25 394 GLY A C 1
ATOM 3102 O O . GLY A 1 394 ? -18.876 14.854 -3.575 1.00 71.25 394 GLY A O 1
ATOM 3103 N N . VAL A 1 395 ? -17.211 16.366 -3.574 1.00 74.62 395 VAL A N 1
ATOM 3104 C CA . VAL A 1 395 ? -17.691 17.103 -2.389 1.00 74.62 395 VAL A CA 1
ATOM 3105 C C . VAL A 1 395 ? -19.076 17.701 -2.640 1.00 74.62 395 VAL A C 1
ATOM 3107 O O . VAL A 1 395 ? -19.970 17.550 -1.805 1.00 74.62 395 VAL A O 1
ATOM 3110 N N . PHE A 1 396 ? -19.288 18.322 -3.803 1.00 78.50 396 PHE A N 1
ATOM 3111 C CA . PHE A 1 396 ? -20.580 18.880 -4.197 1.00 78.50 396 PHE A CA 1
ATOM 3112 C C . PHE A 1 396 ? -21.675 17.804 -4.261 1.00 78.50 396 PHE A C 1
ATOM 3114 O O . PHE A 1 396 ? -22.758 17.998 -3.704 1.00 78.50 396 PHE A O 1
ATOM 3121 N N . ALA A 1 397 ? -21.396 16.653 -4.880 1.00 71.25 397 ALA A N 1
ATOM 3122 C CA . ALA A 1 397 ? -22.347 15.549 -4.997 1.00 71.25 397 ALA A CA 1
ATOM 3123 C C . ALA A 1 397 ? -22.755 14.989 -3.623 1.00 71.25 397 ALA A C 1
ATOM 3125 O O . ALA A 1 397 ? -23.938 14.744 -3.379 1.00 71.25 397 ALA A O 1
ATOM 3126 N N . ILE A 1 398 ? -21.799 14.847 -2.695 1.00 72.50 398 ILE A N 1
ATOM 3127 C CA . ILE A 1 398 ? -22.077 14.403 -1.321 1.00 72.50 398 ILE A CA 1
ATOM 3128 C C . ILE A 1 398 ? -22.883 15.461 -0.561 1.00 72.50 398 ILE A C 1
ATOM 3130 O O . ILE A 1 398 ? -23.855 15.114 0.108 1.00 72.50 398 ILE A O 1
ATOM 3134 N N . ALA A 1 399 ? -22.529 16.743 -0.667 1.00 73.38 399 ALA A N 1
ATOM 3135 C CA . ALA A 1 399 ? -23.219 17.820 0.045 1.00 73.38 399 ALA A CA 1
ATOM 3136 C C . ALA A 1 399 ? -24.677 18.000 -0.416 1.00 73.38 399 ALA A C 1
ATOM 3138 O O . ALA A 1 399 ? -25.550 18.322 0.388 1.00 73.38 399 ALA A O 1
ATOM 3139 N N . THR A 1 400 ? -24.956 17.755 -1.698 1.00 75.44 400 THR A N 1
ATOM 3140 C CA . THR A 1 400 ? -26.259 18.034 -2.328 1.00 75.44 400 THR A CA 1
ATOM 3141 C C . THR A 1 400 ? -27.132 16.791 -2.530 1.00 75.44 400 THR A C 1
ATOM 3143 O O . THR A 1 400 ? -28.257 16.903 -3.024 1.00 75.44 400 THR A O 1
ATOM 3146 N N . HIS A 1 401 ? -26.675 15.609 -2.089 1.00 73.88 401 HIS A N 1
ATOM 3147 C CA . HIS A 1 401 ? -27.319 14.316 -2.365 1.00 73.88 401 HIS A CA 1
ATOM 3148 C C . HIS A 1 401 ? -28.815 14.272 -2.014 1.00 73.88 401 HIS A C 1
ATOM 3150 O O . HIS A 1 401 ? -29.609 13.680 -2.746 1.00 73.88 401 HIS A O 1
ATOM 3156 N N . LYS A 1 402 ? -29.215 14.896 -0.897 1.00 72.50 402 LYS A N 1
ATOM 3157 C CA . LYS A 1 402 ? -30.608 14.885 -0.431 1.00 72.50 402 LYS A CA 1
ATOM 3158 C C . LYS A 1 402 ? -31.513 15.643 -1.401 1.00 72.50 402 LYS A C 1
ATOM 3160 O O . LYS A 1 402 ? -32.574 15.148 -1.756 1.00 72.50 402 LYS A O 1
ATOM 3165 N N . MET A 1 403 ? -31.047 16.799 -1.864 1.00 74.00 403 MET A N 1
ATOM 3166 C CA . MET A 1 403 ? -31.794 17.691 -2.752 1.00 74.00 403 MET A CA 1
ATOM 3167 C C . MET A 1 403 ? -31.958 17.066 -4.138 1.00 74.00 403 MET A C 1
ATOM 3169 O O . MET A 1 403 ? -33.045 17.091 -4.703 1.00 74.00 403 MET A O 1
ATOM 3173 N N . ILE A 1 404 ? -30.907 16.407 -4.638 1.00 74.94 404 ILE A N 1
ATOM 3174 C CA . ILE A 1 404 ? -30.944 15.692 -5.921 1.00 74.94 404 ILE A CA 1
ATOM 3175 C C . ILE A 1 404 ? -31.953 14.535 -5.879 1.00 74.94 404 ILE A C 1
ATOM 3177 O O . ILE A 1 404 ? -32.623 14.262 -6.874 1.00 74.94 404 ILE A O 1
ATOM 3181 N N . LYS A 1 405 ? -32.100 13.854 -4.734 1.00 73.50 405 LYS A N 1
ATOM 3182 C CA . LYS A 1 405 ? -33.031 12.725 -4.603 1.00 73.50 405 LYS A CA 1
ATOM 3183 C C . LYS A 1 405 ? -34.501 13.145 -4.749 1.00 73.50 405 LYS A C 1
ATOM 3185 O O . LYS A 1 405 ? -35.308 12.330 -5.186 1.00 73.50 405 LYS A O 1
ATOM 3190 N N . GLU A 1 406 ? -34.838 14.389 -4.424 1.00 78.31 406 GLU A N 1
ATOM 3191 C CA . GLU A 1 406 ? -36.218 14.889 -4.418 1.00 78.31 406 GLU A CA 1
ATOM 3192 C C . GLU A 1 406 ? -36.744 15.235 -5.827 1.00 78.31 406 GLU A C 1
ATOM 3194 O O . GLU A 1 406 ? -37.952 15.180 -6.051 1.00 78.31 406 GLU A O 1
ATOM 3199 N N . ASN A 1 407 ? -35.872 15.521 -6.809 1.00 83.19 407 ASN A N 1
ATOM 3200 C CA . ASN A 1 407 ? -36.282 15.948 -8.153 1.00 83.19 407 ASN A CA 1
ATOM 3201 C C . ASN A 1 407 ? -35.738 15.044 -9.278 1.00 83.19 407 ASN A C 1
ATOM 3203 O O . ASN A 1 407 ? -34.535 14.995 -9.544 1.00 83.19 407 ASN A O 1
ATOM 3207 N N . ARG A 1 408 ? -36.644 14.407 -10.040 1.00 84.31 408 ARG A N 1
ATOM 3208 C CA . ARG A 1 408 ? -36.303 13.528 -11.180 1.00 84.31 408 ARG A CA 1
ATOM 3209 C C . ARG A 1 408 ? -35.479 14.218 -12.272 1.00 84.31 408 ARG A C 1
ATOM 3211 O O . ARG A 1 408 ? -34.688 13.556 -12.937 1.00 84.31 408 ARG A O 1
ATOM 3218 N N . PHE A 1 409 ? -35.643 15.525 -12.478 1.00 87.38 409 PHE A N 1
ATOM 3219 C CA . PHE A 1 409 ? -34.844 16.264 -13.458 1.00 87.38 409 PHE A CA 1
ATOM 3220 C C . PHE A 1 409 ? -33.378 16.363 -13.018 1.00 87.38 409 PHE A C 1
ATOM 3222 O O . PHE A 1 409 ? -32.482 16.035 -13.791 1.00 87.38 409 PHE A O 1
ATOM 3229 N N . GLN A 1 410 ? -33.131 16.710 -11.751 1.00 82.88 410 GLN A N 1
ATOM 3230 C CA . GLN A 1 410 ? -31.780 16.767 -11.183 1.00 82.88 410 GLN A CA 1
ATOM 3231 C C . GLN A 1 410 ? -31.106 15.390 -11.173 1.00 82.88 410 GLN A C 1
ATOM 3233 O O . GLN A 1 410 ? -29.912 15.301 -11.442 1.00 82.88 410 GLN A O 1
ATOM 3238 N N . GLN A 1 411 ? -31.868 14.313 -10.951 1.00 82.62 411 GLN A N 1
ATOM 3239 C CA . GLN A 1 411 ? -31.354 12.946 -11.089 1.00 82.62 411 GLN A CA 1
ATOM 3240 C C . GLN A 1 411 ? -30.878 12.653 -12.516 1.00 82.62 411 GLN A C 1
ATOM 3242 O O . GLN A 1 411 ? -29.779 12.138 -12.690 1.00 82.62 411 GLN A O 1
ATOM 3247 N N . LYS A 1 412 ? -31.657 13.018 -13.546 1.00 89.19 412 LYS A N 1
ATOM 3248 C CA . LYS A 1 412 ? -31.243 12.849 -14.951 1.00 89.19 412 LYS A CA 1
ATOM 3249 C C . LYS A 1 412 ? -29.973 13.639 -15.275 1.00 89.19 412 LYS A C 1
ATOM 3251 O O . LYS A 1 412 ? -29.081 13.100 -15.919 1.00 89.19 412 LYS A O 1
ATOM 3256 N N . LEU A 1 413 ? -29.870 14.879 -14.793 1.00 89.06 413 LEU A N 1
ATOM 3257 C CA . LEU A 1 413 ? -28.664 15.701 -14.937 1.00 89.06 413 LEU A CA 1
ATOM 3258 C C . LEU A 1 413 ? -27.448 15.095 -14.222 1.00 89.06 413 LEU A C 1
ATOM 3260 O O . LEU A 1 413 ? -26.347 15.135 -14.762 1.00 89.06 413 LEU A O 1
ATOM 3264 N N . LEU A 1 414 ? -27.637 14.516 -13.033 1.00 85.56 414 LEU A N 1
ATOM 3265 C CA . LEU A 1 414 ? -26.584 13.791 -12.322 1.00 85.56 414 LEU A CA 1
ATOM 3266 C C . LEU A 1 414 ? -26.137 12.552 -13.113 1.00 85.56 414 LEU A C 1
ATOM 3268 O O . LEU A 1 414 ? -24.940 12.334 -13.259 1.00 85.56 414 LEU A O 1
ATOM 3272 N N . TYR A 1 415 ? -27.071 11.763 -13.655 1.00 88.31 415 TYR A N 1
ATOM 3273 C CA . TYR A 1 415 ? -26.737 10.602 -14.487 1.00 88.31 415 TYR A CA 1
ATOM 3274 C C . TYR A 1 415 ? -25.981 10.990 -15.757 1.00 88.31 415 TYR A C 1
ATOM 3276 O O . TYR A 1 415 ? -24.989 10.343 -16.085 1.00 88.31 415 TYR A O 1
ATOM 3284 N N . LEU A 1 416 ? -26.415 12.052 -16.441 1.00 90.94 416 LEU A N 1
ATOM 3285 C CA . LEU A 1 416 ? -25.724 12.570 -17.621 1.00 90.94 416 LEU A CA 1
ATOM 3286 C C . LEU A 1 416 ? -24.295 13.001 -17.269 1.00 90.94 416 LEU A C 1
ATOM 3288 O O . LEU A 1 416 ? -23.349 12.614 -17.952 1.00 90.94 416 LEU A O 1
ATOM 3292 N N . TRP A 1 417 ? -24.129 13.705 -16.151 1.00 87.56 417 TRP A N 1
ATOM 3293 C CA . TRP A 1 417 ? -22.826 14.175 -15.700 1.00 87.56 417 TRP A CA 1
ATOM 3294 C C . TRP A 1 417 ? -21.897 13.028 -15.285 1.00 87.56 417 TRP A C 1
ATOM 3296 O O . TRP A 1 417 ? -20.721 13.024 -15.647 1.00 87.56 417 TRP A O 1
ATOM 3306 N N . LEU A 1 418 ? -22.411 12.017 -14.577 1.00 86.69 418 LEU A N 1
ATOM 3307 C CA . LEU A 1 418 ? -21.655 10.803 -14.251 1.00 86.69 418 LEU A CA 1
ATOM 3308 C C . LEU A 1 418 ? -21.258 10.031 -15.518 1.00 86.69 418 LEU A C 1
ATOM 3310 O O . LEU A 1 418 ? -20.131 9.549 -15.607 1.00 86.69 418 LEU A O 1
ATOM 3314 N N . GLY A 1 419 ? -22.148 9.961 -16.514 1.00 89.25 419 GLY A N 1
ATOM 3315 C CA . GLY A 1 419 ? -21.856 9.376 -17.824 1.00 89.25 419 GLY A CA 1
ATOM 3316 C C . GLY A 1 419 ? -20.738 10.112 -18.565 1.00 89.25 419 GLY A C 1
ATOM 3317 O O . GLY A 1 419 ? -19.813 9.476 -19.065 1.00 89.25 419 GLY A O 1
ATOM 3318 N N . GLN A 1 420 ? -20.760 11.448 -18.566 1.00 90.00 420 GLN A N 1
ATOM 3319 C CA . GLN A 1 420 ? -19.675 12.258 -19.131 1.00 90.00 420 GLN A CA 1
ATOM 3320 C C . GLN A 1 420 ? -18.351 12.042 -18.384 1.00 90.00 420 GLN A C 1
ATOM 3322 O O . GLN A 1 420 ? -17.313 11.906 -19.020 1.00 90.00 420 GLN A O 1
ATOM 3327 N N . ASN A 1 421 ? -18.366 11.934 -17.051 1.00 88.12 421 ASN A N 1
ATOM 3328 C CA . ASN A 1 421 ? -17.158 11.629 -16.274 1.00 88.12 421 ASN A CA 1
ATOM 3329 C C . ASN A 1 421 ? -16.575 10.250 -16.614 1.00 88.12 421 ASN A C 1
ATOM 3331 O O . ASN A 1 421 ? -15.361 10.123 -16.742 1.00 88.12 421 ASN A O 1
ATOM 3335 N N . LEU A 1 422 ? -17.418 9.227 -16.798 1.00 89.62 422 LEU A N 1
ATOM 3336 C CA . LEU A 1 422 ? -16.958 7.912 -17.260 1.00 89.62 422 LEU A CA 1
ATOM 3337 C C . LEU A 1 422 ? -16.275 8.012 -18.625 1.00 89.62 422 LEU A C 1
ATOM 3339 O O . LEU A 1 422 ? -15.201 7.442 -18.810 1.00 89.62 422 LEU A O 1
ATOM 3343 N N . PHE A 1 423 ? -16.865 8.768 -19.554 1.00 89.75 423 PHE A N 1
ATOM 3344 C CA . PHE A 1 423 ? -16.263 9.003 -20.862 1.00 89.75 423 PHE A CA 1
ATOM 3345 C C . PHE A 1 423 ? -14.913 9.723 -20.746 1.00 89.75 423 PHE A C 1
ATOM 3347 O O . PHE A 1 423 ? -13.946 9.283 -21.357 1.00 89.75 423 PHE A O 1
ATOM 3354 N N . LEU A 1 424 ? -14.801 10.748 -19.894 1.00 87.50 424 LEU A N 1
ATOM 3355 C CA . LEU A 1 424 ? -13.533 11.448 -19.661 1.00 87.50 424 LEU A CA 1
ATOM 3356 C C . LEU A 1 424 ? -12.437 10.549 -19.084 1.00 87.50 424 LEU A C 1
ATOM 3358 O O . LEU A 1 424 ? -11.268 10.706 -19.424 1.00 87.50 424 LEU A O 1
ATOM 3362 N N . VAL A 1 425 ? -12.781 9.598 -18.213 1.00 88.19 425 VAL A N 1
ATOM 3363 C CA . VAL A 1 425 ? -11.793 8.629 -17.716 1.00 88.19 425 VAL A CA 1
ATOM 3364 C C . VAL A 1 425 ? -11.299 7.734 -18.858 1.00 88.19 425 VAL A C 1
ATOM 3366 O O . VAL A 1 425 ? -10.104 7.451 -18.934 1.00 88.19 425 VAL A O 1
ATOM 3369 N N . ILE A 1 426 ? -12.183 7.340 -19.782 1.00 89.81 426 ILE A N 1
ATOM 3370 C CA . ILE A 1 426 ? -11.813 6.561 -20.973 1.00 89.81 426 ILE A CA 1
ATOM 3371 C C . ILE A 1 426 ? -10.903 7.383 -21.901 1.00 89.81 426 ILE A C 1
ATOM 3373 O O . ILE A 1 426 ? -9.855 6.885 -22.317 1.00 89.81 426 ILE A O 1
ATOM 3377 N N . THR A 1 427 ? -11.242 8.643 -22.194 1.00 86.12 427 THR A N 1
ATOM 3378 C CA . THR A 1 427 ? -10.407 9.505 -23.052 1.00 86.12 427 THR A CA 1
ATOM 3379 C C . THR A 1 427 ? -9.062 9.834 -22.401 1.00 86.12 427 THR A C 1
ATOM 3381 O O . THR A 1 427 ? -8.038 9.864 -23.087 1.00 86.12 427 THR A O 1
ATOM 3384 N N . ALA A 1 428 ? -9.018 10.001 -21.076 1.00 85.25 428 ALA A N 1
ATOM 3385 C CA . ALA A 1 428 ? -7.777 10.159 -20.321 1.00 85.25 428 ALA A CA 1
ATOM 3386 C C . ALA A 1 428 ? -6.903 8.894 -20.368 1.00 85.25 428 ALA A C 1
ATOM 3388 O O . ALA A 1 428 ? -5.690 9.001 -20.560 1.00 85.25 428 ALA A O 1
ATOM 3389 N N . ALA A 1 429 ? -7.502 7.703 -20.257 1.00 89.06 429 ALA A N 1
ATOM 3390 C CA . ALA A 1 429 ? -6.784 6.437 -20.391 1.00 89.06 429 ALA A CA 1
ATOM 3391 C C . ALA A 1 429 ? -6.197 6.261 -21.798 1.00 89.06 429 ALA A C 1
ATOM 3393 O O . ALA A 1 429 ? -5.033 5.889 -21.928 1.00 89.06 429 ALA A O 1
ATOM 3394 N N . TYR A 1 430 ? -6.946 6.617 -22.842 1.00 87.31 430 TYR A N 1
ATOM 3395 C CA . TYR A 1 430 ? -6.434 6.621 -24.213 1.00 87.31 430 TYR A CA 1
ATOM 3396 C C . TYR A 1 430 ? -5.300 7.640 -24.414 1.00 87.31 430 TYR A C 1
ATOM 3398 O O . TYR A 1 430 ? -4.278 7.357 -25.033 1.00 87.31 430 TYR A O 1
ATOM 3406 N N . ARG A 1 431 ? -5.412 8.840 -23.834 1.00 84.44 431 ARG A N 1
ATOM 3407 C CA . ARG A 1 431 ? -4.315 9.821 -23.866 1.00 84.44 431 ARG A CA 1
ATOM 3408 C C . ARG A 1 431 ? -3.054 9.278 -23.194 1.00 84.44 431 ARG A C 1
ATOM 3410 O O . ARG A 1 431 ? -1.947 9.539 -23.662 1.00 84.44 431 ARG A O 1
ATOM 3417 N N . LEU A 1 432 ? -3.215 8.528 -22.104 1.00 87.19 432 LEU A N 1
ATOM 3418 C CA . LEU A 1 432 ? -2.097 7.869 -21.444 1.00 87.19 432 LEU A CA 1
ATOM 3419 C C . LEU A 1 432 ? -1.507 6.741 -22.303 1.00 87.19 432 LEU A C 1
ATOM 3421 O O . LEU A 1 432 ? -0.290 6.582 -22.283 1.00 87.19 432 LEU A O 1
ATOM 3425 N N . SER A 1 433 ? -2.311 5.999 -23.075 1.00 87.44 433 SER A N 1
ATOM 3426 C CA . SER A 1 433 ? -1.779 4.977 -23.989 1.00 87.44 433 SER A CA 1
ATOM 3427 C C . SER A 1 433 ? -0.945 5.601 -25.105 1.00 87.44 433 SER A C 1
ATOM 3429 O O . SER A 1 433 ? 0.190 5.182 -25.281 1.00 87.44 433 SER A O 1
ATOM 3431 N N . LEU A 1 434 ? -1.403 6.697 -25.723 1.00 84.25 434 LEU A N 1
ATOM 3432 C CA . LEU A 1 434 ? -0.584 7.455 -26.684 1.00 84.25 434 LEU A CA 1
ATOM 3433 C C . LEU A 1 434 ? 0.735 7.953 -26.065 1.00 84.25 434 LEU A C 1
ATOM 3435 O O . LEU A 1 434 ? 1.778 7.981 -26.716 1.00 84.25 434 LEU A O 1
ATOM 3439 N N . TYR A 1 435 ? 0.705 8.348 -24.787 1.00 85.44 435 TYR A N 1
ATOM 3440 C CA . TYR A 1 435 ? 1.912 8.747 -24.064 1.00 85.44 435 TYR A CA 1
ATOM 3441 C C . TYR A 1 435 ? 2.873 7.570 -23.827 1.00 85.44 435 TYR A C 1
ATOM 3443 O O . TYR A 1 435 ? 4.088 7.762 -23.865 1.00 85.44 435 TYR A O 1
ATOM 3451 N N . VAL A 1 436 ? 2.350 6.364 -23.591 1.00 88.31 436 VAL A N 1
ATOM 3452 C CA . VAL A 1 436 ? 3.150 5.133 -23.496 1.00 88.31 436 VAL A CA 1
ATOM 3453 C C . VAL A 1 436 ? 3.726 4.756 -24.858 1.00 88.31 436 VAL A C 1
ATOM 3455 O O . VAL A 1 436 ? 4.914 4.458 -24.932 1.00 88.31 436 VAL A O 1
ATOM 3458 N N . ASP A 1 437 ? 2.941 4.845 -25.928 1.00 85.06 437 ASP A N 1
ATOM 3459 C CA . ASP A 1 437 ? 3.397 4.516 -27.282 1.00 85.06 437 ASP A CA 1
ATOM 3460 C C . ASP A 1 437 ? 4.557 5.426 -27.721 1.00 85.06 437 ASP A C 1
ATOM 3462 O O . ASP A 1 437 ? 5.481 4.974 -28.393 1.00 85.06 437 ASP A O 1
ATOM 3466 N N . ALA A 1 438 ? 4.560 6.689 -27.275 1.00 82.81 438 ALA A N 1
ATOM 3467 C CA . ALA A 1 438 ? 5.618 7.656 -27.572 1.00 82.81 438 ALA A CA 1
ATOM 3468 C C . ALA A 1 438 ? 6.840 7.590 -26.632 1.00 82.81 438 ALA A C 1
ATOM 3470 O O . ALA A 1 438 ? 7.932 7.966 -27.046 1.00 82.81 438 ALA A O 1
ATOM 3471 N N . TYR A 1 439 ? 6.688 7.162 -25.370 1.00 83.56 439 TYR A N 1
ATOM 3472 C CA . TYR A 1 439 ? 7.754 7.253 -24.350 1.00 83.56 439 TYR A CA 1
ATOM 3473 C C . TYR A 1 439 ? 7.977 5.971 -23.534 1.00 83.56 439 TYR A C 1
ATOM 3475 O O . TYR A 1 439 ? 8.585 6.031 -22.459 1.00 83.56 439 TYR A O 1
ATOM 3483 N N . THR A 1 440 ? 7.489 4.824 -24.008 1.00 88.56 440 THR A N 1
ATOM 3484 C CA . THR A 1 440 ? 7.538 3.494 -23.367 1.00 88.56 440 THR A CA 1
ATOM 3485 C C . THR A 1 440 ? 6.747 3.394 -22.053 1.00 88.56 440 THR A C 1
ATOM 3487 O O . THR A 1 440 ? 6.073 4.337 -21.630 1.00 88.56 440 THR A O 1
ATOM 3490 N N . LEU A 1 441 ? 6.745 2.240 -21.387 1.00 91.81 441 LEU A N 1
ATOM 3491 C CA . LEU A 1 441 ? 6.001 2.011 -20.147 1.00 91.81 441 LEU A CA 1
ATOM 3492 C C . LEU A 1 441 ? 6.883 2.264 -18.913 1.00 91.81 441 LEU A C 1
ATOM 3494 O O . LEU A 1 441 ? 8.069 1.941 -18.898 1.00 91.81 441 LEU A O 1
ATOM 3498 N N . THR A 1 442 ? 6.296 2.838 -17.860 1.00 93.12 442 THR A N 1
ATOM 3499 C CA . THR A 1 442 ? 6.963 3.079 -16.567 1.00 93.12 442 THR A CA 1
ATOM 3500 C C . THR A 1 442 ? 6.034 2.760 -15.400 1.00 93.12 442 THR A C 1
ATOM 3502 O O . THR A 1 442 ? 4.811 2.727 -15.565 1.00 93.12 442 THR A O 1
ATOM 3505 N N . TYR A 1 443 ? 6.591 2.603 -14.195 1.00 93.00 443 TYR A N 1
ATOM 3506 C CA . TYR A 1 443 ? 5.829 2.380 -12.959 1.00 93.00 443 TYR A CA 1
ATOM 3507 C C . TYR A 1 443 ? 4.724 3.419 -12.743 1.00 93.00 443 TYR A C 1
ATOM 3509 O O . TYR A 1 443 ? 3.599 3.056 -12.399 1.00 93.00 443 TYR A O 1
ATOM 3517 N N . LEU A 1 444 ? 5.008 4.706 -12.975 1.00 91.50 444 LEU A N 1
ATOM 3518 C CA . LEU A 1 444 ? 4.019 5.775 -12.803 1.00 91.50 444 LEU A CA 1
ATOM 3519 C C . LEU A 1 444 ? 2.870 5.669 -13.813 1.00 91.50 444 LEU A C 1
ATOM 3521 O O . LEU A 1 444 ? 1.720 5.883 -13.438 1.00 91.50 444 LEU A O 1
ATOM 3525 N N . ARG A 1 445 ? 3.155 5.296 -15.070 1.00 93.19 445 ARG A N 1
ATOM 3526 C CA . ARG A 1 445 ? 2.124 5.113 -16.108 1.00 93.19 445 ARG A CA 1
ATOM 3527 C C . ARG A 1 445 ? 1.257 3.882 -15.821 1.00 93.19 445 ARG A C 1
ATOM 3529 O O . ARG A 1 445 ? 0.037 3.980 -15.891 1.00 93.19 445 ARG A O 1
ATOM 3536 N N . VAL A 1 446 ? 1.854 2.763 -15.398 1.00 95.19 446 VAL A N 1
ATOM 3537 C CA . VAL A 1 446 ? 1.104 1.568 -14.955 1.00 95.19 446 VAL A CA 1
ATOM 3538 C C . VAL A 1 446 ? 0.213 1.898 -13.758 1.00 95.19 446 VAL A C 1
ATOM 3540 O O . VAL A 1 446 ? -0.975 1.582 -13.756 1.00 95.19 446 VAL A O 1
ATOM 3543 N N . SER A 1 447 ? 0.767 2.600 -12.768 1.00 93.38 447 SER A N 1
ATOM 3544 C CA . SER A 1 447 ? 0.018 3.026 -11.584 1.00 93.38 447 SER A CA 1
ATOM 3545 C C . SER A 1 447 ? -1.144 3.941 -11.971 1.00 93.38 447 SER A C 1
ATOM 3547 O O . SER A 1 447 ? -2.250 3.765 -11.471 1.00 93.38 447 SER A O 1
ATOM 3549 N N . ALA A 1 448 ? -0.931 4.880 -12.898 1.00 91.44 448 ALA A N 1
ATOM 3550 C CA . ALA A 1 448 ? -1.981 5.758 -13.402 1.00 91.44 448 ALA A CA 1
ATOM 3551 C C . ALA A 1 448 ? -3.116 4.981 -14.093 1.00 91.44 448 ALA A C 1
ATOM 3553 O O . ALA A 1 448 ? -4.277 5.284 -13.828 1.00 91.44 448 ALA A O 1
ATOM 3554 N N . PHE A 1 449 ? -2.826 3.947 -14.896 1.00 94.00 449 PHE A N 1
ATOM 3555 C CA . PHE A 1 449 ? -3.873 3.075 -15.456 1.00 94.00 449 PHE A CA 1
ATOM 3556 C C . PHE A 1 449 ? -4.690 2.368 -14.371 1.00 94.00 449 PHE A C 1
ATOM 3558 O O . PHE A 1 449 ? -5.919 2.371 -14.436 1.00 94.00 449 PHE A O 1
ATOM 3565 N N . ILE A 1 450 ? -4.030 1.814 -13.348 1.00 95.75 450 ILE A N 1
ATOM 3566 C CA . ILE A 1 450 ? -4.706 1.150 -12.221 1.00 95.75 450 ILE A CA 1
ATOM 3567 C C . ILE A 1 450 ? -5.600 2.147 -11.468 1.00 95.75 450 ILE A C 1
ATOM 3569 O O . ILE A 1 450 ? -6.760 1.850 -11.183 1.00 95.75 450 ILE A O 1
ATOM 3573 N N . TRP A 1 451 ? -5.101 3.356 -11.192 1.00 92.31 451 TRP A N 1
ATOM 3574 C CA . TRP A 1 451 ? -5.880 4.408 -10.535 1.00 92.31 451 TRP A CA 1
ATOM 3575 C C . TRP A 1 451 ? -7.063 4.887 -11.379 1.00 92.31 451 TRP A C 1
ATOM 3577 O O . TRP A 1 451 ? -8.151 5.070 -10.839 1.00 92.31 451 TRP A O 1
ATOM 3587 N N . MET A 1 452 ? -6.898 5.045 -12.695 1.00 90.31 452 MET A N 1
ATOM 3588 C CA . MET A 1 452 ? -8.009 5.382 -13.590 1.00 90.31 452 MET A CA 1
ATOM 3589 C C . MET A 1 452 ? -9.071 4.278 -13.612 1.00 90.31 452 MET A C 1
ATOM 3591 O O . MET A 1 452 ? -10.259 4.589 -13.560 1.00 90.31 452 MET A O 1
ATOM 3595 N N . LEU A 1 453 ? -8.670 3.002 -13.595 1.00 94.31 453 LEU A N 1
ATOM 3596 C CA . LEU A 1 453 ? -9.602 1.877 -13.487 1.00 94.31 453 LEU A CA 1
ATOM 3597 C C . LEU A 1 453 ? -10.357 1.883 -12.147 1.00 94.31 453 LEU A C 1
ATOM 3599 O O . LEU A 1 453 ? -11.562 1.633 -12.120 1.00 94.31 453 LEU A O 1
ATOM 3603 N N . LEU A 1 454 ? -9.683 2.220 -11.043 1.00 93.19 454 LEU A N 1
ATOM 3604 C CA . LEU A 1 454 ? -10.318 2.389 -9.732 1.00 93.19 454 LEU A CA 1
ATOM 3605 C C . LEU A 1 454 ? -11.336 3.535 -9.726 1.00 93.19 454 LEU A C 1
ATOM 3607 O O . LEU A 1 454 ? -12.439 3.365 -9.209 1.00 93.19 454 LEU A O 1
ATOM 3611 N N . VAL A 1 455 ? -11.001 4.682 -10.324 1.00 90.19 455 VAL A N 1
ATOM 3612 C CA . VAL A 1 455 ? -11.935 5.812 -10.472 1.00 90.19 455 VAL A CA 1
ATOM 3613 C C . VAL A 1 455 ? -13.130 5.406 -11.332 1.00 90.19 455 VAL A C 1
ATOM 3615 O O . VAL A 1 455 ? -14.271 5.662 -10.952 1.00 90.19 455 VAL A O 1
ATOM 3618 N N . PHE A 1 456 ? -12.890 4.716 -12.448 1.00 90.69 456 PHE A N 1
ATOM 3619 C CA . PHE A 1 456 ? -13.938 4.192 -13.321 1.00 90.69 456 PHE A CA 1
ATOM 3620 C C . PHE A 1 456 ? -14.891 3.252 -12.563 1.00 90.69 456 PHE A C 1
ATOM 3622 O O . PHE A 1 456 ? -16.109 3.444 -12.587 1.00 90.69 456 PHE A O 1
ATOM 3629 N N . ALA A 1 457 ? -14.350 2.292 -11.807 1.00 94.06 457 ALA A N 1
ATOM 3630 C CA . ALA A 1 457 ? -15.137 1.401 -10.958 1.00 94.06 457 ALA A CA 1
ATOM 3631 C C . ALA A 1 457 ? -15.905 2.170 -9.865 1.00 94.06 457 ALA A C 1
ATOM 3633 O O . ALA A 1 457 ? -17.078 1.885 -9.622 1.00 94.06 457 ALA A O 1
ATOM 3634 N N . GLY A 1 458 ? -15.292 3.179 -9.240 1.00 89.88 458 GLY A N 1
ATOM 3635 C CA . GLY A 1 458 ? -15.932 4.028 -8.232 1.00 89.88 458 GLY A CA 1
ATOM 3636 C C . GLY A 1 458 ? -17.098 4.858 -8.781 1.00 89.88 458 GLY A C 1
ATOM 3637 O O . GLY A 1 458 ? -18.137 4.984 -8.123 1.00 89.88 458 GLY A O 1
ATOM 3638 N N . LEU A 1 459 ? -16.982 5.364 -10.012 1.00 87.88 459 LEU A N 1
ATOM 3639 C CA . LEU A 1 459 ? -18.075 6.034 -10.723 1.00 87.88 459 LEU A CA 1
ATOM 3640 C C . LEU A 1 459 ? -19.220 5.060 -11.041 1.00 87.88 459 LEU A C 1
ATOM 3642 O O . LEU A 1 459 ? -20.382 5.398 -10.812 1.00 87.88 459 LEU A O 1
ATOM 3646 N N . ILE A 1 460 ? -18.917 3.827 -11.468 1.00 91.44 460 ILE A N 1
ATOM 3647 C CA . ILE A 1 460 ? -19.930 2.772 -11.651 1.00 91.44 460 ILE A CA 1
ATOM 3648 C C . ILE A 1 460 ? -20.631 2.452 -10.325 1.00 91.44 460 ILE A C 1
ATOM 3650 O O . ILE A 1 460 ? -21.859 2.405 -10.272 1.00 91.44 460 ILE A O 1
ATOM 3654 N N . LEU A 1 461 ? -19.885 2.285 -9.230 1.00 90.94 461 LEU A N 1
ATOM 3655 C CA . LEU A 1 461 ? -20.472 2.060 -7.907 1.00 90.94 461 LEU A CA 1
ATOM 3656 C C . LEU A 1 461 ? -21.351 3.233 -7.464 1.00 90.94 461 LEU A C 1
ATOM 3658 O O . LEU A 1 461 ? -22.375 3.015 -6.819 1.00 90.94 461 LEU A O 1
ATOM 3662 N N . THR A 1 462 ? -20.993 4.462 -7.838 1.00 85.69 462 THR A N 1
ATOM 3663 C CA . THR A 1 462 ? -21.814 5.653 -7.588 1.00 85.69 462 THR A CA 1
ATOM 3664 C C . THR A 1 462 ? -23.117 5.592 -8.387 1.00 85.69 462 THR A C 1
ATOM 3666 O O . THR A 1 462 ? -24.188 5.794 -7.820 1.00 85.69 462 THR A O 1
ATOM 3669 N N . LEU A 1 463 ? -23.077 5.210 -9.668 1.00 86.56 463 LEU A N 1
ATOM 3670 C CA . LEU A 1 463 ? -24.286 4.980 -10.470 1.00 86.56 463 LEU A CA 1
ATOM 3671 C C . LEU A 1 463 ? -25.191 3.899 -9.860 1.00 86.56 463 LEU A C 1
ATOM 3673 O O . LEU A 1 463 ? -26.411 4.080 -9.779 1.00 86.56 463 LEU A O 1
ATOM 3677 N N . VAL A 1 464 ? -24.608 2.795 -9.385 1.00 89.50 464 VAL A N 1
ATOM 3678 C CA . VAL A 1 464 ? -25.332 1.725 -8.679 1.00 89.50 464 VAL A CA 1
ATOM 3679 C C . VAL A 1 464 ? -25.928 2.245 -7.370 1.00 89.50 464 VAL A C 1
ATOM 3681 O O . VAL A 1 464 ? -27.089 1.972 -7.066 1.00 89.50 464 VAL A O 1
ATOM 3684 N N . GLN A 1 465 ? -25.173 3.038 -6.608 1.00 87.38 465 GLN A N 1
ATOM 3685 C CA . GLN A 1 465 ? -25.644 3.618 -5.355 1.00 87.38 465 GLN A CA 1
ATOM 3686 C C . GLN A 1 465 ? -26.842 4.542 -5.576 1.00 87.38 465 GLN A C 1
ATOM 3688 O O . GLN A 1 465 ? -27.831 4.421 -4.849 1.00 87.38 465 GLN A O 1
ATOM 3693 N N . VAL A 1 466 ? -26.780 5.422 -6.579 1.00 81.81 466 VAL A N 1
ATOM 3694 C CA . VAL A 1 466 ? -27.864 6.357 -6.900 1.00 81.81 466 VAL A CA 1
ATOM 3695 C C . VAL A 1 466 ? -29.083 5.603 -7.442 1.00 81.81 466 VAL A C 1
ATOM 3697 O O . VAL A 1 466 ? -30.189 5.812 -6.947 1.00 81.81 466 VAL A O 1
ATOM 3700 N N . SER A 1 467 ? -28.898 4.678 -8.393 1.00 83.88 467 SER A N 1
ATOM 3701 C CA . SER A 1 467 ? -30.004 3.907 -8.996 1.00 83.88 467 SER A CA 1
ATOM 3702 C C . SER A 1 467 ? -30.726 2.998 -8.004 1.00 83.88 467 SER A C 1
ATOM 3704 O O . SER A 1 467 ? -31.951 2.915 -8.028 1.00 83.88 467 SER A O 1
ATOM 3706 N N . GLN A 1 468 ? -29.997 2.366 -7.085 1.00 86.62 468 GLN A N 1
ATOM 3707 C CA . GLN A 1 468 ? -30.576 1.478 -6.075 1.00 86.62 468 GLN A CA 1
ATOM 3708 C C . GLN A 1 468 ? -30.853 2.177 -4.735 1.00 86.62 468 GLN A C 1
ATOM 3710 O O . GLN A 1 468 ? -31.184 1.509 -3.755 1.00 86.62 468 GLN A O 1
ATOM 3715 N N . SER A 1 469 ? -30.701 3.507 -4.658 1.00 80.94 469 SER A N 1
ATOM 3716 C CA . SER A 1 469 ? -30.881 4.294 -3.428 1.00 80.94 469 SER A CA 1
ATOM 3717 C C . SER A 1 469 ? -30.114 3.741 -2.211 1.00 80.94 469 SER A C 1
ATOM 3719 O O . SER A 1 469 ? -30.610 3.793 -1.081 1.00 80.94 469 SER A O 1
ATOM 3721 N N . LYS A 1 470 ? -28.904 3.202 -2.420 1.00 83.00 470 LYS A N 1
ATOM 3722 C CA . LYS A 1 470 ? -28.061 2.669 -1.335 1.00 83.00 470 LYS A CA 1
ATOM 3723 C C . LYS A 1 470 ? -27.524 3.805 -0.457 1.00 83.00 470 LYS A C 1
ATOM 3725 O O . LYS A 1 470 ? -27.405 4.956 -0.884 1.00 83.00 470 LYS A O 1
ATOM 3730 N N . SER A 1 471 ? -27.173 3.484 0.786 1.00 82.69 471 SER A N 1
ATOM 3731 C CA . SER A 1 471 ? -26.575 4.455 1.706 1.00 82.69 471 SER A CA 1
ATOM 3732 C C . SER A 1 471 ? -25.163 4.861 1.269 1.00 82.69 471 SER A C 1
ATOM 3734 O O . SER A 1 471 ? -24.452 4.100 0.612 1.00 82.69 471 SER A O 1
ATOM 3736 N N . ILE A 1 472 ? -24.718 6.048 1.690 1.00 78.44 472 ILE A N 1
ATOM 3737 C CA . ILE A 1 472 ? -23.339 6.511 1.459 1.00 78.44 472 ILE A CA 1
ATOM 3738 C C . ILE A 1 472 ? -22.333 5.542 2.104 1.00 78.44 472 ILE A C 1
ATOM 3740 O O . ILE A 1 472 ? -21.309 5.222 1.508 1.00 78.44 472 ILE A O 1
ATOM 3744 N N . SER A 1 473 ? -22.654 4.979 3.275 1.00 77.06 473 SER A N 1
ATOM 3745 C CA . SER A 1 473 ? -21.814 3.971 3.935 1.00 77.06 473 SER A CA 1
ATOM 3746 C C . SER A 1 473 ? -21.612 2.714 3.082 1.00 77.06 473 SER A C 1
ATOM 3748 O O . SER A 1 473 ? -20.533 2.127 3.118 1.00 77.06 473 SER A O 1
ATOM 3750 N N . TRP A 1 474 ? -22.618 2.301 2.299 1.00 87.81 474 TRP A N 1
ATOM 3751 C CA . TRP A 1 474 ? -22.473 1.192 1.353 1.00 87.81 474 TRP A CA 1
ATOM 3752 C C . TRP A 1 474 ? -21.497 1.539 0.222 1.00 87.81 474 TRP A C 1
ATOM 3754 O O . TRP A 1 474 ? -20.646 0.715 -0.109 1.00 87.81 474 TRP A O 1
ATOM 3764 N N . LEU A 1 475 ? -21.567 2.760 -0.323 1.00 84.62 475 LEU A N 1
ATOM 3765 C CA . LEU A 1 475 ? -20.655 3.229 -1.373 1.00 84.62 475 LEU A CA 1
ATOM 3766 C C . LEU A 1 475 ? -19.207 3.271 -0.882 1.00 84.62 475 LEU A C 1
ATOM 3768 O O . LEU A 1 475 ? -18.316 2.773 -1.567 1.00 84.62 475 LEU A O 1
ATOM 3772 N N . VAL A 1 476 ? -18.979 3.814 0.318 1.00 82.50 476 VAL A N 1
ATOM 3773 C CA . VAL A 1 476 ? -17.645 3.880 0.934 1.00 82.50 476 VAL A CA 1
ATOM 3774 C C . VAL A 1 476 ? -17.086 2.477 1.158 1.00 82.50 476 VAL A C 1
ATOM 3776 O O . VAL A 1 476 ? -15.959 2.203 0.758 1.00 82.50 476 VAL A O 1
ATOM 3779 N N . ARG A 1 477 ? -17.879 1.559 1.731 1.00 84.81 477 ARG A N 1
ATOM 3780 C CA . ARG A 1 477 ? -17.454 0.164 1.942 1.00 84.81 477 ARG A CA 1
ATOM 3781 C C . ARG A 1 477 ? -17.147 -0.544 0.622 1.00 84.81 477 ARG A C 1
ATOM 3783 O O . ARG A 1 477 ? -16.134 -1.223 0.535 1.00 84.81 477 ARG A O 1
ATOM 3790 N N . SER A 1 478 ? -17.977 -0.357 -0.401 1.00 89.56 478 SER A N 1
ATOM 3791 C CA . SER A 1 478 ? -17.779 -0.994 -1.710 1.00 89.56 478 SER A CA 1
ATOM 3792 C C . SER A 1 478 ? -16.527 -0.468 -2.416 1.00 89.56 478 SER A C 1
ATOM 3794 O O . SER A 1 478 ? -15.741 -1.263 -2.921 1.00 89.56 478 SER A O 1
ATOM 3796 N N . ASN A 1 479 ? -16.282 0.848 -2.382 1.00 88.06 479 ASN A N 1
ATOM 3797 C CA . ASN A 1 479 ? -15.045 1.434 -2.909 1.00 88.06 479 ASN A CA 1
ATOM 3798 C C . ASN A 1 479 ? -13.810 0.946 -2.142 1.00 88.06 479 ASN A C 1
ATOM 3800 O O . ASN A 1 479 ? -12.807 0.615 -2.764 1.00 88.06 479 ASN A O 1
ATOM 3804 N N . LEU A 1 480 ? -13.889 0.847 -0.810 1.00 89.00 480 LEU A N 1
ATOM 3805 C CA . LEU A 1 480 ? -12.799 0.313 0.009 1.00 89.00 480 LEU A CA 1
ATOM 3806 C C . LEU A 1 480 ? -12.490 -1.149 -0.349 1.00 89.00 480 LEU A C 1
ATOM 3808 O O . LEU A 1 480 ? -11.324 -1.515 -0.443 1.00 89.00 480 LEU A O 1
ATOM 3812 N N . VAL A 1 481 ? -13.519 -1.971 -0.586 1.00 91.31 481 VAL A N 1
ATOM 3813 C CA . VAL A 1 481 ? -13.352 -3.369 -1.015 1.00 91.31 481 VAL A CA 1
ATOM 3814 C C . VAL A 1 481 ? -12.694 -3.445 -2.392 1.00 91.31 481 VAL A C 1
ATOM 3816 O O . VAL A 1 481 ? -11.741 -4.200 -2.552 1.00 91.31 481 VAL A O 1
ATOM 3819 N N . VAL A 1 482 ? -13.147 -2.650 -3.367 1.00 95.44 482 VAL A N 1
ATOM 3820 C CA . VAL A 1 482 ? -12.543 -2.619 -4.713 1.00 95.44 482 VAL A CA 1
ATOM 3821 C C . VAL A 1 482 ? -11.090 -2.140 -4.659 1.00 95.44 482 VAL A C 1
ATOM 3823 O O . VAL A 1 482 ? -10.224 -2.750 -5.286 1.00 95.44 482 VAL A O 1
ATOM 3826 N N . LEU A 1 483 ? -10.800 -1.102 -3.870 1.00 94.19 483 LEU A N 1
ATOM 3827 C CA . LEU A 1 483 ? -9.443 -0.608 -3.643 1.00 94.19 483 LEU A CA 1
ATOM 3828 C C . LEU A 1 483 ? -8.555 -1.687 -3.011 1.00 94.19 483 LEU A C 1
ATOM 3830 O O . LEU A 1 483 ? -7.489 -1.988 -3.543 1.00 94.19 483 LEU A O 1
ATOM 3834 N N . ALA A 1 484 ? -9.002 -2.295 -1.909 1.00 92.44 484 ALA A N 1
ATOM 3835 C CA . ALA A 1 484 ? -8.252 -3.330 -1.204 1.00 92.44 484 ALA A CA 1
ATOM 3836 C C . ALA A 1 484 ? -8.006 -4.555 -2.094 1.00 92.44 484 ALA A C 1
ATOM 3838 O O . ALA A 1 484 ? -6.878 -5.031 -2.161 1.00 92.44 484 ALA A O 1
ATOM 3839 N N . ALA A 1 485 ? -9.023 -5.021 -2.825 1.00 95.69 485 ALA A N 1
ATOM 3840 C CA . ALA A 1 485 ? -8.894 -6.135 -3.761 1.00 95.69 485 ALA A CA 1
ATOM 3841 C C . ALA A 1 485 ? -7.898 -5.819 -4.885 1.00 95.69 485 ALA A C 1
ATOM 3843 O O . ALA A 1 485 ? -7.048 -6.645 -5.200 1.00 95.69 485 ALA A O 1
ATOM 3844 N N . THR A 1 486 ? -7.951 -4.610 -5.448 1.00 96.81 486 THR A N 1
ATOM 3845 C CA . THR A 1 486 ? -7.025 -4.188 -6.508 1.00 96.81 486 THR A CA 1
ATOM 3846 C C . THR A 1 486 ? -5.587 -4.153 -6.002 1.00 96.81 486 THR A C 1
ATOM 3848 O O . THR A 1 486 ? -4.711 -4.754 -6.619 1.00 96.81 486 THR A O 1
ATOM 3851 N N . LEU A 1 487 ? -5.334 -3.514 -4.854 1.00 95.62 487 LEU A N 1
ATOM 3852 C CA . LEU A 1 487 ? -3.998 -3.459 -4.250 1.00 95.62 487 LEU A CA 1
ATOM 3853 C C . LEU A 1 487 ? -3.485 -4.852 -3.853 1.00 95.62 487 LEU A C 1
ATOM 3855 O O . LEU A 1 487 ? -2.300 -5.141 -4.017 1.00 95.62 487 LEU A O 1
ATOM 3859 N N . TYR A 1 488 ? -4.373 -5.730 -3.385 1.00 96.12 488 TYR A N 1
ATOM 3860 C CA . TYR A 1 488 ? -4.041 -7.111 -3.046 1.00 96.12 488 TYR A CA 1
ATOM 3861 C C . TYR A 1 488 ? -3.611 -7.895 -4.289 1.00 96.12 488 TYR A C 1
ATOM 3863 O O . TYR A 1 488 ? -2.536 -8.488 -4.300 1.00 96.12 488 TYR A O 1
ATOM 3871 N N . LEU A 1 489 ? -4.389 -7.827 -5.374 1.00 96.25 489 LEU A N 1
ATOM 3872 C CA . LEU A 1 489 ? -4.053 -8.465 -6.651 1.00 96.25 489 LEU A CA 1
ATOM 3873 C C . LEU A 1 489 ? -2.746 -7.920 -7.243 1.00 96.25 489 LEU A C 1
ATOM 3875 O O . LEU A 1 489 ? -1.938 -8.694 -7.751 1.00 96.25 489 LEU A O 1
ATOM 3879 N N . CYS A 1 490 ? -2.494 -6.613 -7.114 1.00 96.00 490 CYS A N 1
ATOM 3880 C CA . CYS A 1 490 ? -1.243 -5.991 -7.555 1.00 96.00 490 CYS A CA 1
ATOM 3881 C C . CYS A 1 490 ? -0.005 -6.602 -6.883 1.00 96.00 490 CYS A C 1
ATOM 3883 O O . CYS A 1 490 ? 1.054 -6.640 -7.503 1.00 96.00 490 CYS A O 1
ATOM 3885 N N . CYS A 1 491 ? -0.117 -7.132 -5.660 1.00 95.44 491 CYS A N 1
ATOM 3886 C CA . CYS A 1 491 ? 1.019 -7.772 -4.994 1.00 95.44 491 CYS A CA 1
ATOM 3887 C C . CYS A 1 491 ? 1.510 -9.026 -5.741 1.00 95.44 491 CYS A C 1
ATOM 3889 O O . CYS A 1 491 ? 2.703 -9.336 -5.719 1.00 95.44 491 CYS A O 1
ATOM 3891 N N . PHE A 1 492 ? 0.615 -9.713 -6.455 1.00 95.50 492 PHE A N 1
ATOM 3892 C CA . PHE A 1 492 ? 0.926 -10.925 -7.218 1.00 95.50 492 PHE A CA 1
ATOM 3893 C C . PHE A 1 492 ? 1.454 -10.646 -8.624 1.00 95.50 492 PHE A C 1
ATOM 3895 O O . PHE A 1 492 ? 1.944 -11.553 -9.293 1.00 95.50 492 PHE A O 1
ATOM 3902 N N . VAL A 1 493 ? 1.406 -9.393 -9.074 1.00 95.31 493 VAL A N 1
ATOM 3903 C CA . VAL A 1 493 ? 1.902 -9.005 -10.392 1.00 95.31 493 VAL A CA 1
ATOM 3904 C C . VAL A 1 493 ? 3.373 -8.608 -10.293 1.00 95.31 493 VAL A C 1
ATOM 3906 O O . VAL A 1 493 ? 3.779 -7.811 -9.446 1.00 95.31 493 VAL A O 1
ATOM 3909 N N . ASN A 1 494 ? 4.195 -9.153 -11.189 1.00 94.50 494 ASN A N 1
ATOM 3910 C CA . ASN A 1 494 ? 5.578 -8.722 -11.356 1.00 94.50 494 ASN A CA 1
ATOM 3911 C C . ASN A 1 494 ? 5.636 -7.524 -12.316 1.00 94.50 494 ASN A C 1
ATOM 3913 O O . ASN A 1 494 ? 5.866 -7.679 -13.515 1.00 94.50 494 ASN A O 1
ATOM 3917 N N . PHE A 1 495 ? 5.395 -6.322 -11.788 1.00 94.69 495 PHE A N 1
ATOM 3918 C CA . PHE A 1 495 ? 5.382 -5.099 -12.594 1.00 94.69 495 PHE A CA 1
ATOM 3919 C C . PHE A 1 495 ? 6.728 -4.804 -13.263 1.00 94.69 495 PHE A C 1
ATOM 3921 O O . PHE A 1 495 ? 6.727 -4.356 -14.405 1.00 94.69 495 PHE A O 1
ATOM 3928 N N . ALA A 1 496 ? 7.858 -5.110 -12.614 1.00 93.81 496 ALA A N 1
ATOM 3929 C CA . ALA A 1 496 ? 9.184 -4.968 -13.220 1.00 93.81 496 ALA A CA 1
ATOM 3930 C C . ALA A 1 496 ? 9.300 -5.794 -14.509 1.00 93.81 496 ALA A C 1
ATOM 3932 O O . ALA A 1 496 ? 9.701 -5.277 -15.550 1.00 93.81 496 ALA A O 1
ATOM 3933 N N . TYR A 1 497 ? 8.875 -7.059 -14.459 1.00 93.88 497 TYR A N 1
ATOM 3934 C CA . TYR A 1 497 ? 8.862 -7.945 -15.620 1.00 93.88 497 TYR A CA 1
ATOM 3935 C C . TYR A 1 497 ? 7.887 -7.469 -16.707 1.00 93.88 497 TYR A C 1
ATOM 3937 O O . TYR A 1 497 ? 8.234 -7.457 -17.887 1.00 93.88 497 TYR A O 1
ATOM 3945 N N . VAL A 1 498 ? 6.673 -7.044 -16.336 1.00 95.25 498 VAL A N 1
ATOM 3946 C CA . VAL A 1 498 ? 5.676 -6.523 -17.294 1.00 95.25 498 VAL A CA 1
ATOM 3947 C C . VAL A 1 498 ? 6.201 -5.277 -18.014 1.00 95.25 498 VAL A C 1
ATOM 3949 O O . VAL A 1 498 ? 6.085 -5.174 -19.231 1.00 95.25 498 VAL A O 1
ATOM 3952 N N . ILE A 1 499 ? 6.827 -4.353 -17.283 1.00 95.06 499 ILE A N 1
ATOM 3953 C CA . ILE A 1 499 ? 7.392 -3.128 -17.857 1.00 95.06 499 ILE A CA 1
ATOM 3954 C C . ILE A 1 499 ? 8.574 -3.451 -18.775 1.00 95.06 499 ILE A C 1
ATOM 3956 O O . ILE A 1 499 ? 8.604 -2.989 -19.914 1.00 95.06 499 ILE A O 1
ATOM 3960 N N . ALA A 1 500 ? 9.522 -4.271 -18.312 1.00 93.31 500 ALA A N 1
ATOM 3961 C CA . ALA A 1 500 ? 10.678 -4.660 -19.113 1.00 93.31 500 ALA A CA 1
ATOM 3962 C C . ALA A 1 500 ? 10.261 -5.401 -20.393 1.00 93.31 500 ALA A C 1
ATOM 3964 O O . ALA A 1 500 ? 10.763 -5.090 -21.469 1.00 93.31 500 ALA A O 1
ATOM 3965 N N . SER A 1 501 ? 9.312 -6.337 -20.304 1.00 93.81 501 SER A N 1
ATOM 3966 C CA . SER A 1 501 ? 8.847 -7.100 -21.471 1.00 93.81 501 SER A CA 1
ATOM 3967 C C . SER A 1 501 ? 8.160 -6.211 -22.503 1.00 93.81 501 SER A C 1
ATOM 3969 O O . SER A 1 501 ? 8.489 -6.310 -23.682 1.00 93.81 501 SER A O 1
ATOM 3971 N N . TYR A 1 502 ? 7.277 -5.305 -22.072 1.00 93.12 502 TYR A N 1
ATOM 3972 C CA . TYR A 1 502 ? 6.629 -4.348 -22.970 1.00 93.12 502 TYR A CA 1
ATOM 3973 C C . TYR A 1 502 ? 7.651 -3.422 -23.648 1.00 93.12 502 TYR A C 1
ATOM 3975 O O . TYR A 1 502 ? 7.613 -3.246 -24.864 1.00 93.12 502 TYR A O 1
ATOM 3983 N N . ASN A 1 503 ? 8.596 -2.863 -22.883 1.00 92.88 503 ASN A N 1
ATOM 3984 C CA . ASN A 1 503 ? 9.580 -1.914 -23.411 1.00 92.88 503 ASN A CA 1
ATOM 3985 C C . ASN A 1 503 ? 10.556 -2.566 -24.399 1.00 92.88 503 ASN A C 1
ATOM 3987 O O . ASN A 1 503 ? 10.895 -1.955 -25.408 1.00 92.88 503 ASN A O 1
ATOM 3991 N N . LEU A 1 504 ? 10.985 -3.804 -24.131 1.00 89.62 504 LEU A N 1
ATOM 3992 C CA . LEU A 1 504 ? 11.879 -4.545 -25.022 1.00 89.62 504 LEU A CA 1
ATOM 3993 C C . LEU A 1 504 ? 11.178 -5.000 -26.310 1.00 89.62 504 LEU A C 1
ATOM 3995 O O . LEU A 1 504 ? 11.805 -5.006 -27.365 1.00 89.62 504 LEU A O 1
ATOM 3999 N N . GLN A 1 505 ? 9.892 -5.364 -26.246 1.00 88.94 505 GLN A N 1
ATOM 4000 C CA . GLN A 1 505 ? 9.121 -5.790 -27.423 1.00 88.94 505 GLN A CA 1
ATOM 4001 C C . GLN A 1 505 ? 8.745 -4.625 -28.345 1.00 88.94 505 GLN A C 1
ATOM 4003 O O . GLN A 1 505 ? 8.735 -4.796 -29.559 1.00 88.94 505 GLN A O 1
ATOM 4008 N N . ASN A 1 506 ? 8.474 -3.446 -27.780 1.0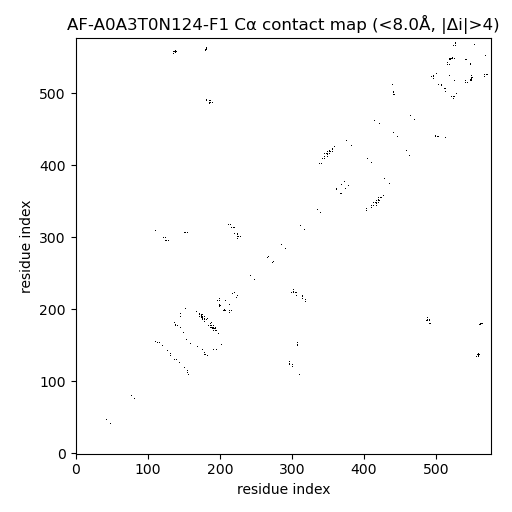0 86.12 506 ASN A N 1
ATOM 4009 C CA . ASN A 1 506 ? 8.061 -2.257 -28.535 1.00 86.12 506 ASN A CA 1
ATOM 4010 C C . ASN A 1 506 ? 9.222 -1.306 -28.862 1.00 86.12 506 ASN A C 1
ATOM 4012 O O . ASN A 1 506 ? 9.006 -0.165 -29.273 1.00 86.12 506 ASN A O 1
ATOM 4016 N N . ALA A 1 507 ? 10.458 -1.770 -28.687 1.00 80.19 507 ALA A N 1
ATOM 4017 C CA . ALA A 1 507 ? 11.653 -1.050 -29.084 1.00 80.19 507 ALA A CA 1
ATOM 4018 C C . ALA A 1 507 ? 11.674 -0.850 -30.607 1.00 80.19 507 ALA A C 1
ATOM 4020 O O . ALA A 1 507 ? 11.760 -1.819 -31.362 1.00 80.19 507 ALA A O 1
ATOM 4021 N N . THR A 1 508 ? 11.643 0.397 -31.076 1.00 72.00 508 THR A N 1
ATOM 4022 C CA . THR A 1 508 ? 11.778 0.722 -32.507 1.00 72.00 508 THR A CA 1
ATOM 4023 C C . THR A 1 508 ? 12.985 1.626 -32.747 1.00 72.00 508 THR A C 1
ATOM 4025 O O . THR A 1 508 ? 13.570 2.173 -31.811 1.00 72.00 508 THR A O 1
ATOM 4028 N N . ALA A 1 509 ? 13.390 1.784 -34.011 1.00 63.72 509 ALA A N 1
ATOM 4029 C CA . ALA A 1 509 ? 14.499 2.671 -34.372 1.00 63.72 509 ALA A CA 1
ATOM 4030 C C . ALA A 1 509 ? 14.233 4.140 -33.982 1.00 63.72 509 ALA A C 1
ATOM 4032 O O . ALA A 1 509 ? 15.177 4.853 -33.640 1.00 63.72 509 ALA A O 1
ATOM 4033 N N . GLU A 1 510 ? 12.962 4.558 -33.997 1.00 61.53 510 GLU A N 1
ATOM 4034 C CA . GLU A 1 510 ? 12.505 5.915 -33.670 1.00 61.53 510 GLU A CA 1
ATOM 4035 C C . GLU A 1 510 ? 12.166 6.093 -32.181 1.00 61.53 510 GLU A C 1
ATOM 4037 O O . GLU A 1 510 ? 12.419 7.160 -31.623 1.00 61.53 510 GLU A O 1
ATOM 4042 N N . ASN A 1 511 ? 11.661 5.049 -31.510 1.00 66.94 511 ASN A N 1
ATOM 4043 C CA . ASN A 1 511 ? 11.374 5.054 -30.075 1.00 66.94 511 ASN A CA 1
ATOM 4044 C C . ASN A 1 511 ? 12.298 4.073 -29.338 1.00 66.94 511 ASN A C 1
ATOM 4046 O O . ASN A 1 511 ? 11.951 2.913 -29.087 1.00 66.94 511 ASN A O 1
ATOM 4050 N N . ARG A 1 512 ? 13.510 4.542 -29.015 1.00 69.94 512 ARG A N 1
ATOM 4051 C CA . ARG A 1 512 ? 14.456 3.774 -28.200 1.00 69.94 512 ARG A CA 1
ATOM 4052 C C . ARG A 1 512 ? 13.998 3.784 -26.747 1.00 69.94 512 ARG A C 1
ATOM 4054 O O . ARG A 1 512 ? 13.807 4.845 -26.158 1.00 69.94 512 ARG A O 1
ATOM 4061 N N . PHE A 1 513 ? 13.867 2.597 -26.164 1.00 80.25 513 PHE A N 1
ATOM 4062 C CA . PHE A 1 513 ? 13.647 2.465 -24.731 1.00 80.25 513 PHE A CA 1
ATOM 4063 C C . PHE A 1 513 ? 14.858 2.987 -23.951 1.00 80.25 513 PHE A C 1
ATOM 4065 O O . PHE A 1 513 ? 16.001 2.919 -24.407 1.00 80.25 513 PHE A O 1
ATOM 4072 N N . ASP A 1 514 ? 14.599 3.486 -22.747 1.00 86.25 514 ASP A N 1
ATOM 4073 C CA . ASP A 1 514 ? 15.651 3.896 -21.827 1.00 86.25 514 ASP A CA 1
ATOM 4074 C C . ASP A 1 514 ? 16.280 2.651 -21.183 1.00 86.25 514 ASP A C 1
ATOM 4076 O O . ASP A 1 514 ? 15.701 2.026 -20.290 1.00 86.25 514 ASP A O 1
ATOM 4080 N N . GLU A 1 515 ? 17.462 2.263 -21.669 1.00 86.31 515 GLU A N 1
ATOM 4081 C CA . GLU A 1 515 ? 18.224 1.137 -21.125 1.00 86.31 515 GLU A CA 1
ATOM 4082 C C . GLU A 1 515 ? 18.496 1.318 -19.629 1.00 86.31 515 GLU A C 1
ATOM 4084 O O . GLU A 1 515 ? 18.318 0.374 -18.858 1.00 86.31 515 GLU A O 1
ATOM 4089 N N . ARG A 1 516 ? 18.852 2.535 -19.197 1.00 87.75 516 ARG A N 1
ATOM 4090 C CA . ARG A 1 516 ? 19.122 2.829 -17.787 1.00 87.75 516 ARG A CA 1
ATOM 4091 C C . ARG A 1 516 ? 17.890 2.546 -16.936 1.00 87.75 516 ARG A C 1
ATOM 4093 O O . ARG A 1 516 ? 18.014 1.919 -15.885 1.00 87.75 516 ARG A O 1
ATOM 4100 N N . TYR A 1 517 ? 16.713 2.952 -17.410 1.00 89.50 517 TYR A N 1
ATOM 4101 C CA . TYR A 1 517 ? 15.459 2.683 -16.714 1.00 89.50 517 TYR A CA 1
ATOM 4102 C C . TYR A 1 517 ? 15.193 1.180 -16.561 1.00 89.50 517 TYR A C 1
ATOM 4104 O O . TYR A 1 517 ? 14.801 0.743 -15.482 1.00 89.50 517 TYR A O 1
ATOM 4112 N N . ILE A 1 518 ? 15.447 0.375 -17.603 1.00 90.06 518 ILE A N 1
ATOM 4113 C CA . ILE A 1 518 ? 15.286 -1.087 -17.531 1.00 90.06 518 ILE A CA 1
ATOM 4114 C C . ILE A 1 518 ? 16.233 -1.695 -16.491 1.00 90.06 518 ILE A C 1
ATOM 4116 O O . ILE A 1 518 ? 15.819 -2.565 -15.726 1.00 90.06 518 ILE A O 1
ATOM 4120 N N . CYS A 1 519 ? 17.478 -1.223 -16.429 1.00 89.06 519 CYS A N 1
ATOM 4121 C CA . CYS A 1 519 ? 18.450 -1.685 -15.442 1.00 89.06 519 CYS A CA 1
ATOM 4122 C C . CYS A 1 519 ? 18.006 -1.337 -14.002 1.00 89.06 519 CYS A C 1
ATOM 4124 O O . CYS A 1 519 ? 18.093 -2.175 -13.103 1.00 89.06 519 CYS A O 1
ATOM 4126 N N . GLU A 1 520 ? 17.426 -0.149 -13.798 1.00 90.25 520 GLU A N 1
ATOM 4127 C CA . GLU A 1 520 ? 16.920 0.325 -12.500 1.00 90.25 520 GLU A CA 1
ATOM 4128 C C . GLU A 1 520 ? 15.600 -0.351 -12.045 1.00 90.25 520 GLU A C 1
ATOM 4130 O O . GLU A 1 520 ? 15.197 -0.179 -10.894 1.00 90.25 520 GLU A O 1
ATOM 4135 N N . LEU A 1 521 ? 14.931 -1.166 -12.882 1.00 89.56 521 LEU A N 1
ATOM 4136 C CA . LEU A 1 521 ? 13.697 -1.892 -12.507 1.00 89.56 521 LEU A CA 1
ATOM 4137 C C . LEU A 1 521 ? 13.908 -2.936 -11.392 1.00 89.56 521 LEU A C 1
ATOM 4139 O O . LEU A 1 521 ? 12.935 -3.331 -10.741 1.00 89.56 521 LEU A O 1
ATOM 4143 N N . GLY A 1 522 ? 15.152 -3.382 -11.183 1.00 88.19 522 GLY A N 1
ATOM 4144 C CA . GLY A 1 522 ? 15.551 -4.342 -10.152 1.00 88.19 522 GLY A CA 1
ATOM 4145 C C . GLY A 1 522 ? 15.738 -5.779 -10.654 1.00 88.19 522 GLY A C 1
ATOM 4146 O O . GLY A 1 522 ? 15.625 -6.080 -11.842 1.00 88.19 522 GLY A O 1
ATOM 4147 N N . GLU A 1 523 ? 16.016 -6.698 -9.723 1.00 89.69 523 GLU A N 1
ATOM 4148 C CA . GLU A 1 523 ? 16.342 -8.112 -9.997 1.00 89.69 523 GLU A CA 1
ATOM 4149 C C . GLU A 1 523 ? 15.290 -8.852 -10.843 1.00 89.69 523 GLU A C 1
ATOM 4151 O O . GLU A 1 523 ? 15.608 -9.759 -11.607 1.00 89.69 523 GLU A O 1
ATOM 4156 N N . GLN A 1 524 ? 14.030 -8.432 -10.762 1.00 90.94 524 GLN A N 1
ATOM 4157 C CA . GLN A 1 524 ? 12.910 -9.080 -11.436 1.00 90.94 524 GLN A CA 1
ATOM 4158 C C . GLN A 1 524 ? 12.878 -8.827 -12.957 1.00 90.94 524 GLN A C 1
ATOM 4160 O O . GLN A 1 524 ? 12.193 -9.556 -13.676 1.00 90.94 524 GLN A O 1
ATOM 4165 N N . ALA A 1 525 ? 13.630 -7.839 -13.460 1.00 91.69 525 ALA A N 1
ATOM 4166 C CA . ALA A 1 525 ? 13.823 -7.602 -14.895 1.00 91.69 525 ALA A CA 1
ATOM 4167 C C . ALA A 1 525 ? 14.992 -8.418 -15.490 1.00 91.69 525 ALA A C 1
ATOM 4169 O O . ALA A 1 525 ? 15.096 -8.555 -16.711 1.00 91.69 525 ALA A O 1
ATOM 4170 N N . LEU A 1 526 ? 15.844 -9.007 -14.641 1.00 90.56 526 LEU A N 1
ATOM 4171 C CA . LEU A 1 526 ? 17.065 -9.706 -15.047 1.00 90.56 526 LEU A CA 1
ATOM 4172 C C . LEU A 1 526 ? 16.840 -10.824 -16.086 1.00 90.56 526 LEU A C 1
ATOM 4174 O O . LEU A 1 526 ? 17.637 -10.906 -17.022 1.00 90.56 526 LEU A O 1
ATOM 4178 N N . PRO A 1 527 ? 15.773 -11.652 -16.013 1.00 90.75 527 PRO A N 1
ATOM 4179 C CA . PRO A 1 527 ? 15.535 -12.691 -17.014 1.00 90.75 527 PRO A CA 1
ATOM 4180 C C . PRO A 1 527 ? 15.431 -12.173 -18.447 1.00 90.75 527 PRO A C 1
ATOM 4182 O O . PRO A 1 527 ? 15.929 -12.833 -19.360 1.00 90.75 527 PRO A O 1
ATOM 4185 N N . LEU A 1 528 ? 14.803 -11.007 -18.617 1.00 91.31 528 LEU A N 1
ATOM 4186 C CA . LEU A 1 528 ? 14.555 -10.377 -19.910 1.00 91.31 528 LEU A CA 1
ATOM 4187 C C . LEU A 1 528 ? 15.786 -9.627 -20.415 1.00 91.31 528 LEU A C 1
ATOM 4189 O O . LEU A 1 528 ? 16.081 -9.687 -21.604 1.00 91.31 528 LEU A O 1
ATOM 4193 N N . ILE A 1 529 ? 16.541 -8.997 -19.510 1.00 89.94 529 ILE A N 1
ATOM 4194 C CA . ILE A 1 529 ? 17.835 -8.376 -19.829 1.00 89.94 529 ILE A CA 1
ATOM 4195 C C . ILE A 1 529 ? 18.798 -9.437 -20.375 1.00 89.94 529 ILE A C 1
ATOM 4197 O O . ILE A 1 529 ? 19.338 -9.284 -21.463 1.00 89.94 529 ILE A O 1
ATOM 4201 N N . LEU A 1 530 ? 18.938 -10.573 -19.681 1.00 89.31 530 LEU A N 1
ATOM 4202 C CA . LEU A 1 530 ? 19.810 -11.667 -20.127 1.00 89.31 530 LEU A CA 1
ATOM 4203 C C . LEU A 1 530 ? 19.359 -12.294 -21.452 1.00 89.31 530 LEU A C 1
ATOM 4205 O O . LEU A 1 530 ? 20.180 -12.804 -22.212 1.00 89.31 530 LEU A O 1
ATOM 4209 N N . GLU A 1 531 ? 18.054 -12.325 -21.719 1.00 89.38 531 GLU A N 1
ATOM 4210 C CA . GLU A 1 531 ? 17.536 -12.796 -23.000 1.00 89.38 531 GLU A CA 1
ATOM 4211 C C . GLU A 1 531 ? 17.845 -11.806 -24.128 1.00 89.38 531 GLU A C 1
ATOM 4213 O O . GLU A 1 531 ? 18.257 -12.230 -25.208 1.00 89.38 531 GLU A O 1
ATOM 4218 N N . GLN A 1 532 ? 17.703 -10.507 -23.868 1.00 89.12 532 GLN A N 1
ATOM 4219 C CA . GLN A 1 532 ? 18.036 -9.460 -24.823 1.00 89.12 532 GLN A CA 1
ATOM 4220 C C . GLN A 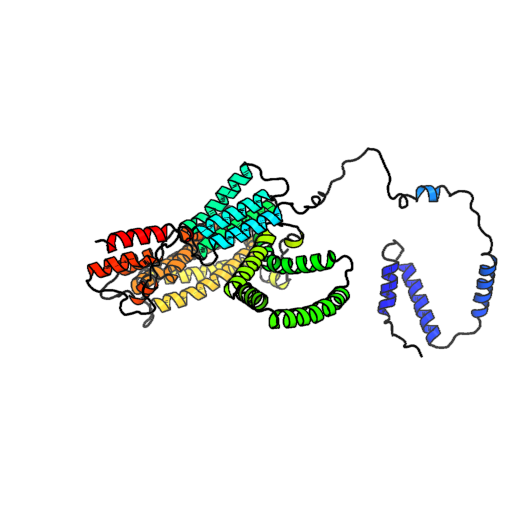1 532 ? 19.534 -9.441 -25.137 1.00 89.12 532 GLN A C 1
ATOM 4222 O O . GLN A 1 532 ? 19.894 -9.459 -26.311 1.00 89.12 532 GLN A O 1
ATOM 4227 N N . ASP A 1 533 ? 20.392 -9.531 -24.118 1.00 89.06 533 ASP A N 1
ATOM 4228 C CA . ASP A 1 533 ? 21.849 -9.604 -24.274 1.00 89.06 533 ASP A CA 1
ATOM 4229 C C . ASP A 1 533 ? 22.274 -10.758 -25.187 1.00 89.06 533 ASP A C 1
ATOM 4231 O O . ASP A 1 533 ? 23.185 -10.628 -26.006 1.00 89.06 533 ASP A O 1
ATOM 4235 N N . ARG A 1 534 ? 21.595 -11.907 -25.066 1.00 87.50 534 ARG A N 1
ATOM 4236 C CA . ARG A 1 534 ? 21.832 -13.073 -25.927 1.00 87.50 534 ARG A CA 1
ATOM 4237 C C . ARG A 1 534 ? 21.360 -12.840 -27.361 1.00 87.50 534 ARG A C 1
ATOM 4239 O O . ARG A 1 534 ? 22.005 -13.334 -28.279 1.00 87.50 534 ARG A O 1
ATOM 4246 N N . LYS A 1 535 ? 20.252 -12.119 -27.558 1.00 88.00 535 LYS A N 1
ATOM 4247 C CA . LYS A 1 535 ? 19.700 -11.815 -28.888 1.00 88.00 535 LYS A CA 1
ATOM 4248 C C . LYS A 1 535 ? 20.548 -10.799 -29.648 1.00 88.00 535 LYS A C 1
ATOM 4250 O O . LYS A 1 535 ? 20.768 -10.977 -30.840 1.00 88.00 535 LYS A O 1
ATOM 4255 N N . THR A 1 536 ? 21.007 -9.741 -28.983 1.00 86.81 536 THR A N 1
ATOM 4256 C CA . THR A 1 536 ? 21.756 -8.650 -29.626 1.00 86.81 536 THR A CA 1
ATOM 4257 C C . THR A 1 536 ? 23.270 -8.849 -29.582 1.00 86.81 536 THR A C 1
ATOM 4259 O O . THR A 1 536 ? 23.991 -8.179 -30.315 1.00 86.81 536 THR A O 1
ATOM 4262 N N . GLY A 1 537 ? 23.772 -9.738 -28.717 1.00 85.06 537 GLY A N 1
ATOM 4263 C CA . GLY A 1 537 ? 25.206 -9.926 -28.474 1.00 85.06 537 GLY A CA 1
ATOM 4264 C C . GLY A 1 537 ? 25.852 -8.785 -27.678 1.00 85.06 537 GLY A C 1
ATOM 4265 O O . GLY A 1 537 ? 27.060 -8.804 -27.439 1.00 85.06 537 GLY A O 1
ATOM 4266 N N . THR A 1 538 ? 25.069 -7.794 -27.249 1.00 84.62 538 THR A N 1
ATOM 4267 C CA . THR A 1 538 ? 25.522 -6.638 -26.470 1.00 84.62 538 THR A CA 1
ATOM 4268 C C . THR A 1 538 ? 25.081 -6.800 -25.027 1.00 84.62 538 THR A C 1
ATOM 4270 O O . THR A 1 538 ? 23.899 -6.995 -24.779 1.00 84.62 538 THR A O 1
ATOM 4273 N N . ARG A 1 539 ? 25.999 -6.667 -24.069 1.00 84.19 539 ARG A N 1
ATOM 4274 C CA . ARG A 1 539 ? 25.644 -6.713 -22.646 1.00 84.19 539 ARG A CA 1
ATOM 4275 C C . ARG A 1 539 ? 25.026 -5.392 -22.201 1.00 84.19 539 ARG A C 1
ATOM 4277 O O . ARG A 1 539 ? 25.750 -4.403 -22.062 1.00 84.19 539 ARG A O 1
ATOM 4284 N N . MET A 1 540 ? 23.725 -5.395 -21.947 1.00 81.31 540 MET A N 1
ATOM 4285 C CA . MET A 1 540 ? 23.022 -4.272 -21.346 1.00 81.31 540 MET A CA 1
ATOM 4286 C C . MET A 1 540 ? 23.503 -4.045 -19.907 1.00 81.31 540 MET A C 1
ATOM 4288 O O . MET A 1 540 ? 24.052 -4.929 -19.242 1.00 81.31 540 MET A O 1
ATOM 4292 N N . CYS A 1 541 ? 23.309 -2.830 -19.404 1.00 83.88 541 CYS A N 1
ATOM 4293 C CA . CYS A 1 541 ? 23.598 -2.442 -18.022 1.00 83.88 541 CYS A CA 1
ATOM 4294 C C . CYS A 1 541 ? 25.088 -2.422 -17.613 1.00 83.88 541 CYS A C 1
ATOM 4296 O O . CYS A 1 541 ? 25.389 -2.129 -16.455 1.00 83.88 541 CYS A O 1
ATOM 4298 N N . MET A 1 542 ? 26.039 -2.683 -18.521 1.00 77.31 542 MET A N 1
ATOM 4299 C CA . MET A 1 542 ? 27.481 -2.699 -18.199 1.00 77.31 542 MET A CA 1
ATOM 4300 C C . MET A 1 542 ? 28.066 -1.304 -17.913 1.00 77.31 542 MET A C 1
ATOM 4302 O O . MET A 1 542 ? 29.065 -1.203 -17.205 1.00 77.31 542 MET A O 1
ATOM 4306 N N . GLY A 1 543 ? 27.449 -0.235 -18.431 1.00 73.19 543 GLY A N 1
ATOM 4307 C CA . GLY A 1 543 ? 27.897 1.153 -18.239 1.00 73.19 543 GLY A CA 1
ATOM 4308 C C . GLY A 1 543 ? 27.333 1.860 -17.000 1.00 73.19 543 GLY A C 1
ATOM 4309 O O . GLY A 1 543 ? 27.726 2.989 -16.711 1.00 73.19 543 GLY A O 1
ATOM 4310 N N . TYR A 1 544 ? 26.417 1.228 -16.258 1.00 74.31 544 TYR A N 1
ATOM 4311 C CA . TYR A 1 544 ? 25.688 1.867 -15.160 1.00 74.31 544 TYR A CA 1
ATOM 4312 C C . TYR A 1 544 ? 26.071 1.249 -13.808 1.00 74.31 544 TYR A C 1
ATOM 4314 O O . TYR A 1 544 ? 25.462 0.282 -13.356 1.00 74.31 544 TYR A O 1
ATOM 4322 N N . HIS A 1 545 ? 27.062 1.832 -13.122 1.00 63.56 545 HIS A N 1
ATOM 4323 C CA . HIS A 1 545 ? 27.518 1.340 -11.810 1.00 63.56 545 HIS A CA 1
ATOM 4324 C C . HIS A 1 545 ? 26.429 1.341 -10.723 1.00 63.56 545 HIS A C 1
ATOM 4326 O O . HIS A 1 545 ? 26.441 0.469 -9.862 1.00 63.56 545 HIS A O 1
ATOM 4332 N N . TYR A 1 546 ? 25.472 2.273 -10.780 1.00 60.03 546 TYR A N 1
ATOM 4333 C CA . TYR A 1 546 ? 24.402 2.418 -9.781 1.00 60.03 546 TYR A CA 1
ATOM 4334 C C . TYR A 1 546 ? 23.055 1.807 -10.200 1.00 60.03 546 TYR A C 1
ATOM 4336 O O . TYR A 1 546 ? 22.106 1.853 -9.426 1.00 60.03 546 TYR A O 1
ATOM 4344 N N . GLY A 1 547 ? 22.963 1.239 -11.407 1.00 63.69 547 GLY A N 1
ATOM 4345 C CA . GLY A 1 547 ? 21.712 0.714 -11.965 1.00 63.69 547 GLY A CA 1
ATOM 4346 C C . GLY A 1 547 ? 21.747 -0.776 -12.280 1.00 63.69 547 GLY A C 1
ATOM 4347 O O . GLY A 1 547 ? 20.787 -1.288 -12.831 1.00 63.69 547 GLY A O 1
ATOM 4348 N N . ARG A 1 548 ? 22.840 -1.491 -11.993 1.00 73.56 548 ARG A N 1
ATOM 4349 C CA . ARG A 1 548 ? 22.919 -2.915 -12.327 1.00 73.56 548 ARG A CA 1
ATOM 4350 C C . ARG A 1 548 ? 21.971 -3.715 -11.421 1.00 73.56 548 ARG A C 1
ATOM 4352 O O . ARG A 1 548 ? 22.117 -3.626 -10.202 1.00 73.56 548 ARG A O 1
ATOM 4359 N N . PRO A 1 549 ? 21.058 -4.533 -11.973 1.00 80.44 549 PRO A N 1
ATOM 4360 C CA . PRO A 1 549 ? 20.230 -5.408 -11.156 1.00 80.44 549 PRO A CA 1
ATOM 4361 C C . PRO A 1 549 ? 21.121 -6.457 -10.480 1.00 80.44 549 PRO A C 1
ATOM 4363 O O . PRO A 1 549 ? 21.704 -7.317 -11.143 1.00 80.44 549 PRO A O 1
ATOM 4366 N N . ILE A 1 550 ? 21.255 -6.357 -9.157 1.00 80.25 550 ILE A N 1
ATOM 4367 C CA . ILE A 1 550 ? 21.962 -7.336 -8.328 1.00 80.25 550 ILE A CA 1
ATOM 4368 C C . ILE A 1 550 ? 20.915 -8.308 -7.800 1.00 80.25 550 ILE A C 1
ATOM 4370 O O . ILE A 1 550 ? 19.979 -7.903 -7.117 1.00 80.25 550 ILE A O 1
ATOM 4374 N N . PHE A 1 551 ? 21.068 -9.581 -8.152 1.00 86.50 551 PHE A N 1
ATOM 4375 C CA . PHE A 1 551 ? 20.270 -10.652 -7.576 1.00 86.50 551 PHE A CA 1
ATOM 4376 C C . PHE A 1 551 ? 20.985 -11.192 -6.338 1.00 86.50 551 PHE A C 1
ATOM 4378 O O . PHE A 1 551 ? 22.113 -11.681 -6.437 1.00 86.50 551 PHE A O 1
ATOM 4385 N N . GLU A 1 552 ? 20.325 -11.117 -5.188 1.00 85.25 552 GLU A N 1
ATOM 4386 C CA . GLU A 1 552 ? 20.813 -11.730 -3.956 1.00 85.25 552 GLU A CA 1
ATOM 4387 C C . GLU A 1 552 ? 20.218 -13.139 -3.830 1.00 85.25 552 GLU A C 1
ATOM 4389 O O . GLU A 1 552 ? 18.999 -13.274 -3.686 1.00 85.25 552 GLU A O 1
ATOM 4394 N N . PRO A 1 553 ? 21.031 -14.207 -3.899 1.00 86.81 553 PRO A N 1
ATOM 4395 C CA . PRO A 1 553 ? 20.519 -15.565 -3.793 1.00 86.81 553 PRO A CA 1
ATOM 4396 C C . PRO A 1 553 ? 19.931 -15.820 -2.405 1.00 86.81 553 PRO A C 1
ATOM 4398 O O . PRO A 1 553 ? 20.401 -15.284 -1.402 1.00 86.81 553 PRO A O 1
ATOM 4401 N N . ILE A 1 554 ? 18.921 -16.686 -2.349 1.00 90.50 554 ILE A N 1
ATOM 4402 C CA . ILE A 1 554 ? 18.345 -17.157 -1.091 1.00 90.50 554 ILE A CA 1
ATOM 4403 C C . ILE A 1 554 ? 19.427 -17.951 -0.357 1.00 90.50 554 ILE A C 1
ATOM 4405 O O . ILE A 1 554 ? 19.830 -19.027 -0.805 1.00 90.50 554 ILE A O 1
ATOM 4409 N N . SER A 1 555 ? 19.907 -17.396 0.754 1.00 87.19 555 SER A N 1
ATOM 4410 C CA . SER A 1 555 ? 20.931 -18.000 1.612 1.00 87.19 555 SER A CA 1
ATOM 4411 C C . SER A 1 555 ? 20.334 -18.899 2.697 1.00 87.19 555 SER A C 1
ATOM 4413 O O . SER A 1 555 ? 20.952 -19.886 3.088 1.00 87.19 555 SER A O 1
ATOM 4415 N N . ASP A 1 556 ? 19.126 -18.575 3.160 1.00 91.38 556 ASP A N 1
ATOM 4416 C CA . ASP A 1 556 ? 18.421 -19.249 4.250 1.00 91.38 556 ASP A CA 1
ATOM 4417 C C . ASP A 1 556 ? 16.924 -19.371 3.905 1.00 91.38 556 ASP A C 1
ATOM 4419 O O . ASP A 1 556 ? 16.361 -18.537 3.193 1.00 91.38 556 ASP A O 1
ATOM 4423 N N . TRP A 1 557 ? 16.246 -20.391 4.436 1.00 92.94 557 TRP A N 1
ATOM 4424 C CA . TRP A 1 557 ? 14.804 -20.586 4.269 1.00 92.94 557 TRP A CA 1
ATOM 4425 C C . TRP A 1 557 ? 13.984 -19.410 4.835 1.00 92.94 557 TRP A C 1
ATOM 4427 O O . TRP A 1 557 ? 12.858 -19.180 4.392 1.00 92.94 557 TRP A O 1
ATOM 4437 N N . ARG A 1 558 ? 14.539 -18.633 5.779 1.00 93.62 558 ARG A N 1
ATOM 4438 C CA . ARG A 1 558 ? 13.906 -17.419 6.334 1.00 93.62 558 ARG A CA 1
ATOM 4439 C C . ARG A 1 558 ? 13.676 -16.319 5.292 1.00 93.62 558 ARG A C 1
ATOM 4441 O O . ARG A 1 558 ? 12.666 -15.623 5.372 1.00 93.62 558 ARG A O 1
ATOM 4448 N N . ASP A 1 559 ? 14.584 -16.208 4.324 1.00 92.12 559 ASP A N 1
ATOM 4449 C CA . ASP A 1 559 ? 14.576 -15.248 3.203 1.00 92.12 559 ASP A CA 1
ATOM 4450 C C . ASP A 1 559 ? 13.762 -15.758 2.002 1.00 92.12 559 ASP A C 1
ATOM 4452 O O . ASP A 1 559 ? 13.739 -15.174 0.918 1.00 92.12 559 ASP A O 1
ATOM 4456 N N . TRP A 1 560 ? 13.116 -16.913 2.152 1.00 94.38 560 TRP A N 1
ATOM 4457 C CA . TRP A 1 560 ? 12.417 -17.525 1.042 1.00 94.38 560 TRP A CA 1
ATOM 4458 C C . TRP A 1 560 ? 11.186 -16.701 0.645 1.00 94.38 560 TRP A C 1
ATOM 4460 O O . TRP A 1 560 ? 10.387 -16.292 1.488 1.00 94.38 560 TRP A O 1
ATOM 4470 N N . GLY A 1 561 ? 11.012 -16.518 -0.661 1.00 93.75 561 GLY A N 1
ATOM 4471 C CA . GLY A 1 561 ? 9.798 -16.004 -1.287 1.00 93.75 561 GLY A CA 1
ATOM 4472 C C . GLY A 1 561 ? 9.634 -16.651 -2.658 1.00 93.75 561 GLY A C 1
ATOM 4473 O O . GLY A 1 561 ? 10.626 -16.891 -3.352 1.00 93.75 561 GLY A O 1
ATOM 4474 N N . PHE A 1 562 ? 8.400 -16.948 -3.062 1.00 94.50 562 PHE A N 1
ATOM 4475 C CA . PHE A 1 562 ? 8.126 -17.742 -4.261 1.00 94.50 562 PHE A CA 1
ATOM 4476 C C . PHE A 1 562 ? 8.696 -17.097 -5.527 1.00 94.50 562 PHE A C 1
ATOM 4478 O O . PHE A 1 562 ? 9.340 -17.770 -6.337 1.00 94.50 562 PHE A O 1
ATOM 4485 N N . ARG A 1 563 ? 8.530 -15.779 -5.681 1.00 93.62 563 ARG A N 1
ATOM 4486 C CA . ARG A 1 563 ? 9.049 -15.037 -6.834 1.00 93.62 563 ARG A CA 1
ATOM 4487 C C . ARG A 1 563 ? 10.578 -15.024 -6.876 1.00 93.62 563 ARG A C 1
ATOM 4489 O O . ARG A 1 563 ? 11.158 -15.264 -7.934 1.00 93.62 563 ARG A O 1
ATOM 4496 N N . LYS A 1 564 ? 11.226 -14.805 -5.726 1.00 92.31 564 LYS A N 1
ATOM 4497 C CA . LYS A 1 564 ? 12.693 -14.825 -5.584 1.00 92.31 564 LYS A CA 1
ATOM 4498 C C . LYS A 1 564 ? 13.258 -16.217 -5.885 1.00 92.31 564 LYS A C 1
ATOM 4500 O O . LYS A 1 564 ? 14.218 -16.345 -6.638 1.00 92.31 564 LYS A O 1
ATOM 4505 N N . TRP A 1 565 ? 12.605 -17.268 -5.386 1.00 93.69 565 TRP A N 1
ATOM 4506 C CA . TRP A 1 565 ? 12.978 -18.660 -5.647 1.00 93.69 565 TRP A CA 1
ATOM 4507 C C . TRP A 1 565 ? 12.856 -19.028 -7.131 1.00 93.69 565 TRP A C 1
ATOM 4509 O O . TRP A 1 565 ? 13.781 -19.610 -7.696 1.00 93.69 565 TRP A O 1
ATOM 4519 N N . ARG A 1 566 ? 11.760 -18.635 -7.796 1.00 93.62 566 ARG A N 1
ATOM 4520 C CA . ARG A 1 566 ? 11.594 -18.834 -9.247 1.00 93.62 566 ARG A CA 1
ATOM 4521 C C . ARG A 1 566 ? 12.691 -18.144 -10.053 1.00 93.62 566 ARG A C 1
ATOM 4523 O O . ARG A 1 566 ? 13.195 -18.727 -11.012 1.00 93.62 566 ARG A O 1
ATOM 4530 N N . LEU A 1 567 ? 13.054 -16.921 -9.668 1.00 91.88 567 LEU A N 1
ATOM 4531 C CA . LEU A 1 567 ? 14.148 -16.186 -10.295 1.00 91.88 567 LEU A CA 1
ATOM 4532 C C . LEU A 1 567 ? 15.486 -16.915 -10.098 1.00 91.88 567 LEU A C 1
ATOM 4534 O O . LEU A 1 567 ? 16.209 -17.122 -11.069 1.00 91.88 567 LEU A O 1
ATOM 4538 N N . GLN A 1 568 ? 15.778 -17.384 -8.882 1.00 92.31 568 GLN A N 1
ATOM 4539 C CA . GLN A 1 568 ? 16.983 -18.167 -8.596 1.00 92.31 568 GLN A CA 1
ATOM 4540 C C . GLN A 1 568 ? 17.067 -19.441 -9.438 1.00 92.31 568 GLN A C 1
ATOM 4542 O O . GLN A 1 568 ? 18.122 -19.736 -9.993 1.00 92.31 568 GLN A O 1
ATOM 4547 N N . ALA A 1 569 ? 15.962 -20.183 -9.552 1.00 91.25 569 ALA A N 1
ATOM 4548 C CA . ALA A 1 569 ? 15.898 -21.402 -10.352 1.00 91.25 569 ALA A CA 1
ATOM 4549 C C . ALA A 1 569 ? 16.177 -21.117 -11.839 1.00 91.25 569 ALA A C 1
ATOM 4551 O O . ALA A 1 569 ? 16.985 -21.810 -12.456 1.00 91.25 569 ALA A O 1
ATOM 4552 N N . TYR A 1 570 ? 15.580 -20.052 -12.388 1.00 89.25 570 TYR A N 1
ATOM 4553 C CA . TYR A 1 570 ? 15.821 -19.616 -13.766 1.00 89.25 570 TYR A CA 1
ATOM 4554 C C . TYR A 1 570 ? 17.287 -19.228 -14.012 1.00 89.25 570 TYR A C 1
ATOM 4556 O O . TYR A 1 570 ? 17.878 -19.613 -15.022 1.00 89.25 570 TYR A O 1
ATOM 4564 N N . LEU A 1 571 ? 17.891 -18.472 -13.089 1.00 89.06 571 LEU A N 1
ATOM 4565 C CA . LEU A 1 571 ? 19.295 -18.071 -13.194 1.00 89.06 571 LEU A CA 1
ATOM 4566 C C . LEU A 1 571 ? 20.236 -19.270 -13.045 1.00 89.06 571 LEU A C 1
ATOM 4568 O O . LEU A 1 571 ? 21.213 -19.360 -13.782 1.00 89.06 571 LEU A O 1
ATOM 4572 N N . GLY A 1 572 ? 19.924 -20.208 -12.147 1.00 84.88 572 GLY A N 1
ATOM 4573 C CA . GLY A 1 572 ? 20.690 -21.437 -11.948 1.00 84.88 572 GLY A CA 1
ATOM 4574 C C . GLY A 1 572 ? 20.756 -22.297 -13.211 1.00 84.88 572 GLY A C 1
ATOM 4575 O O . GLY A 1 572 ? 21.845 -22.695 -13.614 1.00 84.88 572 GLY A O 1
ATOM 4576 N N . GLU A 1 573 ? 19.629 -22.515 -13.895 1.00 77.69 573 GLU A N 1
ATOM 4577 C CA . GLU A 1 573 ? 19.601 -23.287 -15.149 1.00 77.69 573 GLU A CA 1
ATOM 4578 C C . GLU A 1 573 ? 20.447 -22.634 -16.261 1.00 77.69 573 GLU A C 1
ATOM 4580 O O . GLU A 1 573 ? 21.094 -23.328 -17.045 1.00 77.69 573 GLU A O 1
ATOM 4585 N N . LYS A 1 574 ? 20.472 -21.296 -16.318 1.00 67.81 574 LYS A N 1
ATOM 4586 C CA . LYS A 1 574 ? 21.190 -20.526 -17.347 1.00 67.81 574 LYS A CA 1
ATOM 4587 C C . LYS A 1 574 ? 22.641 -20.175 -17.020 1.00 67.81 574 LYS A C 1
ATOM 4589 O O . LYS A 1 574 ? 23.324 -19.713 -17.926 1.00 67.81 574 LYS A O 1
ATOM 4594 N N . LEU A 1 575 ? 23.081 -20.331 -15.773 1.00 58.41 575 LEU A N 1
ATOM 4595 C CA . LEU A 1 575 ? 24.490 -20.221 -15.374 1.00 58.41 575 LEU A CA 1
ATOM 4596 C C . LEU A 1 575 ? 25.233 -21.556 -15.536 1.00 58.41 575 LEU A C 1
ATOM 4598 O O . LEU A 1 575 ? 26.450 -21.550 -15.686 1.00 58.41 575 LEU A O 1
ATOM 4602 N N . TYR A 1 576 ? 24.510 -22.683 -15.521 1.00 46.34 576 TYR A N 1
ATOM 4603 C CA . TYR A 1 576 ? 25.060 -24.023 -15.770 1.00 46.34 576 TYR A CA 1
ATOM 4604 C C . TYR A 1 576 ? 25.109 -24.426 -17.259 1.00 46.34 576 TYR A C 1
ATOM 4606 O O . TYR A 1 576 ? 25.802 -25.386 -17.589 1.00 46.34 576 TYR A O 1
ATOM 4614 N N . ARG A 1 577 ? 24.390 -23.722 -18.146 1.00 41.97 577 ARG A N 1
ATOM 4615 C CA . ARG A 1 577 ? 24.492 -23.843 -19.614 1.00 41.97 577 ARG A CA 1
ATOM 4616 C C . ARG A 1 577 ? 25.204 -22.634 -20.190 1.00 41.97 577 ARG A C 1
ATOM 4618 O O . ARG A 1 577 ? 26.037 -22.837 -21.095 1.00 41.97 577 ARG A O 1
#

Solvent-accessible surface area (backbone atoms only — not comparable to full-atom values): 33623 Å² total; per-residue (Å²): 144,78,86,83,81,88,79,62,76,68,56,61,58,50,51,56,49,68,75,53,71,84,61,101,64,68,74,69,62,60,50,57,53,52,52,52,55,54,51,51,60,49,50,70,71,69,76,74,80,75,86,76,59,61,66,61,49,52,61,50,55,57,61,57,63,76,68,74,80,67,87,81,83,72,91,70,83,56,70,75,58,71,72,65,48,75,84,73,72,77,85,82,86,86,82,91,84,86,80,98,64,88,74,73,80,73,74,79,83,73,88,70,81,64,85,58,49,60,61,52,45,53,51,50,32,53,48,46,44,77,42,48,63,97,45,58,78,21,36,32,55,48,55,49,52,52,52,51,51,52,51,39,46,74,63,33,84,92,60,65,52,73,67,54,50,50,52,52,51,54,48,40,50,60,26,30,46,33,22,44,40,40,70,45,78,68,18,51,48,36,36,54,50,31,54,45,54,50,50,41,33,69,73,62,77,45,90,65,57,73,68,51,46,51,50,43,44,53,38,36,68,60,50,26,37,62,46,46,62,52,49,51,56,48,46,56,61,63,69,46,67,93,62,58,64,71,56,53,52,56,65,44,48,59,59,49,54,53,48,50,52,51,48,51,53,51,31,78,75,28,73,67,52,40,54,51,49,50,55,57,64,66,50,66,84,71,38,72,68,52,50,53,50,52,50,48,43,54,52,46,39,27,62,51,44,41,67,58,54,78,42,62,85,65,63,43,78,78,74,70,74,81,75,75,72,76,76,75,49,71,67,58,61,70,59,68,34,71,65,49,53,46,52,49,42,52,51,49,38,51,55,47,46,54,51,49,53,53,52,47,39,44,72,73,67,75,45,74,75,60,91,93,60,49,62,67,58,54,52,56,68,54,47,58,60,52,53,55,51,51,52,53,48,51,53,50,52,65,76,42,46,71,62,37,72,75,34,74,67,46,42,51,41,49,52,52,38,54,51,47,50,51,50,51,51,52,53,49,51,51,54,50,48,57,39,28,76,68,69,46,67,47,72,68,58,55,50,48,52,55,50,49,52,51,51,48,52,45,52,51,46,46,52,50,28,63,76,68,68,51,56,69,68,55,47,54,52,50,44,50,49,53,51,51,52,49,57,54,56,51,48,77,50,61,59,38,38,54,35,43,52,52,33,65,71,66,50,42,97,88,45,69,60,62,64,66,59,51,24,58,52,31,50,69,22,45,72,58,52,58,48,47,22,66,72,71,73,48,74,74,54,76,88,37,92,92,28,51,51,70,76,80,76,79,85,49,76,36,36,35,22,54,55,59,49,53,51,49,53,55,50,50,60,61,72,75,103

pLDDT: mean 73.52, std 19.88, range [23.39, 96.81]

Organism: NCBI:txid2483033